Protein AF-A0A3C0VDQ3-F1 (afdb_monomer_lite)

Secondary structure (DSSP, 8-state):
--SSSTTTTTTTTSSS---------------HHHHHHHHHHHTTSSSS-----B-TT--S-SS--SHHHHHHHHHHHHS----SBSTTT-SS-SSS-STHHHHHHHHHHHHS--PPPSS-SS-B--SS--S--BS----TT-PPPEEEEEESSEEETT---EEEEEEE-TTSSS-EEEETTEEPEEEEEEETTEEEEE-----TT-EEEEEEEETTEEEEEEEEEEEE----EEEEEESSEEETT---EEEEEEE---SS--EEEETTEE-EEEEEEETTEEEEEPPP--TT-EEEEEEEETTEEEEEEEEEEEEPPPPPP-B-HHHHHHHHHHHH-SPEEEESSSEEEEETTEEEEES-TTT-EE-TTS-EEEEEPP-EEEEEEETTTTEEEEEEEEEE---EE-S-TTEEEEEEEEEEEEEEEEEEE-SSTT-EEEEEEEEEEEEEEEEEEEEEESGGGGGHHHHHHHHHHHHHHHHHHHHHHHHHHHHHHHTT-EE--

Foldseek 3Di:
DPPPPVVVVVVVPPPPDDDDDDDPDDDDDDDPVVVVVVVVVVVVVPPPDDQQWDFAQCQVLALDQDLVSLVSLVCVVPVVDDGLFVRNQQQVLPQDSDNVRSVLSVCCVPVVPRDGDPPPPATDGDPRDHPGGRRDRNHPRRKDWFWPAKPPQEDALQWFDKIKTFTAQQVQAPKWKDKQNHTWAPWDDPDRGIIITITHHHAAQDQIKMWIDHPRGIDIDGSRHTHHQWDWFWPAKPPQEEALQKFAKIKTFTAQPDADDKWKDKQNHTFAPWDDPDRGIIITITHHHDAQDQTKMWMAHSSGIDIDGSRHTHHHDPDDDADEPVRVQVLVFVLVQQFDFQAPQVDWDADPNWIKTFLHQVNFDQHPVRGGGFTWGFPDWDWDADPPQQKIKIKTWTWGQGAMDRVDPFKGKTKTWIKMWMKGFDWDDDPDPQKIAGAAIDDIAIGTPDIDIDMDGDPSRVCVRVCRVVVRVSNRVSRRVCRVVSRVSVCVSGHGGMHGD

pLDDT: mean 78.22, std 18.09, range [29.83, 98.38]

Radius of gyration: 56.58 Å; chains: 1; bounding box: 98×40×163 Å

Sequence (501 aa):
MMGLKALFDDGAAAVRGGHTGAACREHGRWSMRRMLLVAALVSLCAAFSSADSFRRGDANQDGKHDIADAIKILSFLFGSEPSTCVDALDANDDGKTDIADPIKLLGHLFAGDLYIAPPFPDCGNDPTDDDLTCIAYGGPDCVTLAIGGIAPSSGPAAGGTALVITGEGFLGGGLTATLCGKPLTSLVIVNDARLEAVTPSGTAGAVCDLTITTSQGTATLAGAFTYATPVLRIAGVTPTNGPAAGGTTLIITGEGFQGGNLTATLCNVSLTGIRILSDTRLEGATPAGTPGATCSLKITTLAGSATLSNAFTYDELPPPDCYTDAELKALMAEQLDVPFCLPSPAWEGDIIGMHIVACPTDRAGTCEDGSLGCEAVIDSVTPVIDYDNGKAQADLTGHSALPVDVGSTDCVANITLAARVSMDVILEDTQWPGIRRVVDIRNLAIQVTDFNVSATGGFLCSLLGSAAGTMQDTLQDELDARAPEFEAEIEAALVGQYVCP

Structure (mmCIF, N/CA/C/O backbone):
data_AF-A0A3C0VDQ3-F1
#
_entry.id   AF-A0A3C0VDQ3-F1
#
loop_
_atom_site.group_PDB
_atom_site.id
_atom_site.type_symbol
_atom_site.label_atom_id
_atom_site.label_alt_id
_atom_site.label_comp_id
_atom_site.label_asym_id
_atom_site.label_entity_id
_atom_site.label_seq_id
_atom_site.pdbx_PDB_ins_code
_atom_site.Cartn_x
_atom_site.Cartn_y
_atom_site.Cartn_z
_atom_site.occupancy
_atom_site.B_iso_or_equiv
_atom_site.auth_seq_id
_atom_site.auth_comp_id
_atom_site.auth_asym_id
_atom_site.auth_atom_id
_atom_site.pdbx_PDB_model_num
ATOM 1 N N . MET A 1 1 ? -2.112 -12.204 80.335 1.00 47.06 1 MET A N 1
ATOM 2 C CA . MET A 1 1 ? -2.664 -10.895 80.759 1.00 47.06 1 MET A CA 1
ATOM 3 C C . MET A 1 1 ? -1.646 -9.949 81.429 1.00 47.06 1 MET A C 1
ATOM 5 O O . MET A 1 1 ? -2.062 -9.045 82.132 1.00 47.06 1 MET A O 1
ATOM 9 N N . MET A 1 2 ? -0.333 -10.032 81.153 1.00 39.00 2 MET A N 1
ATOM 10 C CA . MET A 1 2 ? 0.628 -8.998 81.613 1.00 39.00 2 MET A CA 1
ATOM 11 C C . MET A 1 2 ? 1.598 -8.478 80.534 1.00 39.00 2 MET A C 1
ATOM 13 O O . MET A 1 2 ? 2.378 -7.583 80.816 1.00 39.00 2 MET A O 1
ATOM 17 N N . GLY A 1 3 ? 1.517 -8.963 79.287 1.00 38.72 3 GLY A N 1
ATOM 18 C CA . GLY A 1 3 ? 2.367 -8.492 78.177 1.00 38.72 3 GLY A CA 1
ATOM 19 C C . GLY A 1 3 ? 1.680 -7.581 77.151 1.00 38.72 3 GLY A C 1
ATOM 20 O O . GLY A 1 3 ? 2.356 -7.053 76.281 1.00 38.72 3 GLY A O 1
ATOM 21 N N . LEU A 1 4 ? 0.355 -7.392 77.230 1.00 35.12 4 LEU A N 1
ATOM 22 C CA . LEU A 1 4 ? -0.423 -6.634 76.231 1.00 35.12 4 LEU A CA 1
ATOM 23 C C . LEU A 1 4 ? -0.733 -5.184 76.652 1.00 35.12 4 LEU A C 1
ATOM 25 O O . LEU A 1 4 ? -1.260 -4.420 75.856 1.00 35.12 4 LEU A O 1
ATOM 29 N N . LYS A 1 5 ? -0.402 -4.800 77.894 1.00 38.50 5 LYS A N 1
ATOM 30 C CA . LYS A 1 5 ? -0.662 -3.452 78.428 1.00 38.50 5 LYS A CA 1
ATOM 31 C C . LYS A 1 5 ? 0.426 -2.437 78.042 1.00 38.50 5 LYS A C 1
ATOM 33 O O . LYS A 1 5 ? 0.122 -1.273 77.857 1.00 38.50 5 LYS A O 1
ATOM 38 N N . ALA A 1 6 ? 1.663 -2.885 77.812 1.00 36.88 6 ALA A N 1
ATOM 39 C CA . ALA A 1 6 ? 2.778 -2.001 77.445 1.00 36.88 6 ALA A CA 1
ATOM 40 C C . ALA A 1 6 ? 2.793 -1.575 75.960 1.00 36.88 6 ALA A C 1
ATOM 42 O O . ALA A 1 6 ? 3.536 -0.677 75.598 1.00 36.88 6 ALA A O 1
ATOM 43 N N . LEU A 1 7 ? 1.979 -2.202 75.100 1.00 37.16 7 LEU A N 1
ATOM 44 C CA . LEU A 1 7 ? 1.872 -1.855 73.672 1.00 37.16 7 LEU A CA 1
ATOM 45 C C . LEU A 1 7 ? 0.749 -0.848 73.371 1.00 37.16 7 LEU A C 1
ATOM 47 O O . LEU A 1 7 ? 0.754 -0.257 72.297 1.00 37.16 7 LEU A O 1
ATOM 51 N N . PHE A 1 8 ? -0.187 -0.639 74.304 1.00 39.16 8 PHE A N 1
ATOM 52 C CA . PHE A 1 8 ? -1.269 0.342 74.161 1.00 39.16 8 PHE A CA 1
ATOM 53 C C . PHE A 1 8 ? -0.903 1.728 74.719 1.00 39.16 8 PHE A C 1
ATOM 55 O O . PHE A 1 8 ? -1.379 2.729 74.188 1.00 39.16 8 PHE A O 1
ATOM 62 N N . ASP A 1 9 ? -0.016 1.812 75.716 1.00 40.53 9 ASP A N 1
ATOM 63 C CA . ASP A 1 9 ? 0.313 3.092 76.367 1.00 40.53 9 ASP A CA 1
ATOM 64 C C . ASP A 1 9 ? 1.346 3.945 75.590 1.00 40.53 9 ASP A C 1
ATOM 66 O O . ASP A 1 9 ? 1.338 5.167 75.726 1.00 40.53 9 ASP A O 1
ATOM 70 N N . ASP A 1 10 ? 2.158 3.360 74.695 1.00 37.69 10 ASP A N 1
ATOM 71 C CA . ASP A 1 10 ? 3.110 4.117 73.849 1.00 37.69 10 ASP A CA 1
ATOM 72 C C . ASP A 1 10 ? 2.502 4.615 72.517 1.00 37.69 10 ASP A C 1
ATOM 74 O O . ASP A 1 10 ? 3.053 5.504 71.867 1.00 37.69 10 ASP A O 1
ATOM 78 N N . GLY A 1 11 ? 1.337 4.096 72.106 1.00 38.03 11 GLY A N 1
ATOM 79 C CA . GLY A 1 11 ? 0.634 4.533 70.889 1.00 38.03 11 GLY A CA 1
ATOM 80 C C . GLY A 1 11 ? -0.197 5.812 71.069 1.00 38.03 11 GLY A C 1
ATOM 81 O O . GLY A 1 11 ? -0.431 6.546 70.110 1.00 38.03 11 GLY A O 1
ATOM 82 N N . ALA A 1 12 ? -0.602 6.125 72.303 1.00 36.53 12 ALA A N 1
ATOM 83 C CA . ALA A 1 12 ? -1.462 7.270 72.614 1.00 36.53 12 ALA A CA 1
ATOM 84 C C . ALA A 1 12 ? -0.724 8.629 72.638 1.00 36.53 12 ALA A C 1
ATOM 86 O O . ALA A 1 12 ? -1.366 9.680 72.699 1.00 36.53 12 ALA A O 1
ATOM 87 N N . ALA A 1 13 ? 0.611 8.638 72.558 1.00 35.94 13 ALA A N 1
ATOM 88 C CA . ALA A 1 13 ? 1.417 9.862 72.559 1.00 35.94 13 ALA A CA 1
ATOM 89 C C . ALA A 1 13 ? 1.784 10.381 71.151 1.00 35.94 13 ALA A C 1
ATOM 91 O O . ALA A 1 13 ? 2.243 11.514 71.027 1.00 35.94 13 ALA A O 1
ATOM 92 N N . ALA A 1 14 ? 1.549 9.609 70.081 1.00 35.34 14 ALA A N 1
ATOM 93 C CA . ALA A 1 14 ? 2.003 9.959 68.727 1.00 35.34 14 ALA A CA 1
ATOM 94 C C . ALA A 1 14 ? 0.981 10.737 67.865 1.00 35.34 14 ALA A C 1
ATOM 96 O O . ALA A 1 14 ? 1.321 11.169 66.768 1.00 35.34 14 ALA A O 1
ATOM 97 N N . VAL A 1 15 ? -0.251 10.960 68.346 1.00 39.06 15 VAL A N 1
ATOM 98 C CA . VAL A 1 15 ? -1.309 11.689 67.599 1.00 39.06 15 VAL A CA 1
ATOM 99 C C . VAL A 1 15 ? -1.457 13.157 68.048 1.00 39.06 15 VAL A C 1
ATOM 101 O O . VAL A 1 15 ? -2.181 13.936 67.437 1.00 39.06 15 VAL A O 1
ATOM 104 N N . ARG A 1 16 ? -0.713 13.604 69.070 1.00 36.31 16 ARG A N 1
ATOM 105 C CA . ARG A 1 16 ? -0.668 15.018 69.491 1.00 36.31 16 ARG A CA 1
ATOM 106 C C . ARG A 1 16 ? 0.713 15.621 69.255 1.00 36.31 16 ARG A C 1
ATOM 108 O O . ARG A 1 16 ? 1.511 15.749 70.172 1.00 36.31 16 ARG A O 1
ATOM 115 N N . GLY A 1 17 ? 0.981 16.015 68.016 1.00 30.72 17 GLY A N 1
ATOM 116 C CA . GLY A 1 17 ? 2.184 16.771 67.679 1.00 30.72 17 GLY A CA 1
ATOM 117 C C . GLY A 1 17 ? 2.366 16.906 66.178 1.00 30.72 17 GLY A C 1
ATOM 118 O O . GLY A 1 17 ? 3.097 16.134 65.569 1.00 30.72 17 GLY A O 1
ATOM 119 N N . GLY A 1 18 ? 1.697 17.882 65.565 1.00 39.34 18 GLY A N 1
ATOM 120 C CA . GLY A 1 18 ? 2.039 18.277 64.204 1.00 39.34 18 GLY A CA 1
ATOM 121 C C . GLY A 1 18 ? 3.445 18.871 64.175 1.00 39.34 18 GLY A C 1
ATOM 122 O O . GLY A 1 18 ? 3.708 19.774 64.953 1.00 39.34 18 GLY A O 1
ATOM 123 N N . HIS A 1 19 ? 4.318 18.378 63.291 1.00 31.88 19 HIS A N 1
ATOM 124 C CA . HIS A 1 19 ? 5.386 19.147 62.640 1.00 31.88 19 HIS A CA 1
ATOM 125 C C . HIS A 1 19 ? 6.012 18.357 61.471 1.00 31.88 19 HIS A C 1
ATOM 127 O O . HIS A 1 19 ? 6.513 17.252 61.635 1.00 31.88 19 HIS A O 1
ATOM 133 N N . THR A 1 20 ? 5.926 18.976 60.287 1.00 35.72 20 THR A N 1
ATOM 134 C CA . THR A 1 20 ? 6.940 19.170 59.226 1.00 35.72 20 THR A CA 1
ATOM 135 C C . THR A 1 20 ? 7.964 18.073 58.902 1.00 35.72 20 THR A C 1
ATOM 137 O O . THR A 1 20 ? 8.717 17.604 59.748 1.00 35.72 20 THR A O 1
ATOM 140 N N . GLY A 1 21 ? 8.060 17.762 57.604 1.00 42.25 21 GLY A N 1
ATOM 141 C CA . GLY A 1 21 ? 8.893 16.706 57.041 1.00 42.25 21 GLY A CA 1
ATOM 142 C C . GLY A 1 21 ? 10.398 16.823 57.285 1.00 42.25 21 GLY A C 1
ATOM 143 O O . GLY A 1 21 ? 10.994 17.872 57.075 1.00 42.25 21 GLY A O 1
ATOM 144 N N . ALA A 1 22 ? 10.992 15.685 57.649 1.00 36.84 22 ALA A N 1
ATOM 145 C CA . ALA A 1 22 ? 12.357 15.254 57.336 1.00 36.84 22 ALA A CA 1
ATOM 146 C C . ALA A 1 22 ? 12.591 13.856 57.948 1.00 36.84 22 ALA A C 1
ATOM 148 O O . ALA A 1 22 ? 13.277 13.724 58.952 1.00 36.84 22 ALA A O 1
ATOM 149 N N . ALA A 1 23 ? 12.007 12.799 57.374 1.00 30.97 23 ALA A N 1
ATOM 150 C CA . ALA A 1 23 ? 12.347 11.416 57.745 1.00 30.97 23 ALA A CA 1
ATOM 151 C C . ALA A 1 23 ? 12.084 10.433 56.589 1.00 30.97 23 ALA A C 1
ATOM 153 O O . ALA A 1 23 ? 11.432 9.409 56.743 1.00 30.97 23 ALA A O 1
ATOM 154 N N . CYS A 1 24 ? 12.588 10.766 55.400 1.00 29.83 24 CYS A N 1
ATOM 155 C CA . CYS A 1 24 ? 12.720 9.826 54.288 1.00 29.83 24 CYS A CA 1
ATOM 156 C C . CYS A 1 24 ? 14.193 9.774 53.887 1.00 29.83 24 CYS A C 1
ATOM 158 O O . CYS A 1 24 ? 14.607 10.439 52.939 1.00 29.83 24 CYS A O 1
ATOM 160 N N . ARG A 1 25 ? 15.001 9.029 54.643 1.00 34.56 25 ARG A N 1
ATOM 161 C CA . ARG A 1 25 ? 16.257 8.426 54.180 1.00 34.56 25 ARG A CA 1
ATOM 162 C C . ARG A 1 25 ? 16.721 7.417 55.226 1.00 34.56 25 ARG A C 1
ATOM 164 O O . ARG A 1 25 ? 16.739 7.725 56.406 1.00 34.56 25 ARG A O 1
ATOM 171 N N . GLU A 1 26 ? 17.105 6.250 54.717 1.00 33.84 26 GLU A N 1
ATOM 172 C CA . GLU A 1 26 ? 17.679 5.099 55.425 1.00 33.84 26 GLU A CA 1
ATOM 173 C C . GLU A 1 26 ? 16.664 4.177 56.113 1.00 33.84 26 GLU A C 1
ATOM 175 O O . GLU A 1 26 ? 16.231 4.412 57.225 1.00 33.84 26 GLU A O 1
ATOM 180 N N . HIS A 1 27 ? 16.257 3.115 55.408 1.00 33.53 27 HIS A N 1
ATOM 181 C CA . HIS A 1 27 ? 16.427 1.715 55.830 1.00 33.53 27 HIS A CA 1
ATOM 182 C C . HIS A 1 27 ? 15.826 0.791 54.759 1.00 33.53 27 HIS A C 1
ATOM 184 O O . HIS A 1 27 ? 14.618 0.587 54.655 1.00 33.53 27 HIS A O 1
ATOM 190 N N . GLY A 1 28 ? 16.708 0.248 53.918 1.00 32.31 28 GLY A N 1
ATOM 191 C CA . GLY A 1 28 ? 16.370 -0.751 52.913 1.00 32.31 28 GLY A CA 1
ATOM 192 C C . GLY A 1 28 ? 16.188 -2.151 53.507 1.00 32.31 28 GLY A C 1
ATOM 193 O O . GLY A 1 28 ? 16.863 -2.524 54.463 1.00 32.31 28 GLY A O 1
ATOM 194 N N . ARG A 1 29 ? 15.344 -2.932 52.816 1.00 39.75 29 ARG A N 1
ATOM 195 C CA . ARG A 1 29 ? 15.057 -4.377 52.953 1.00 39.75 29 ARG A CA 1
ATOM 196 C C . ARG A 1 29 ? 14.040 -4.767 54.032 1.00 39.75 29 ARG A C 1
ATOM 198 O O . ARG A 1 29 ? 14.373 -5.402 55.027 1.00 39.75 29 ARG A O 1
ATOM 205 N N . TRP A 1 30 ? 12.764 -4.528 53.730 1.00 31.70 30 TRP A N 1
ATOM 206 C CA . TRP A 1 30 ? 11.647 -5.267 54.327 1.00 31.70 30 TRP A CA 1
ATOM 207 C C . TRP A 1 30 ? 11.185 -6.374 53.368 1.00 31.70 30 TRP A C 1
ATOM 209 O O . TRP A 1 30 ? 10.933 -6.134 52.191 1.00 31.70 30 TRP A O 1
ATOM 219 N N . SER A 1 31 ? 11.135 -7.612 53.864 1.00 42.19 31 SER A N 1
ATOM 220 C CA . SER A 1 31 ? 10.697 -8.797 53.115 1.00 42.19 31 SER A CA 1
ATOM 221 C C . SER A 1 31 ? 9.174 -8.785 52.904 1.00 42.19 31 SER A C 1
ATOM 223 O O . SER A 1 31 ? 8.415 -8.497 53.835 1.00 42.19 31 SER A O 1
ATOM 225 N N . MET A 1 32 ? 8.733 -9.157 51.692 1.00 38.91 32 MET A N 1
ATOM 226 C CA . MET A 1 32 ? 7.330 -9.190 51.227 1.00 38.91 32 MET A CA 1
ATOM 227 C C . MET A 1 32 ? 6.351 -9.928 52.159 1.00 38.91 32 MET A C 1
ATOM 229 O O . MET A 1 32 ? 5.151 -9.674 52.108 1.00 38.91 32 MET A O 1
ATOM 233 N N . ARG A 1 33 ? 6.823 -10.800 53.061 1.00 39.81 33 ARG A N 1
ATOM 234 C CA . ARG A 1 33 ? 5.954 -11.541 53.995 1.00 39.81 33 ARG A CA 1
ATOM 235 C C . ARG A 1 33 ? 5.460 -10.732 55.199 1.00 39.81 33 ARG A C 1
ATOM 237 O O . ARG A 1 33 ? 4.492 -11.151 55.821 1.00 39.81 33 ARG A O 1
ATOM 244 N N . ARG A 1 34 ? 6.073 -9.588 55.532 1.00 38.53 34 ARG A N 1
ATOM 245 C CA . ARG A 1 34 ? 5.572 -8.698 56.605 1.00 38.53 34 ARG A CA 1
ATOM 246 C C . ARG A 1 34 ? 4.597 -7.627 56.107 1.00 38.53 34 ARG A C 1
ATOM 248 O O . ARG A 1 34 ? 3.842 -7.093 56.908 1.00 38.53 34 ARG A O 1
ATOM 255 N N . MET A 1 35 ? 4.556 -7.375 54.799 1.00 38.09 35 MET A N 1
ATOM 256 C CA . MET A 1 35 ? 3.645 -6.402 54.184 1.00 38.09 35 MET A CA 1
ATOM 257 C C . MET A 1 35 ? 2.205 -6.943 54.075 1.00 38.09 35 MET A C 1
ATOM 259 O O . MET A 1 35 ? 1.250 -6.190 54.233 1.00 38.09 35 MET A O 1
ATOM 263 N N . LEU A 1 36 ? 2.045 -8.266 53.924 1.00 36.00 36 LEU A N 1
ATOM 264 C CA . LEU A 1 36 ? 0.733 -8.930 53.896 1.00 36.00 36 LEU A CA 1
ATOM 265 C C . LEU A 1 36 ? 0.009 -8.951 55.254 1.00 36.00 36 LEU A C 1
ATOM 267 O O . LEU A 1 36 ? -1.216 -8.970 55.284 1.00 36.00 36 LEU A O 1
ATOM 271 N N . LEU A 1 37 ? 0.737 -8.914 56.375 1.00 34.78 37 LEU A N 1
ATOM 272 C CA . LEU A 1 37 ? 0.135 -8.941 57.717 1.00 34.78 37 LEU A CA 1
ATOM 273 C C . LEU A 1 37 ? -0.290 -7.554 58.221 1.00 34.78 37 LEU A C 1
ATOM 275 O O . LEU A 1 37 ? -1.191 -7.472 59.045 1.00 34.78 37 LEU A O 1
ATOM 279 N N . VAL A 1 38 ? 0.295 -6.470 57.697 1.00 38.16 38 VAL A N 1
ATOM 280 C CA . VAL A 1 38 ? -0.141 -5.097 58.015 1.00 38.16 38 VAL A CA 1
ATOM 281 C C . VAL A 1 38 ? -1.342 -4.695 57.152 1.00 38.16 38 VAL A C 1
ATOM 283 O O . VAL A 1 38 ? -2.277 -4.098 57.670 1.00 38.16 38 VAL A O 1
ATOM 286 N N . ALA A 1 39 ? -1.404 -5.114 55.882 1.00 36.59 39 ALA A N 1
ATOM 287 C CA . ALA A 1 39 ? -2.588 -4.894 55.043 1.00 36.59 39 ALA A CA 1
ATOM 288 C C . ALA A 1 39 ? -3.825 -5.676 55.538 1.00 36.59 39 ALA A C 1
ATOM 290 O O . ALA A 1 39 ? -4.936 -5.156 55.498 1.00 36.59 39 ALA A O 1
ATOM 291 N N . ALA A 1 40 ? -3.637 -6.884 56.085 1.00 34.12 40 ALA A N 1
ATOM 292 C CA . ALA A 1 40 ? -4.730 -7.680 56.652 1.00 34.12 40 ALA A CA 1
ATOM 293 C C . ALA A 1 40 ? -5.236 -7.171 58.020 1.00 34.12 40 ALA A C 1
ATOM 295 O O . ALA A 1 40 ? -6.354 -7.496 58.403 1.00 34.12 40 ALA A O 1
ATOM 296 N N . LEU A 1 41 ? -4.451 -6.360 58.742 1.00 34.94 41 LEU A N 1
ATOM 297 C CA . LEU A 1 41 ? -4.869 -5.729 60.005 1.00 34.94 41 LEU A CA 1
ATOM 298 C C . LEU A 1 41 ? -5.383 -4.292 59.820 1.00 34.94 41 LEU A C 1
ATOM 300 O O . LEU A 1 41 ? -6.238 -3.864 60.586 1.00 34.94 41 LEU A O 1
ATOM 304 N N . VAL A 1 42 ? -4.963 -3.578 58.769 1.00 35.91 42 VAL A N 1
ATOM 305 C CA . VAL A 1 42 ? -5.587 -2.299 58.370 1.00 35.91 42 VAL A CA 1
ATOM 306 C C . VAL A 1 42 ? -6.945 -2.530 57.688 1.00 35.91 42 VAL A C 1
ATOM 308 O O . VAL A 1 42 ? -7.843 -1.711 57.832 1.00 35.91 42 VAL A O 1
ATOM 311 N N . SER A 1 43 ? -7.158 -3.689 57.054 1.00 37.03 43 SER A N 1
ATOM 312 C CA . SER A 1 43 ? -8.469 -4.081 56.511 1.00 37.03 43 SER A CA 1
ATOM 313 C C . SER A 1 43 ? -9.436 -4.676 57.550 1.00 37.03 43 SER A C 1
ATOM 315 O O . SER A 1 43 ? -10.576 -4.970 57.203 1.00 37.03 43 SER A O 1
ATOM 317 N N . LEU A 1 44 ? -9.015 -4.848 58.811 1.00 34.81 44 LEU A N 1
ATOM 318 C CA . LEU A 1 44 ? -9.880 -5.309 59.910 1.00 34.81 44 LEU A CA 1
ATOM 319 C C . LEU A 1 44 ? -10.148 -4.222 60.967 1.00 34.81 44 LEU A C 1
ATOM 321 O O . LEU A 1 44 ? -10.768 -4.498 61.988 1.00 34.81 44 LEU A O 1
ATOM 325 N N . CYS A 1 45 ? -9.710 -2.986 60.707 1.00 33.56 45 CYS A N 1
ATOM 326 C CA . CYS A 1 45 ? -9.996 -1.799 61.521 1.00 33.56 45 CYS A CA 1
ATOM 327 C C . CYS A 1 45 ? -10.832 -0.751 60.751 1.00 33.56 45 CYS A C 1
ATOM 329 O O . CYS A 1 45 ? -10.876 0.412 61.133 1.00 33.56 45 CYS A O 1
ATOM 331 N N . ALA A 1 46 ? -11.492 -1.172 59.667 1.00 34.31 46 ALA A N 1
ATOM 332 C CA . ALA A 1 46 ? -12.437 -0.377 58.874 1.00 34.31 46 ALA A CA 1
ATOM 333 C C . ALA A 1 46 ? -13.783 -1.110 58.697 1.00 34.31 46 ALA A C 1
ATOM 335 O O . ALA A 1 46 ? -14.465 -0.954 57.693 1.00 34.31 46 ALA A O 1
ATOM 336 N N . ALA A 1 47 ? -14.141 -1.954 59.664 1.00 35.53 47 ALA A N 1
ATOM 337 C CA . ALA A 1 47 ? -15.424 -2.642 59.715 1.00 35.53 47 ALA A CA 1
ATOM 338 C C . ALA A 1 47 ? -16.047 -2.422 61.094 1.00 35.53 47 ALA A C 1
ATOM 340 O O . ALA A 1 47 ? -16.211 -3.376 61.832 1.00 35.53 47 ALA A O 1
ATOM 341 N N . PHE A 1 48 ? -16.262 -1.161 61.469 1.00 37.25 48 PHE A N 1
ATOM 342 C CA . PHE A 1 48 ? -17.243 -0.708 62.463 1.00 37.25 48 PHE A CA 1
ATOM 343 C C . PHE A 1 48 ? -17.295 0.820 62.381 1.00 37.25 48 PHE A C 1
ATOM 345 O O . PHE A 1 48 ? -16.555 1.513 63.071 1.00 37.25 48 PHE A O 1
ATOM 352 N N . SER A 1 49 ? -18.080 1.296 61.416 1.00 38.00 49 SER A N 1
ATOM 353 C CA . SER A 1 49 ? -18.829 2.560 61.394 1.00 38.00 49 SER A CA 1
ATOM 354 C C . SER A 1 49 ? -19.134 2.875 59.924 1.00 38.00 49 SER A C 1
ATOM 356 O O . SER A 1 49 ? -18.430 3.650 59.278 1.00 38.00 49 SER A O 1
ATOM 358 N N . SER A 1 50 ? -20.125 2.187 59.347 1.00 37.22 50 SER A N 1
ATOM 359 C CA . SER A 1 50 ? -21.005 2.889 58.419 1.00 37.22 50 SER A CA 1
ATOM 360 C C . SER A 1 50 ? -22.146 3.385 59.292 1.00 37.22 50 SER A C 1
ATOM 362 O O . SER A 1 50 ? -22.889 2.587 59.854 1.00 37.22 50 SER A O 1
ATOM 364 N N . ALA A 1 51 ? -22.225 4.697 59.497 1.00 48.44 51 ALA A N 1
ATOM 365 C CA . ALA A 1 51 ? -23.535 5.284 59.697 1.00 48.44 51 ALA A CA 1
ATOM 366 C C . ALA A 1 51 ? -24.252 5.030 58.371 1.00 48.44 51 ALA A C 1
ATOM 368 O O . ALA A 1 51 ? -23.864 5.601 57.348 1.00 48.44 51 ALA A O 1
ATOM 369 N N . ASP A 1 52 ? -25.169 4.067 58.345 1.00 64.31 52 ASP A N 1
ATOM 370 C CA . ASP A 1 52 ? -26.012 3.910 57.173 1.00 64.31 52 ASP A CA 1
ATOM 371 C C . ASP A 1 52 ? -26.848 5.185 57.047 1.00 64.31 52 ASP A C 1
ATOM 373 O O . ASP A 1 52 ? -27.382 5.698 58.032 1.00 64.31 52 ASP A O 1
ATOM 377 N N . SER A 1 53 ? -26.901 5.728 55.831 1.00 79.19 53 SER A N 1
ATOM 378 C CA . SER A 1 53 ? -27.722 6.895 55.523 1.00 79.19 53 SER A CA 1
ATOM 379 C C . SER A 1 53 ? -29.164 6.597 55.936 1.00 79.19 53 SER A C 1
ATOM 381 O O . SER A 1 53 ? -29.717 5.565 55.551 1.00 79.19 53 SER A O 1
ATOM 383 N N . PHE A 1 54 ? -29.770 7.477 56.723 1.00 86.00 54 PHE A N 1
ATOM 384 C CA . PHE A 1 54 ? -31.148 7.345 57.185 1.00 86.00 54 PHE A CA 1
ATOM 385 C C . PHE A 1 54 ? -31.877 8.671 57.023 1.00 86.00 54 PHE A C 1
ATOM 387 O O . PHE A 1 54 ? -31.275 9.705 56.724 1.00 86.00 54 PHE A O 1
ATOM 394 N N . ARG A 1 55 ? -33.193 8.644 57.221 1.00 88.56 55 ARG A N 1
ATOM 395 C CA . ARG A 1 55 ? -34.009 9.850 57.301 1.00 88.56 55 ARG A CA 1
ATOM 396 C C . ARG A 1 55 ? -34.557 9.983 58.720 1.00 88.56 55 ARG A C 1
ATOM 398 O O . ARG A 1 55 ? -35.324 9.130 59.169 1.00 88.56 55 ARG A O 1
ATOM 405 N N . ARG A 1 56 ? -34.160 11.038 59.438 1.00 91.19 56 ARG A N 1
ATOM 406 C CA . ARG A 1 56 ? -34.540 11.261 60.842 1.00 91.19 56 ARG A CA 1
ATOM 407 C C . ARG A 1 56 ? -36.053 11.373 60.963 1.00 91.19 56 ARG A C 1
ATOM 409 O O . ARG A 1 56 ? -36.668 12.186 60.275 1.00 91.19 56 ARG A O 1
ATOM 416 N N . GLY A 1 57 ? -36.659 10.559 61.822 1.00 89.94 57 GLY A N 1
ATOM 417 C CA . GLY A 1 57 ? -38.104 10.529 62.043 1.00 89.94 57 GLY A CA 1
ATOM 418 C C . GLY A 1 57 ? -38.918 9.639 61.095 1.00 89.94 57 GLY A C 1
ATOM 419 O O . GLY A 1 57 ? -40.121 9.550 61.312 1.00 89.94 57 GLY A O 1
ATOM 420 N N . ASP A 1 58 ? -38.316 8.976 60.096 1.00 91.31 58 ASP A N 1
ATOM 421 C CA . ASP A 1 58 ? -38.959 7.860 59.369 1.00 91.31 58 ASP A CA 1
ATOM 422 C C . ASP A 1 58 ? -38.585 6.560 60.087 1.00 91.31 58 ASP A C 1
ATOM 424 O O . ASP A 1 58 ? -37.611 5.866 59.773 1.00 91.31 58 ASP A O 1
ATOM 428 N N . ALA A 1 59 ? -39.315 6.311 61.166 1.00 92.06 59 ALA A N 1
ATOM 429 C CA . ALA A 1 59 ? -39.035 5.241 62.104 1.00 92.06 59 ALA A CA 1
ATOM 430 C C . ALA A 1 59 ? -39.431 3.869 61.553 1.00 92.06 59 ALA A C 1
ATOM 432 O O . ALA A 1 59 ? -38.853 2.853 61.959 1.00 92.06 59 ALA A O 1
ATOM 433 N N . ASN A 1 60 ? -40.444 3.814 60.682 1.00 90.00 60 ASN A N 1
ATOM 434 C CA . ASN A 1 60 ? -40.910 2.562 60.090 1.00 90.00 60 ASN A CA 1
ATOM 435 C C . ASN A 1 60 ? -40.171 2.201 58.786 1.00 90.00 60 ASN A C 1
ATOM 437 O O . ASN A 1 60 ? -40.311 1.066 58.322 1.00 90.00 60 ASN A O 1
ATOM 441 N N . GLN A 1 61 ? -39.328 3.113 58.290 1.00 88.50 61 GLN A N 1
ATOM 442 C CA . GLN A 1 61 ? -38.463 2.968 57.124 1.00 88.50 61 GLN A CA 1
ATOM 443 C C . GLN A 1 61 ? -39.262 2.745 55.834 1.00 88.50 61 GLN A C 1
ATOM 445 O O . GLN A 1 61 ? -38.855 1.957 54.978 1.00 88.50 61 GLN A O 1
ATOM 450 N N . ASP A 1 62 ? -40.420 3.390 55.691 1.00 85.50 62 ASP A N 1
ATOM 451 C CA . ASP A 1 62 ? -41.271 3.267 54.502 1.00 85.50 62 ASP A CA 1
ATOM 452 C C . ASP A 1 62 ? -41.090 4.413 53.487 1.00 85.50 62 ASP A C 1
ATOM 454 O O . ASP A 1 62 ? -41.693 4.396 52.405 1.00 85.50 62 ASP A O 1
ATOM 458 N N . GLY A 1 63 ? -40.201 5.362 53.793 1.00 81.94 63 GLY A N 1
ATOM 459 C CA . GLY A 1 63 ? -39.884 6.531 52.979 1.00 81.94 63 GLY A CA 1
ATOM 460 C C . GLY A 1 63 ? -40.836 7.707 53.201 1.00 81.94 63 GLY A C 1
ATOM 461 O O . GLY A 1 63 ? -40.689 8.740 52.535 1.00 81.94 63 GLY A O 1
ATOM 462 N N . LYS A 1 64 ? -41.827 7.581 54.089 1.00 86.06 64 LYS A N 1
ATOM 463 C CA . LYS A 1 64 ? -42.773 8.644 54.434 1.00 86.06 64 LYS A CA 1
ATOM 464 C C . LYS A 1 64 ? -42.542 9.106 55.865 1.00 86.06 64 LYS A C 1
ATOM 466 O O . LYS A 1 64 ? -42.047 8.380 56.704 1.00 86.06 64 LYS A O 1
ATOM 471 N N . HIS A 1 65 ? -42.937 10.350 56.112 1.00 87.75 65 HIS A N 1
ATOM 472 C CA . HIS A 1 65 ? -43.005 10.934 57.446 1.00 87.75 65 HIS A CA 1
ATOM 473 C C . HIS A 1 65 ? -44.469 11.128 57.792 1.00 87.75 65 HIS A C 1
ATOM 475 O O . HIS A 1 65 ? -45.082 12.113 57.366 1.00 87.75 65 HIS A O 1
ATOM 481 N N . ASP A 1 66 ? -45.055 10.178 58.511 1.00 91.88 66 ASP A N 1
ATOM 482 C CA . ASP A 1 66 ? -46.453 10.230 58.912 1.00 91.88 66 ASP A CA 1
ATOM 483 C C . ASP A 1 66 ? -46.717 9.628 60.307 1.00 91.88 66 ASP A C 1
ATOM 485 O O . ASP A 1 66 ? -45.838 9.463 61.153 1.00 91.88 66 ASP A O 1
ATOM 489 N N . ILE A 1 67 ? -47.993 9.413 60.630 1.00 94.56 67 ILE A N 1
ATOM 490 C CA . ILE A 1 67 ? -48.410 8.936 61.955 1.00 94.56 67 ILE A CA 1
ATOM 491 C C . ILE A 1 67 ? -47.861 7.526 62.231 1.00 94.56 67 ILE A C 1
ATOM 493 O O . ILE A 1 67 ? -47.658 7.168 63.393 1.00 94.56 67 ILE A O 1
ATOM 497 N N . ALA A 1 68 ? -47.638 6.717 61.192 1.00 95.25 68 ALA A N 1
ATOM 498 C CA . ALA A 1 68 ? -47.109 5.368 61.321 1.00 95.25 68 ALA A CA 1
ATOM 499 C C . ALA A 1 68 ? -45.705 5.365 61.943 1.00 95.25 68 ALA A C 1
ATOM 501 O O . ALA A 1 68 ? -45.402 4.461 62.723 1.00 95.25 68 ALA A O 1
ATOM 502 N N . ASP A 1 69 ? -44.905 6.404 61.707 1.00 94.19 69 ASP A N 1
ATOM 503 C CA . ASP A 1 69 ? -43.592 6.572 62.327 1.00 94.19 69 ASP A CA 1
ATOM 504 C C . ASP A 1 69 ? -43.696 6.838 63.827 1.00 94.19 69 ASP A C 1
ATOM 506 O O . ASP A 1 69 ? -43.035 6.187 64.637 1.00 94.19 69 ASP A O 1
ATOM 510 N N . ALA A 1 70 ? -44.615 7.716 64.236 1.00 94.62 70 ALA A N 1
ATOM 511 C CA . ALA A 1 70 ? -44.859 7.980 65.652 1.00 94.62 70 ALA A CA 1
ATOM 512 C C . ALA A 1 70 ? -45.356 6.718 66.378 1.00 94.62 70 ALA A C 1
ATOM 514 O O . ALA A 1 70 ? -44.964 6.449 67.516 1.00 94.62 70 ALA A O 1
ATOM 515 N N . ILE A 1 71 ? -46.191 5.911 65.712 1.00 95.12 71 ILE A N 1
ATOM 516 C CA . ILE A 1 71 ? -46.628 4.608 66.227 1.00 95.12 71 ILE A CA 1
ATOM 517 C C . ILE A 1 71 ? -45.434 3.661 66.357 1.00 95.12 71 ILE A C 1
ATOM 519 O O . ILE A 1 71 ? -45.309 2.998 67.384 1.00 95.12 71 ILE A O 1
ATOM 523 N N . LYS A 1 72 ? -44.542 3.612 65.365 1.00 95.06 72 LYS A N 1
ATOM 524 C CA . LYS A 1 72 ? -43.351 2.759 65.393 1.00 95.06 72 LYS A CA 1
ATOM 525 C C . LYS A 1 72 ? -42.405 3.124 66.538 1.00 95.06 72 LYS A C 1
ATOM 527 O O . LYS A 1 72 ? -41.944 2.214 67.228 1.00 95.06 72 LYS A O 1
ATOM 532 N N . ILE A 1 73 ? -42.194 4.413 66.818 1.00 94.81 73 ILE A N 1
ATOM 533 C CA . ILE A 1 73 ? -41.401 4.851 67.980 1.00 94.81 73 ILE A CA 1
ATOM 534 C C . ILE A 1 73 ? -42.062 4.400 69.290 1.00 94.81 73 ILE A C 1
ATOM 536 O O . ILE A 1 73 ? -41.413 3.822 70.160 1.00 94.81 73 ILE A O 1
ATOM 540 N N . LEU A 1 74 ? -43.380 4.569 69.425 1.00 95.25 74 LEU A N 1
ATOM 541 C CA . LEU A 1 74 ? -44.109 4.106 70.612 1.00 95.25 74 LEU A CA 1
ATOM 542 C C . LEU A 1 74 ? -44.069 2.576 70.771 1.00 95.25 74 LEU A C 1
ATOM 544 O O . LEU A 1 74 ? -43.942 2.078 71.891 1.00 95.25 74 LEU A O 1
ATOM 548 N N . SER A 1 75 ? -44.142 1.822 69.674 1.00 94.62 75 SER A N 1
ATOM 549 C CA . SER A 1 75 ? -43.991 0.363 69.673 1.00 94.62 75 SER A CA 1
ATOM 550 C C . SER A 1 75 ? -42.570 -0.078 70.028 1.00 94.62 75 SER A C 1
ATOM 552 O O . SER A 1 75 ? -42.404 -1.104 70.690 1.00 94.62 75 SER A O 1
ATOM 554 N N . PHE A 1 76 ? -41.547 0.695 69.664 1.00 93.56 76 PHE A N 1
ATOM 555 C CA . PHE A 1 76 ? -40.175 0.461 70.109 1.00 93.56 76 PHE A CA 1
ATOM 556 C C . PHE A 1 76 ? -40.037 0.669 71.625 1.00 93.56 76 PHE A C 1
ATOM 558 O O . PHE A 1 76 ? -39.527 -0.204 72.327 1.00 93.56 76 PHE A O 1
ATOM 565 N N . LEU A 1 77 ? -40.592 1.765 72.153 1.00 94.31 77 LEU A N 1
ATOM 566 C CA . LEU A 1 77 ? -40.505 2.120 73.575 1.00 94.31 77 LEU A CA 1
ATOM 567 C C . LEU A 1 77 ? -41.331 1.207 74.494 1.00 94.31 77 LEU A C 1
ATOM 569 O O . LEU A 1 77 ? -40.884 0.851 75.585 1.00 94.31 77 LEU A O 1
ATOM 573 N N . PHE A 1 78 ? -42.548 0.842 74.079 1.00 94.62 78 PHE A N 1
ATOM 574 C CA . PHE A 1 78 ? -43.522 0.152 74.938 1.00 94.62 78 PHE A CA 1
ATOM 575 C C . PHE A 1 78 ? -43.982 -1.210 74.404 1.00 94.62 78 PHE A C 1
ATOM 577 O O . PHE A 1 78 ? -44.523 -2.013 75.164 1.00 94.62 78 PHE A O 1
ATOM 584 N N . GLY A 1 79 ? -43.792 -1.478 73.112 1.00 87.12 79 GLY A N 1
ATOM 585 C CA . GLY A 1 79 ? -44.287 -2.671 72.415 1.00 87.12 79 GLY A CA 1
ATOM 586 C C . GLY A 1 79 ? -43.248 -3.777 72.210 1.00 87.12 79 GLY A C 1
ATOM 587 O O . GLY A 1 79 ? -43.601 -4.836 71.699 1.00 87.12 79 GLY A O 1
ATOM 588 N N . SER A 1 80 ? -41.993 -3.570 72.635 1.00 83.25 80 SER A N 1
ATOM 589 C CA . SER A 1 80 ? -40.861 -4.491 72.400 1.00 83.25 80 SER A CA 1
ATOM 590 C C . SER A 1 80 ? -40.570 -4.763 70.917 1.00 83.25 80 SER A C 1
ATOM 592 O O . SER A 1 80 ? -40.001 -5.802 70.578 1.00 83.25 80 SER A O 1
ATOM 594 N N . GLU A 1 81 ? -40.972 -3.859 70.023 1.00 89.19 81 GLU A N 1
ATOM 595 C CA . GLU A 1 81 ? -40.711 -3.996 68.595 1.00 89.19 81 GLU A CA 1
ATOM 596 C C . GLU A 1 81 ? -39.309 -3.454 68.274 1.00 89.19 81 GLU A C 1
ATOM 598 O O . GLU A 1 81 ? -39.077 -2.260 68.446 1.00 89.19 81 GLU A O 1
ATOM 603 N N . PRO A 1 82 ? -38.352 -4.281 67.819 1.00 87.00 82 PRO A N 1
ATOM 604 C CA . PRO A 1 82 ? -36.997 -3.808 67.567 1.00 87.00 82 PRO A CA 1
ATOM 605 C C . PRO A 1 82 ? -36.939 -2.856 66.362 1.00 87.00 82 PRO A C 1
ATOM 607 O O . PRO A 1 82 ? -37.763 -2.925 65.442 1.00 87.00 82 PRO A O 1
ATOM 610 N N . SER A 1 83 ? -35.921 -1.996 66.359 1.00 87.81 83 SER A N 1
ATOM 611 C CA . SER A 1 83 ? -35.496 -1.211 65.198 1.00 87.81 83 SER A CA 1
ATOM 612 C C . SER A 1 83 ? -34.032 -1.508 64.896 1.00 87.81 83 SER A C 1
ATOM 614 O O . SER A 1 83 ? -33.236 -1.724 65.810 1.00 87.81 83 SER A O 1
ATOM 616 N N . THR A 1 84 ? -33.689 -1.536 63.612 1.00 85.81 84 THR A N 1
ATOM 617 C CA . THR A 1 84 ? -32.306 -1.636 63.123 1.00 85.81 84 THR A CA 1
ATOM 618 C C . THR A 1 84 ? -31.649 -0.269 62.941 1.00 85.81 84 THR A C 1
ATOM 620 O O . THR A 1 84 ? -30.439 -0.201 62.734 1.00 85.81 84 THR A O 1
ATOM 623 N N . CYS A 1 85 ? -32.440 0.803 63.041 1.00 89.12 85 CYS A N 1
ATOM 624 C CA . CYS A 1 85 ? -31.982 2.180 62.986 1.00 89.12 85 CYS A CA 1
ATOM 625 C C . CYS A 1 85 ? -32.560 2.960 64.165 1.00 89.12 85 CYS A C 1
ATOM 627 O O . CYS A 1 85 ? -33.759 3.252 64.186 1.00 89.12 85 CYS A O 1
ATOM 629 N N . VAL A 1 86 ? -31.731 3.216 65.178 1.00 91.81 86 VAL A N 1
ATOM 630 C CA . VAL A 1 86 ? -32.152 3.934 66.388 1.00 91.81 86 VAL A CA 1
ATOM 631 C C . VAL A 1 86 ? -32.087 5.445 66.176 1.00 91.81 86 VAL A C 1
ATOM 633 O O . VAL A 1 86 ? -32.963 6.152 66.660 1.00 91.81 86 VAL A O 1
ATOM 636 N N . ASP A 1 87 ? -31.185 5.910 65.314 1.00 90.12 87 ASP A N 1
ATOM 637 C CA . ASP A 1 87 ? -31.070 7.327 64.939 1.00 90.12 87 ASP A CA 1
ATOM 638 C C . ASP A 1 87 ? -32.336 7.832 64.221 1.00 90.12 87 ASP A C 1
ATOM 640 O O . ASP A 1 87 ? -32.775 8.963 64.407 1.00 90.12 87 ASP A O 1
ATOM 644 N N . ALA A 1 88 ? -33.013 6.966 63.455 1.00 91.25 88 ALA A N 1
ATOM 645 C CA . ALA A 1 88 ? -34.299 7.301 62.839 1.00 91.25 88 ALA A CA 1
ATOM 646 C C . ALA A 1 88 ? -35.445 7.444 63.861 1.00 91.25 88 ALA A C 1
ATOM 648 O O . ALA A 1 88 ? -36.436 8.116 63.567 1.00 91.25 88 ALA A O 1
ATOM 649 N N . LEU A 1 89 ? -35.326 6.811 65.037 1.00 93.94 89 LEU A N 1
ATOM 650 C CA . LEU A 1 89 ? -36.313 6.884 66.118 1.00 93.94 89 LEU A CA 1
ATOM 651 C C . LEU A 1 89 ? -36.142 8.146 66.977 1.00 93.94 89 LEU A C 1
ATOM 653 O O . LEU A 1 89 ? -37.135 8.612 67.530 1.00 93.94 89 LEU A O 1
ATOM 657 N N . ASP A 1 90 ? -34.921 8.681 67.077 1.00 93.12 90 ASP A N 1
ATOM 658 C CA . ASP A 1 90 ? -34.608 9.939 67.766 1.00 93.12 90 ASP A CA 1
ATOM 659 C C . ASP A 1 90 ? -34.957 11.141 66.867 1.00 93.12 90 ASP A C 1
ATOM 661 O O . ASP A 1 90 ? -34.141 11.711 66.132 1.00 93.12 90 ASP A O 1
ATOM 665 N N . ALA A 1 91 ? -36.245 11.484 66.862 1.00 92.19 91 ALA A N 1
ATOM 666 C CA . ALA A 1 91 ? -36.795 12.543 66.025 1.00 92.19 91 ALA A CA 1
ATOM 667 C C . ALA A 1 91 ? -36.473 13.945 66.564 1.00 92.19 91 ALA A C 1
ATOM 669 O O . ALA A 1 91 ? -36.582 14.929 65.818 1.00 92.19 91 ALA A O 1
ATOM 670 N N . ASN A 1 92 ? -36.157 14.064 67.857 1.00 91.00 92 ASN A N 1
ATOM 671 C CA . ASN A 1 92 ? -35.849 15.344 68.485 1.00 91.00 92 ASN A CA 1
ATOM 672 C C . ASN A 1 92 ? -34.345 15.672 68.515 1.00 91.00 92 ASN A C 1
ATOM 674 O O . ASN A 1 92 ? -34.033 16.845 68.748 1.00 91.00 92 ASN A O 1
ATOM 678 N N . ASP A 1 93 ? -33.497 14.697 68.168 1.00 91.25 93 ASP A N 1
ATOM 679 C CA . ASP A 1 93 ? -32.042 14.791 68.054 1.00 91.25 93 ASP A CA 1
ATOM 680 C C . ASP A 1 93 ? -31.369 15.151 69.392 1.00 91.25 93 ASP A C 1
ATOM 682 O O . ASP A 1 93 ? -30.516 16.040 69.468 1.00 91.25 93 ASP A O 1
ATOM 686 N N . ASP A 1 94 ? -31.828 14.529 70.488 1.00 91.75 94 ASP A N 1
ATOM 687 C CA . ASP A 1 94 ? -31.290 14.736 71.842 1.00 91.75 94 ASP A CA 1
ATOM 688 C C . ASP A 1 94 ? -30.358 13.614 72.343 1.00 91.75 94 ASP A C 1
ATOM 690 O O . ASP A 1 94 ? -29.825 13.694 73.464 1.00 91.75 94 ASP A O 1
ATOM 694 N N . GLY A 1 95 ? -30.106 12.619 71.489 1.00 91.31 95 GLY A N 1
ATOM 695 C CA . GLY A 1 95 ? -29.252 11.461 71.725 1.00 91.31 95 GLY A CA 1
ATOM 696 C C . GLY A 1 95 ? -29.919 10.378 72.563 1.00 91.31 95 GLY A C 1
ATOM 697 O O . GLY A 1 95 ? -29.237 9.546 73.179 1.00 91.31 95 GLY A O 1
ATOM 698 N N . LYS A 1 96 ? -31.251 10.399 72.672 1.00 92.81 96 LYS A N 1
ATOM 699 C CA . LYS A 1 96 ? -32.036 9.399 73.396 1.00 92.81 96 LYS A CA 1
ATOM 700 C C . LYS A 1 96 ? -33.325 9.108 72.659 1.00 92.81 96 LYS A C 1
ATOM 702 O O . LYS A 1 96 ? -34.094 9.993 72.341 1.00 92.81 96 LYS A O 1
ATOM 707 N N . THR A 1 97 ? -33.640 7.823 72.554 1.00 91.94 97 THR A N 1
ATOM 708 C CA . THR A 1 97 ? -34.973 7.399 72.128 1.00 91.94 97 THR A CA 1
ATOM 709 C C . THR A 1 97 ? -35.919 7.338 73.328 1.00 91.94 97 THR A C 1
ATOM 711 O O . THR A 1 97 ? -35.856 6.395 74.127 1.00 91.94 97 THR A O 1
ATOM 714 N N . ASP A 1 98 ? -36.803 8.325 73.474 1.00 94.44 98 ASP A N 1
ATOM 715 C CA . ASP A 1 98 ? -37.821 8.391 74.523 1.00 94.44 98 ASP A CA 1
ATOM 716 C C . ASP A 1 98 ? -39.168 8.996 74.059 1.00 94.44 98 ASP A C 1
ATOM 718 O O . ASP A 1 98 ? -39.474 9.113 72.875 1.00 94.44 98 ASP A O 1
ATOM 722 N N . ILE A 1 99 ? -40.079 9.288 74.998 1.00 95.31 99 ILE A N 1
ATOM 723 C CA . ILE A 1 99 ? -41.430 9.772 74.665 1.00 95.31 99 ILE A CA 1
ATOM 724 C C . ILE A 1 99 ? -41.428 11.152 73.986 1.00 95.31 99 ILE A C 1
ATOM 726 O O . ILE A 1 99 ? -42.429 11.531 73.372 1.00 95.31 99 ILE A O 1
ATOM 730 N N . ALA A 1 100 ? -40.343 11.916 74.098 1.00 94.56 100 ALA A N 1
ATOM 731 C CA . ALA A 1 100 ? -40.204 13.210 73.455 1.00 94.56 100 ALA A CA 1
ATOM 732 C C . ALA A 1 100 ? -40.131 13.089 71.924 1.00 94.56 100 ALA A C 1
ATOM 734 O O . ALA A 1 100 ? -40.595 14.001 71.238 1.00 94.56 100 ALA A O 1
ATOM 735 N N . ASP A 1 101 ? -39.665 11.961 71.387 1.00 94.38 101 ASP A N 1
ATOM 736 C CA . ASP A 1 101 ? -39.543 11.715 69.947 1.00 94.38 101 ASP A CA 1
ATOM 737 C C . ASP A 1 101 ? -40.877 11.615 69.201 1.00 94.38 101 ASP A C 1
ATOM 739 O O . ASP A 1 101 ? -41.110 12.402 68.277 1.00 94.38 101 ASP A O 1
ATOM 743 N N . PRO A 1 102 ? -41.831 10.742 69.594 1.00 94.19 102 PRO A N 1
ATOM 744 C CA . PRO A 1 102 ? -43.129 10.709 68.936 1.00 94.19 102 PRO A CA 1
ATOM 745 C C . PRO A 1 102 ? -43.893 12.023 69.152 1.00 94.19 102 PRO A C 1
ATOM 747 O O . PRO A 1 102 ? -44.665 12.423 68.284 1.00 94.19 102 PRO A O 1
ATOM 750 N N . ILE A 1 103 ? -43.669 12.740 70.263 1.00 93.31 103 ILE A N 1
ATOM 751 C CA . ILE A 1 103 ? -44.254 14.074 70.482 1.00 93.31 103 ILE A CA 1
ATOM 752 C C . ILE A 1 103 ? -43.683 15.083 69.480 1.00 93.31 103 ILE A C 1
ATOM 754 O O . ILE A 1 103 ? -44.444 15.858 68.897 1.00 93.31 103 ILE A O 1
ATOM 758 N N . LYS A 1 104 ? -42.364 15.072 69.264 1.00 92.69 104 LYS A N 1
ATOM 759 C CA . LYS A 1 104 ? -41.679 15.934 68.298 1.00 92.69 104 LYS A CA 1
ATOM 760 C C . LYS A 1 104 ? -42.191 15.684 66.883 1.00 92.69 104 LYS A C 1
ATOM 762 O O . LYS A 1 104 ? -42.561 16.639 66.199 1.00 92.69 104 LYS A O 1
ATOM 767 N N . LEU A 1 105 ? -42.275 14.419 66.482 1.00 91.25 105 LEU A N 1
ATOM 768 C CA . LEU A 1 105 ? -42.750 14.019 65.164 1.00 91.25 105 LEU A CA 1
ATOM 769 C C . LEU A 1 105 ? -44.228 14.384 64.953 1.00 91.25 105 LEU A C 1
ATOM 771 O O . LEU A 1 105 ? -44.573 15.025 63.965 1.00 91.25 105 LEU A O 1
ATOM 775 N N . LEU A 1 106 ? -45.112 14.076 65.909 1.00 92.56 106 LEU A N 1
ATOM 776 C CA . LEU A 1 106 ? -46.528 14.463 65.827 1.00 92.56 106 LEU A CA 1
ATOM 777 C C . LEU A 1 106 ? -46.707 15.988 65.824 1.00 92.56 106 LEU A C 1
ATOM 779 O O . LEU A 1 106 ? -47.575 16.511 65.125 1.00 92.56 106 LEU A O 1
ATOM 783 N N . GLY A 1 107 ? -45.880 16.717 66.575 1.00 91.69 107 GLY A N 1
ATOM 784 C CA . GLY A 1 107 ? -45.863 18.176 66.546 1.00 91.69 107 GLY A CA 1
ATOM 785 C C . GLY A 1 107 ? -45.413 18.726 65.191 1.00 91.69 107 GLY A C 1
ATOM 786 O O . GLY A 1 107 ? -46.027 19.668 64.695 1.00 91.69 107 GLY A O 1
ATOM 787 N N . HIS A 1 108 ? -44.417 18.112 64.548 1.00 89.75 108 HIS A N 1
ATOM 788 C CA . HIS A 1 108 ? -44.031 18.439 63.174 1.00 89.75 108 HIS A CA 1
ATOM 789 C C . HIS A 1 108 ? -45.197 18.214 62.193 1.00 89.75 108 HIS A C 1
ATOM 791 O O . HIS A 1 108 ? -45.545 19.118 61.437 1.00 89.75 108 HIS A O 1
ATOM 797 N N . LEU A 1 109 ? -45.866 17.058 62.273 1.00 90.62 109 LEU A N 1
ATOM 798 C CA . LEU A 1 109 ? -46.953 16.674 61.362 1.00 90.62 109 LEU A CA 1
ATOM 799 C C . LEU A 1 109 ? -48.219 17.533 61.495 1.00 90.62 109 LEU A C 1
ATOM 801 O O . LEU A 1 109 ? -48.858 17.846 60.492 1.00 90.62 109 LEU A O 1
ATOM 805 N N . PHE A 1 110 ? -48.613 17.892 62.722 1.00 91.06 110 PHE A N 1
ATOM 806 C CA . PHE A 1 110 ? -49.918 18.518 62.981 1.00 91.06 110 PHE A CA 1
ATOM 807 C C . PHE A 1 110 ? -49.857 19.982 63.402 1.00 91.06 110 PHE A C 1
ATOM 809 O O . PHE A 1 110 ? -50.830 20.707 63.187 1.00 91.06 110 PHE A O 1
ATOM 816 N N . ALA A 1 111 ? -48.757 20.421 64.015 1.00 85.31 111 ALA A N 1
ATOM 817 C CA . ALA A 1 111 ? -48.595 21.804 64.458 1.00 85.31 111 ALA A CA 1
ATOM 818 C C . ALA A 1 111 ? -47.722 22.637 63.507 1.00 85.31 111 ALA A C 1
ATOM 820 O O . ALA A 1 111 ? -47.683 23.851 63.662 1.00 85.31 111 ALA A O 1
ATOM 821 N N . GLY A 1 112 ? -47.045 22.017 62.530 1.00 69.00 112 GLY A N 1
ATOM 822 C CA . GLY A 1 112 ? -46.323 22.698 61.445 1.00 69.00 112 GLY A CA 1
ATOM 823 C C . GLY A 1 112 ? -45.045 23.454 61.840 1.00 69.00 112 GLY A C 1
ATOM 824 O O . GLY A 1 112 ? -44.335 23.917 60.955 1.00 69.00 112 GLY A O 1
ATOM 825 N N . ASP A 1 113 ? -44.727 23.545 63.137 1.00 62.72 113 ASP A N 1
ATOM 826 C CA . ASP A 1 113 ? -43.725 24.482 63.676 1.00 62.72 113 ASP A CA 1
ATOM 827 C C . ASP A 1 113 ? -42.534 23.813 64.392 1.00 62.72 113 ASP A C 1
ATOM 829 O O . ASP A 1 113 ? -41.677 24.496 64.957 1.00 62.72 113 ASP A O 1
ATOM 833 N N . LEU A 1 114 ? -42.435 22.478 64.387 1.00 72.88 114 LEU A N 1
ATOM 834 C CA . LEU A 1 114 ? -41.275 21.789 64.961 1.00 72.88 114 LEU A CA 1
ATOM 835 C C . LEU A 1 114 ? -40.294 21.384 63.859 1.00 72.88 114 LEU A C 1
ATOM 837 O O . LEU A 1 114 ? -40.541 20.459 63.092 1.00 72.88 114 LEU A O 1
ATOM 841 N N . TYR A 1 115 ? -39.165 22.094 63.804 1.00 81.19 115 TYR A N 1
ATOM 842 C CA . TYR A 1 115 ? -37.991 21.733 63.007 1.00 81.19 115 TYR A CA 1
ATOM 843 C C . TYR A 1 115 ? -37.480 20.345 63.417 1.00 81.19 115 TYR A C 1
ATOM 845 O O . TYR A 1 115 ? -37.173 20.146 64.598 1.00 81.19 115 TYR A O 1
ATOM 853 N N . ILE A 1 116 ? -37.410 19.418 62.458 1.00 85.88 116 ILE A N 1
ATOM 854 C CA . ILE A 1 116 ? -36.694 18.142 62.579 1.00 85.88 116 ILE A CA 1
ATOM 855 C C . ILE A 1 116 ? -35.259 18.389 62.112 1.00 85.88 116 ILE A C 1
ATOM 857 O O . ILE A 1 116 ? -35.051 19.001 61.061 1.00 85.88 116 ILE A O 1
ATOM 861 N N . ALA A 1 117 ? -34.284 17.982 62.923 1.00 86.12 117 ALA A N 1
ATOM 862 C CA . ALA A 1 117 ? -32.875 18.146 62.593 1.00 86.12 117 ALA A CA 1
ATOM 863 C C . ALA A 1 117 ? -32.473 17.242 61.410 1.00 86.12 117 ALA A C 1
ATOM 865 O O . ALA A 1 117 ? -33.134 16.231 61.163 1.00 86.12 117 ALA A O 1
ATOM 866 N N . PRO A 1 118 ? -31.409 17.578 60.658 1.00 83.06 118 PRO A N 1
ATOM 867 C CA . PRO A 1 118 ? -30.920 16.708 59.601 1.00 83.06 118 PRO A CA 1
ATOM 868 C C . PRO A 1 118 ? -30.479 15.342 60.171 1.00 83.06 118 PRO A C 1
ATOM 870 O O . PRO A 1 118 ? -30.090 15.291 61.339 1.00 83.06 118 PRO A O 1
ATOM 873 N N . PRO A 1 119 ? -30.524 14.249 59.387 1.00 79.19 119 PRO A N 1
ATOM 874 C CA . PRO A 1 119 ? -30.872 14.173 57.963 1.00 79.19 119 PRO A CA 1
ATOM 875 C C . PRO A 1 119 ? -32.397 14.140 57.705 1.00 79.19 119 PRO A C 1
ATOM 877 O O . PRO A 1 119 ? -33.060 13.117 57.867 1.00 79.19 119 PRO A O 1
ATOM 880 N N . PHE A 1 120 ? -32.961 15.290 57.318 1.00 83.06 120 PHE A N 1
ATOM 881 C CA . PHE A 1 120 ? -34.369 15.517 56.979 1.00 83.06 120 PHE A CA 1
ATOM 882 C C . PHE A 1 120 ? -34.474 16.800 56.125 1.00 83.06 120 PHE A C 1
ATOM 884 O O . PHE A 1 120 ? -33.805 17.789 56.448 1.00 83.06 120 PHE A O 1
ATOM 891 N N . PRO A 1 121 ? -35.294 16.846 55.055 1.00 75.25 121 PRO A N 1
ATOM 892 C CA . PRO A 1 121 ? -36.164 15.783 54.538 1.00 75.25 121 PRO A CA 1
ATOM 893 C C . PRO A 1 121 ? -35.427 14.725 53.707 1.00 75.25 121 PRO A C 1
ATOM 895 O O . PRO A 1 121 ? -36.022 13.713 53.362 1.00 75.25 121 PRO A O 1
ATOM 898 N N . ASP A 1 122 ? -34.157 14.946 53.378 1.00 78.56 122 ASP A N 1
ATOM 899 C CA . ASP A 1 122 ? -33.347 14.017 52.593 1.00 78.56 122 ASP A CA 1
ATOM 900 C C . ASP A 1 122 ? -32.602 13.028 53.495 1.00 78.56 122 ASP A C 1
ATOM 902 O O . ASP A 1 122 ? -32.367 13.301 54.673 1.00 78.56 122 ASP A O 1
ATOM 906 N N . CYS A 1 123 ? -32.219 11.883 52.933 1.00 82.00 123 CYS A N 1
ATOM 907 C CA . CYS A 1 123 ? -31.393 10.916 53.642 1.00 82.00 123 CYS A CA 1
ATOM 908 C C . CYS A 1 123 ? -29.961 11.425 53.812 1.00 82.00 123 CYS A C 1
ATOM 910 O O . CYS A 1 123 ? -29.413 12.106 52.942 1.00 82.00 123 CYS A O 1
ATOM 912 N N . GLY A 1 124 ? -29.328 11.044 54.911 1.00 77.56 124 GLY A N 1
ATOM 913 C CA . GLY A 1 124 ? -27.936 11.365 55.171 1.00 77.56 124 GLY A CA 1
ATOM 914 C C . GLY A 1 124 ? -27.415 10.658 56.408 1.00 77.56 124 GLY A C 1
ATOM 915 O O . GLY A 1 124 ? -28.116 9.876 57.044 1.00 77.56 124 GLY A O 1
ATOM 916 N N . ASN A 1 125 ? -26.163 10.945 56.741 1.00 82.38 125 ASN A N 1
ATOM 917 C CA . ASN A 1 125 ? -25.570 10.486 57.991 1.00 82.38 125 ASN A CA 1
ATOM 918 C C . ASN A 1 125 ? -26.041 11.375 59.141 1.00 82.38 125 ASN A C 1
ATOM 920 O O . ASN A 1 125 ? -26.398 12.534 58.908 1.00 82.38 125 ASN A O 1
ATOM 924 N N . ASP A 1 126 ? -25.945 10.862 60.365 1.00 84.38 126 ASP A N 1
ATOM 925 C CA . ASP A 1 126 ? -26.175 11.665 61.558 1.00 84.38 126 ASP A CA 1
ATOM 926 C C . ASP A 1 126 ? -25.125 12.801 61.667 1.00 84.38 126 ASP A C 1
ATOM 928 O O . ASP A 1 126 ? -23.923 12.515 61.741 1.00 84.38 126 ASP A O 1
ATOM 932 N N . PRO A 1 127 ? -25.508 14.094 61.615 1.00 81.81 127 PRO A N 1
ATOM 933 C CA . PRO A 1 127 ? -24.585 15.209 61.827 1.00 81.81 127 PRO A CA 1
ATOM 934 C C . PRO A 1 127 ? -24.208 15.406 63.301 1.00 81.81 127 PRO A C 1
ATOM 936 O O . PRO A 1 127 ? -23.236 16.114 63.592 1.00 81.81 127 PRO A O 1
ATOM 939 N N . THR A 1 128 ? -24.998 14.849 64.211 1.00 81.25 128 THR A N 1
ATOM 940 C CA . THR A 1 128 ? -24.928 14.987 65.661 1.00 81.25 128 THR A CA 1
ATOM 941 C C . THR A 1 128 ? -24.460 13.658 66.236 1.00 81.25 128 THR A C 1
ATOM 943 O O . THR A 1 128 ? -25.232 12.817 66.655 1.00 81.25 128 THR A O 1
ATOM 946 N N . ASP A 1 129 ? -23.138 13.473 66.226 1.00 69.81 129 ASP A N 1
ATOM 947 C CA . ASP A 1 129 ? -22.479 12.264 66.735 1.00 69.81 129 ASP A CA 1
ATOM 948 C C . ASP A 1 129 ? -22.852 12.002 68.209 1.00 69.81 129 ASP A C 1
ATOM 950 O O . ASP A 1 129 ? -22.519 12.803 69.094 1.00 69.81 129 ASP A O 1
ATOM 954 N N . ASP A 1 130 ? -23.534 10.885 68.459 1.00 82.44 130 ASP A N 1
ATOM 955 C CA . ASP A 1 130 ? -23.963 10.413 69.775 1.00 82.44 130 ASP A CA 1
ATOM 956 C C . ASP A 1 130 ? -23.802 8.877 69.919 1.00 82.44 130 ASP A C 1
ATOM 958 O O . ASP A 1 130 ? -23.112 8.230 69.132 1.00 82.44 130 ASP A O 1
ATOM 962 N N . ASP A 1 131 ? -24.331 8.292 71.003 1.00 84.88 131 ASP A N 1
ATOM 963 C CA . ASP A 1 131 ? -24.202 6.850 71.287 1.00 84.88 131 ASP A CA 1
ATOM 964 C C . ASP A 1 131 ? -25.253 5.985 70.549 1.00 84.88 131 ASP A C 1
ATOM 966 O O . ASP A 1 131 ? -25.231 4.750 70.673 1.00 84.88 131 ASP A O 1
ATOM 970 N N . LEU A 1 132 ? -26.205 6.596 69.835 1.00 86.88 132 LEU A N 1
ATOM 971 C CA . LEU A 1 132 ? -27.187 5.892 69.019 1.00 86.88 132 LEU A CA 1
ATOM 972 C C . LEU A 1 132 ? -26.534 5.403 67.716 1.00 86.88 132 LEU A C 1
ATOM 974 O O . LEU A 1 132 ? -25.432 5.796 67.335 1.00 86.88 132 LEU A O 1
ATOM 978 N N . THR A 1 133 ? -27.149 4.389 67.102 1.00 83.81 133 THR A N 1
ATOM 979 C CA . THR A 1 133 ? -26.613 3.808 65.866 1.00 83.81 133 THR A CA 1
ATOM 980 C C . THR A 1 133 ? -27.713 3.454 64.880 1.00 83.81 133 THR A C 1
ATOM 982 O O . THR A 1 133 ? -28.783 2.941 65.242 1.00 83.81 133 THR A O 1
ATOM 985 N N . CYS A 1 134 ? -27.381 3.607 63.603 1.00 84.81 134 CYS A N 1
ATOM 986 C CA . CYS A 1 134 ? -28.146 3.095 62.482 1.00 84.81 134 CYS A CA 1
ATOM 987 C C . CYS A 1 134 ? -27.375 1.985 61.754 1.00 84.81 134 CYS A C 1
ATOM 989 O O . CYS A 1 134 ? -26.529 2.247 60.903 1.00 84.81 134 CYS A O 1
ATOM 991 N N . ILE A 1 135 ? -27.650 0.727 62.127 1.00 75.31 135 ILE A N 1
ATOM 992 C CA . ILE A 1 135 ? -26.947 -0.465 61.609 1.00 75.31 135 ILE A CA 1
ATOM 993 C C . ILE A 1 135 ? -27.538 -0.930 60.269 1.00 75.31 135 ILE A C 1
ATOM 995 O O . ILE A 1 135 ? -26.858 -1.609 59.506 1.00 75.31 135 ILE A O 1
ATOM 999 N N . ALA A 1 136 ? -28.818 -0.636 60.026 1.00 72.56 136 ALA A N 1
ATOM 1000 C CA . ALA A 1 136 ? -29.465 -0.821 58.732 1.00 72.56 136 ALA A CA 1
ATOM 1001 C C . ALA A 1 136 ? -30.727 0.043 58.634 1.00 72.56 136 ALA A C 1
ATOM 1003 O O . ALA A 1 136 ? -31.603 -0.038 59.506 1.00 72.56 136 ALA A O 1
ATOM 1004 N N . TYR A 1 137 ? -30.855 0.791 57.539 1.00 77.50 137 TYR A N 1
ATOM 1005 C CA . TYR A 1 137 ? -32.059 1.533 57.178 1.00 77.50 137 TYR A CA 1
ATOM 1006 C C . TYR A 1 137 ? -32.631 1.002 55.853 1.00 77.50 137 TYR A C 1
ATOM 1008 O O . TYR A 1 137 ? -31.979 1.039 54.815 1.00 77.50 137 TYR A O 1
ATOM 1016 N N . GLY A 1 138 ? -33.846 0.456 55.899 1.00 68.12 138 GLY A N 1
ATOM 1017 C CA . GLY A 1 138 ? -34.519 -0.219 54.786 1.00 68.12 138 GLY A CA 1
ATOM 1018 C C . GLY A 1 138 ? -35.413 0.675 53.928 1.00 68.12 138 GLY A C 1
ATOM 1019 O O . GLY A 1 138 ? -36.134 0.151 53.076 1.00 68.12 138 GLY A O 1
ATOM 1020 N N . GLY A 1 139 ? -35.396 1.992 54.149 1.00 71.56 139 GLY A N 1
ATOM 1021 C CA . GLY A 1 139 ? -36.240 2.915 53.403 1.00 71.56 139 GLY A CA 1
ATOM 1022 C C . GLY A 1 139 ? -35.777 3.090 51.954 1.00 71.56 139 GLY A C 1
ATOM 1023 O O . GLY A 1 139 ? -34.573 3.127 51.685 1.00 71.56 139 GLY A O 1
ATOM 1024 N N . PRO A 1 140 ? -36.721 3.221 51.004 1.00 62.56 140 PRO A N 1
ATOM 1025 C CA . PRO A 1 140 ? -36.434 3.242 49.567 1.00 62.56 140 PRO A CA 1
ATOM 1026 C C . PRO A 1 140 ? -35.578 4.436 49.111 1.00 62.56 140 PRO A C 1
ATOM 1028 O O . PRO A 1 140 ? -35.012 4.391 48.021 1.00 62.56 140 PRO A O 1
ATOM 1031 N N . ASP A 1 141 ? -35.457 5.476 49.939 1.00 64.94 141 ASP A N 1
ATOM 1032 C CA . ASP A 1 141 ? -34.813 6.742 49.580 1.00 64.94 141 ASP A CA 1
ATOM 1033 C C . ASP A 1 141 ? -33.369 6.881 50.096 1.00 64.94 141 ASP A C 1
ATOM 1035 O O . ASP A 1 141 ? -32.685 7.827 49.708 1.00 64.94 141 ASP A O 1
ATOM 1039 N N . CYS A 1 142 ? -32.881 5.964 50.944 1.00 66.56 142 CYS A N 1
ATOM 1040 C CA . CYS A 1 142 ? -31.566 6.103 51.592 1.00 66.56 142 CYS A CA 1
ATOM 1041 C C . CYS A 1 142 ? -30.474 5.172 51.043 1.00 66.56 142 CYS A C 1
ATOM 1043 O O . CYS A 1 142 ? -29.420 4.999 51.658 1.00 66.56 142 CYS A O 1
ATOM 1045 N N . VAL A 1 143 ? -30.679 4.606 49.852 1.00 64.69 143 VAL A N 1
ATOM 1046 C CA . VAL A 1 143 ? -29.636 3.852 49.148 1.00 64.69 143 VAL A CA 1
ATOM 1047 C C . VAL A 1 143 ? -28.593 4.831 48.605 1.00 64.69 143 VAL A C 1
ATOM 1049 O O . VAL A 1 143 ? -28.891 5.682 47.765 1.00 64.69 143 VAL A O 1
ATOM 1052 N N . THR A 1 144 ? -27.350 4.721 49.075 1.00 73.44 144 THR A N 1
ATOM 1053 C CA . THR A 1 144 ? -26.246 5.516 48.518 1.00 73.44 144 THR A CA 1
ATOM 1054 C C . THR A 1 144 ? -25.876 4.998 47.130 1.00 73.44 144 THR A C 1
ATOM 1056 O O . THR A 1 144 ? -25.766 3.794 46.910 1.00 73.44 144 THR A O 1
ATOM 1059 N N . LEU A 1 145 ? -25.697 5.909 46.168 1.00 85.56 145 LEU A N 1
ATOM 1060 C CA . LEU A 1 145 ? -25.315 5.534 44.808 1.00 85.56 145 LEU A CA 1
ATOM 1061 C C . LEU A 1 145 ? -23.944 4.844 44.828 1.00 85.56 145 LEU A C 1
ATOM 1063 O O . LEU A 1 145 ? -22.935 5.470 45.158 1.00 85.56 145 LEU A O 1
ATOM 1067 N N . ALA A 1 146 ? -23.899 3.581 44.410 1.00 88.69 146 ALA A N 1
ATOM 1068 C CA . ALA A 1 146 ? -22.675 2.792 44.357 1.00 88.69 146 ALA A CA 1
ATOM 1069 C C . ALA A 1 146 ? -22.545 2.060 43.018 1.00 88.69 146 ALA A C 1
ATOM 1071 O O . ALA A 1 146 ? -23.522 1.592 42.437 1.00 88.69 146 ALA A O 1
ATOM 1072 N N . ILE A 1 147 ? -21.311 1.939 42.520 1.00 95.50 147 ILE A N 1
ATOM 1073 C CA . ILE A 1 147 ? -21.001 1.190 41.296 1.00 95.50 147 ILE A CA 1
ATOM 1074 C C . ILE A 1 147 ? -20.274 -0.092 41.699 1.00 95.50 147 ILE A C 1
ATOM 1076 O O . ILE A 1 147 ? -19.140 -0.045 42.167 1.00 95.50 147 ILE A O 1
ATOM 1080 N N . GLY A 1 148 ? -20.912 -1.240 41.483 1.00 91.94 148 GLY A N 1
ATOM 1081 C CA . GLY A 1 148 ? -20.342 -2.561 41.750 1.00 91.94 148 GLY A CA 1
ATOM 1082 C C . GLY A 1 148 ? -19.451 -3.086 40.620 1.00 91.94 148 GLY A C 1
ATOM 1083 O O . GLY A 1 148 ? -18.535 -3.865 40.872 1.00 91.94 148 GLY A O 1
ATOM 1084 N N . GLY A 1 149 ? -19.687 -2.667 39.371 1.00 94.00 149 GLY A N 1
ATOM 1085 C CA . GLY A 1 149 ? -18.845 -3.074 38.245 1.00 94.00 149 GLY A CA 1
ATOM 1086 C C . GLY A 1 149 ? -19.427 -2.795 36.862 1.00 94.00 149 GLY A C 1
ATOM 1087 O O . GLY A 1 149 ? -20.560 -2.340 36.718 1.00 94.00 149 GLY A O 1
ATOM 1088 N N . ILE A 1 150 ? -18.628 -3.091 35.838 1.00 98.00 150 ILE A N 1
ATOM 1089 C CA . ILE A 1 150 ? -18.961 -2.939 34.418 1.00 98.00 150 ILE A CA 1
ATOM 1090 C C . ILE A 1 150 ? -18.482 -4.171 33.643 1.00 98.00 150 ILE A C 1
ATOM 1092 O O . ILE A 1 150 ? -17.376 -4.668 33.866 1.00 98.00 150 ILE A O 1
ATOM 1096 N N . ALA A 1 151 ? -19.306 -4.667 32.722 1.00 96.06 151 ALA A N 1
ATOM 1097 C CA . ALA A 1 151 ? -18.965 -5.785 31.855 1.00 96.06 151 ALA A CA 1
ATOM 1098 C C . ALA A 1 151 ? -19.459 -5.550 30.413 1.00 96.06 151 ALA A C 1
ATOM 1100 O O . ALA A 1 151 ? -20.626 -5.200 30.230 1.00 96.06 151 ALA A O 1
ATOM 1101 N N . PRO A 1 152 ? -18.614 -5.791 29.391 1.00 97.56 152 PRO A N 1
ATOM 1102 C CA . PRO A 1 152 ? -17.177 -6.068 29.490 1.00 97.56 152 PRO A CA 1
ATOM 1103 C C . PRO A 1 152 ? -16.386 -4.832 29.964 1.00 97.56 152 PRO A C 1
ATOM 1105 O O . PRO A 1 152 ? -16.797 -3.698 29.737 1.00 97.56 152 PRO A O 1
ATOM 1108 N N . SER A 1 153 ? -15.222 -5.044 30.586 1.00 95.62 153 SER A N 1
ATOM 1109 C CA . SER A 1 153 ? -14.313 -3.970 31.036 1.00 95.62 153 SER A CA 1
ATOM 1110 C C . SER A 1 153 ? -13.348 -3.477 29.944 1.00 95.62 153 SER A C 1
ATOM 1112 O O . SER A 1 153 ? -12.422 -2.710 30.211 1.00 95.62 153 SER A O 1
ATOM 1114 N N . SER A 1 154 ? -13.532 -3.914 28.695 1.00 93.44 154 SER A N 1
ATOM 1115 C CA . SER A 1 154 ? -12.773 -3.418 27.544 1.00 93.44 154 SER A CA 1
ATOM 1116 C C . SER A 1 154 ? -13.547 -3.554 26.234 1.00 93.44 154 SER A C 1
ATOM 1118 O O . SER A 1 154 ? -14.488 -4.343 26.134 1.00 93.44 154 SER A O 1
ATOM 1120 N N . GLY A 1 155 ? -13.140 -2.779 25.228 1.00 90.56 155 GLY A N 1
ATOM 1121 C CA . GLY A 1 155 ? -13.741 -2.796 23.895 1.00 90.56 155 GLY A CA 1
ATOM 1122 C C . GLY A 1 155 ? -13.055 -1.840 22.913 1.00 90.56 155 GLY A C 1
ATOM 1123 O O . GLY A 1 155 ? -12.093 -1.164 23.277 1.00 90.56 155 GLY A O 1
ATOM 1124 N N . PRO A 1 156 ? -13.495 -1.795 21.646 1.00 85.69 156 PRO A N 1
ATOM 1125 C CA . PRO A 1 156 ? -12.845 -1.022 20.589 1.00 85.69 156 PRO A CA 1
ATOM 1126 C C . PRO A 1 156 ? -12.894 0.493 20.824 1.00 85.69 156 PRO A C 1
ATOM 1128 O O . PRO A 1 156 ? -13.913 1.035 21.247 1.00 85.69 156 PRO A O 1
ATOM 1131 N N . ALA A 1 157 ? -11.822 1.196 20.435 1.00 84.69 157 ALA A N 1
ATOM 1132 C CA . ALA A 1 157 ? -11.738 2.664 20.464 1.00 84.69 157 ALA A CA 1
ATOM 1133 C C . ALA A 1 157 ? -12.842 3.368 19.646 1.00 84.69 157 ALA A C 1
ATOM 1135 O O . ALA A 1 157 ? -13.191 4.510 19.927 1.00 84.69 157 ALA A O 1
ATOM 1136 N N . ALA A 1 158 ? -13.440 2.687 18.665 1.00 81.56 158 ALA A N 1
ATOM 1137 C CA . ALA A 1 158 ? -14.579 3.208 17.910 1.00 81.56 158 ALA A CA 1
ATOM 1138 C C . ALA A 1 158 ? -15.857 3.387 18.761 1.00 81.56 158 ALA A C 1
ATOM 1140 O O . ALA A 1 158 ? -16.757 4.115 18.345 1.00 81.56 158 ALA A O 1
ATOM 1141 N N . GLY A 1 159 ? -15.930 2.771 19.946 1.00 88.25 159 GLY A N 1
ATOM 1142 C CA . GLY A 1 159 ? -17.145 2.711 20.757 1.00 88.25 159 GLY A CA 1
ATOM 1143 C C . GLY A 1 159 ? -18.092 1.600 20.304 1.00 88.25 159 GLY A C 1
ATOM 1144 O O . GLY A 1 159 ? -17.693 0.674 19.599 1.00 88.25 159 GLY A O 1
ATOM 1145 N N . GLY A 1 160 ? -19.353 1.671 20.725 1.00 89.69 160 GLY A N 1
ATOM 1146 C CA . GLY A 1 160 ? -20.384 0.706 20.333 1.00 89.69 160 GLY A CA 1
ATOM 1147 C C . GLY A 1 160 ? -20.406 -0.583 21.161 1.00 89.69 160 GLY A C 1
ATOM 1148 O O . GLY A 1 160 ? -21.147 -1.506 20.838 1.00 89.69 160 GLY A O 1
ATOM 1149 N N . THR A 1 161 ? -19.615 -0.672 22.231 1.00 94.06 161 THR A N 1
ATOM 1150 C CA . THR A 1 161 ? -19.619 -1.842 23.124 1.00 94.06 161 THR A CA 1
ATOM 1151 C C . THR A 1 161 ? -20.854 -1.793 24.011 1.00 94.06 161 THR A C 1
ATOM 1153 O O . THR A 1 161 ? -21.021 -0.822 24.745 1.00 94.06 161 THR A O 1
ATOM 1156 N N . ALA A 1 162 ? -21.704 -2.821 23.953 1.00 97.56 162 ALA A N 1
ATOM 1157 C CA . ALA A 1 162 ? -22.825 -2.967 24.875 1.00 97.56 162 ALA A CA 1
ATOM 1158 C C . ALA A 1 162 ? -22.303 -3.301 26.278 1.00 97.56 162 ALA A C 1
ATOM 1160 O O . ALA A 1 162 ? -21.526 -4.240 26.449 1.00 97.56 162 ALA A O 1
ATOM 1161 N N . LEU A 1 163 ? -22.723 -2.513 27.258 1.00 97.81 163 LEU A N 1
ATOM 1162 C CA . LEU A 1 163 ? -22.301 -2.574 28.646 1.00 97.81 163 LEU A CA 1
ATOM 1163 C C . LEU A 1 163 ? -23.453 -3.032 29.529 1.00 97.81 163 LEU A C 1
ATOM 1165 O O . LEU A 1 163 ? -24.576 -2.551 29.386 1.00 97.81 163 LEU A O 1
ATOM 1169 N N . VAL A 1 164 ? -23.129 -3.879 30.499 1.00 97.81 164 VAL A N 1
ATOM 1170 C CA . VAL A 1 164 ? -23.928 -4.120 31.699 1.00 97.81 164 VAL A CA 1
ATOM 1171 C C . VAL A 1 164 ? -23.180 -3.502 32.871 1.00 97.81 164 VAL A C 1
ATOM 1173 O O . VAL A 1 164 ? -22.024 -3.849 33.120 1.00 97.81 164 VAL A O 1
ATOM 1176 N N . ILE A 1 165 ? -23.828 -2.584 33.577 1.00 97.94 165 ILE A N 1
ATOM 1177 C CA . ILE A 1 165 ? -23.274 -1.916 34.757 1.00 97.94 165 ILE A CA 1
ATOM 1178 C C . ILE A 1 165 ? -24.087 -2.369 35.964 1.00 97.94 165 ILE A C 1
ATOM 1180 O O . ILE A 1 165 ? -25.314 -2.296 35.946 1.00 97.94 165 ILE A O 1
ATOM 1184 N N . THR A 1 166 ? -23.408 -2.851 36.998 1.00 96.19 166 THR A N 1
ATOM 1185 C CA . THR A 1 166 ? -24.018 -3.314 38.251 1.00 96.19 166 THR A CA 1
ATOM 1186 C C . THR A 1 166 ? -23.709 -2.344 39.381 1.00 96.19 166 THR A C 1
ATOM 1188 O O . THR A 1 166 ? -22.624 -1.762 39.393 1.00 96.19 166 THR A O 1
ATOM 1191 N N . GLY A 1 167 ? -24.617 -2.189 40.338 1.00 92.12 167 GLY A N 1
ATOM 1192 C CA . GLY A 1 167 ? -24.459 -1.258 41.456 1.00 92.12 167 GLY A CA 1
ATOM 1193 C C . GLY A 1 167 ? -25.691 -1.212 42.347 1.00 92.12 167 GLY A C 1
ATOM 1194 O O . GLY A 1 167 ? -26.387 -2.217 42.443 1.00 92.12 167 GLY A O 1
ATOM 1195 N N . GLU A 1 168 ? -25.930 -0.065 42.974 1.00 87.50 168 GLU A N 1
ATOM 1196 C CA . GLU A 1 168 ? -27.073 0.220 43.853 1.00 87.50 168 GLU A CA 1
ATOM 1197 C C . GLU A 1 168 ? -27.487 1.696 43.697 1.00 87.50 168 GLU A C 1
ATOM 1199 O O . GLU A 1 168 ? -26.649 2.541 43.355 1.00 87.50 168 GLU A O 1
ATOM 1204 N N . GLY A 1 169 ? -28.765 2.020 43.930 1.00 81.50 169 GLY A N 1
ATOM 1205 C CA . GLY A 1 169 ? -29.271 3.398 43.912 1.00 81.50 169 GLY A CA 1
ATOM 1206 C C . GLY A 1 169 ? -29.475 3.995 42.512 1.00 81.50 169 GLY A C 1
ATOM 1207 O O . GLY A 1 169 ? -29.491 5.220 42.344 1.00 81.50 169 GLY A O 1
ATOM 1208 N N . PHE A 1 170 ? -29.616 3.163 41.473 1.00 87.00 170 PHE A N 1
ATOM 1209 C CA . PHE A 1 170 ? -29.802 3.626 40.092 1.00 87.00 170 PHE A CA 1
ATOM 1210 C C . PHE A 1 170 ? -31.189 4.218 39.803 1.00 87.00 170 PHE A C 1
ATOM 1212 O O . PHE A 1 170 ? -31.341 4.947 38.820 1.00 87.00 170 PHE A O 1
ATOM 1219 N N . LEU A 1 171 ? -32.199 3.960 40.638 1.00 84.69 171 LEU A N 1
ATOM 1220 C CA . LEU A 1 171 ? -33.530 4.566 40.509 1.00 84.69 171 LEU A CA 1
ATOM 1221 C C . LEU A 1 171 ? -33.633 5.965 41.137 1.00 84.69 171 LEU A C 1
ATOM 1223 O O . LEU A 1 171 ? -34.688 6.589 41.032 1.00 84.69 171 LEU A O 1
ATOM 1227 N N . GLY A 1 172 ? -32.548 6.499 41.710 1.00 72.56 172 GLY A N 1
ATOM 1228 C CA . GLY A 1 172 ? -32.501 7.771 42.443 1.00 72.56 172 GLY A CA 1
ATOM 1229 C C . GLY A 1 172 ? -32.742 9.056 41.634 1.00 72.56 172 GLY A C 1
ATOM 1230 O O . GLY A 1 172 ? -32.304 10.116 42.074 1.00 72.56 172 GLY A O 1
ATOM 1231 N N . GLY A 1 173 ? -33.403 8.990 40.471 1.00 74.75 173 GLY A N 1
ATOM 1232 C CA . GLY A 1 173 ? -33.788 10.132 39.631 1.00 74.7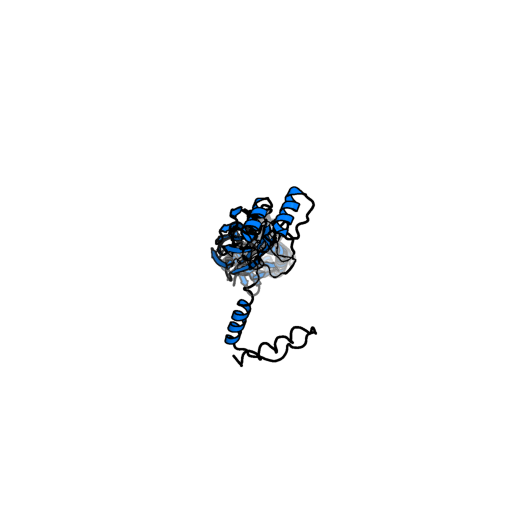5 173 GLY A CA 1
ATOM 1233 C C . GLY A 1 173 ? -32.625 10.810 38.892 1.00 74.75 173 GLY A C 1
ATOM 1234 O O . GLY A 1 173 ? -31.469 10.724 39.294 1.00 74.75 173 GLY A O 1
ATOM 1235 N N . GLY A 1 174 ? -32.920 11.481 37.770 1.00 83.25 174 GLY A N 1
ATOM 1236 C CA . GLY A 1 174 ? -31.948 12.327 37.055 1.00 83.25 174 GLY A CA 1
ATOM 1237 C C . GLY A 1 174 ? -30.686 11.614 36.544 1.00 83.25 174 GLY A C 1
ATOM 1238 O O . GLY A 1 174 ? -29.650 12.259 36.398 1.00 83.25 174 GLY A O 1
ATOM 1239 N N . LEU A 1 175 ? -30.758 10.300 36.301 1.00 92.31 175 LEU A N 1
ATOM 1240 C CA . LEU A 1 175 ? -29.583 9.474 36.041 1.00 92.31 175 LEU A CA 1
ATOM 1241 C C . LEU A 1 175 ? -28.839 9.896 34.764 1.00 92.31 175 LEU A C 1
ATOM 1243 O O . LEU A 1 175 ? -29.393 9.910 33.664 1.00 92.31 175 LEU A O 1
ATOM 1247 N N . THR A 1 176 ? -27.546 10.171 34.914 1.00 95.88 176 THR A N 1
ATOM 1248 C CA . THR A 1 176 ? -26.596 10.376 33.818 1.00 95.88 176 THR A CA 1
ATOM 1249 C C . THR A 1 176 ? -25.366 9.507 34.042 1.00 95.88 176 THR A C 1
ATOM 1251 O O . THR A 1 176 ? -24.965 9.262 35.177 1.00 95.88 176 THR A O 1
ATOM 1254 N N . ALA A 1 177 ? -24.768 9.014 32.958 1.00 97.06 177 ALA A N 1
ATOM 1255 C CA . ALA A 1 177 ? -23.569 8.190 33.020 1.00 97.06 177 ALA A CA 1
ATOM 1256 C C . ALA A 1 177 ? -22.570 8.621 31.946 1.00 97.06 177 ALA A C 1
ATOM 1258 O O . ALA A 1 177 ? -22.926 8.789 30.774 1.00 97.06 177 ALA A O 1
ATOM 1259 N N . THR A 1 178 ? -21.312 8.787 32.343 1.00 97.81 178 THR A N 1
ATOM 1260 C CA . THR A 1 178 ? -20.216 9.170 31.453 1.00 97.81 178 THR A CA 1
ATOM 1261 C C . THR A 1 178 ? -19.046 8.206 31.580 1.00 97.81 178 THR A C 1
ATOM 1263 O O . THR A 1 178 ? -18.755 7.697 32.659 1.00 97.81 178 THR A O 1
ATOM 1266 N N . LEU A 1 179 ? -18.364 7.963 30.464 1.00 97.75 179 LEU A N 1
ATOM 1267 C CA . LEU A 1 179 ? -17.147 7.169 30.384 1.00 97.75 179 LEU A CA 1
ATOM 1268 C C . LEU A 1 179 ? -16.046 8.014 29.744 1.00 97.75 179 LEU A C 1
ATOM 1270 O O . LEU A 1 179 ? -16.226 8.526 28.636 1.00 97.75 179 LEU A O 1
ATOM 1274 N N . CYS A 1 180 ? -14.912 8.185 30.430 1.00 94.19 180 CYS A N 1
ATOM 1275 C CA . CYS A 1 180 ? -13.878 9.143 30.005 1.00 94.19 180 CYS A CA 1
ATOM 1276 C C . CYS A 1 180 ? -14.440 10.577 29.818 1.00 94.19 180 CYS A C 1
ATOM 1278 O O . CYS A 1 180 ? -14.058 11.297 28.893 1.00 94.19 180 CYS A O 1
ATOM 1280 N N . GLY A 1 181 ? -15.416 10.972 30.645 1.00 93.62 181 GLY A N 1
ATOM 1281 C CA . GLY A 1 181 ? -16.101 12.268 30.548 1.00 93.62 181 GLY A CA 1
ATOM 1282 C C . GLY A 1 181 ? -17.040 12.426 29.343 1.00 93.62 181 GLY A C 1
ATOM 1283 O O . GLY A 1 181 ? -17.626 13.492 29.167 1.00 93.62 181 GLY A O 1
ATOM 1284 N N . LYS A 1 182 ? -17.216 11.390 28.511 1.00 96.31 182 LYS A N 1
ATOM 1285 C CA . LYS A 1 182 ? -18.180 11.381 27.401 1.00 96.31 182 LYS A CA 1
ATOM 1286 C C . LYS A 1 182 ? -19.453 10.638 27.806 1.00 96.31 182 LYS A C 1
ATOM 1288 O O . LYS A 1 182 ? -19.341 9.587 28.433 1.00 96.31 182 LYS A O 1
ATOM 1293 N N . PRO A 1 183 ? -20.651 11.118 27.440 1.00 97.25 183 PRO A N 1
ATOM 1294 C CA . PRO A 1 183 ? -21.893 10.436 27.789 1.00 97.25 183 PRO A CA 1
ATOM 1295 C C . PRO A 1 183 ? -21.960 9.040 27.164 1.00 97.25 183 PRO A C 1
ATOM 1297 O O . PRO A 1 183 ? -21.588 8.849 26.002 1.00 97.25 183 PRO A O 1
ATOM 1300 N N . LEU A 1 184 ? -22.449 8.069 27.937 1.00 97.38 184 LEU A N 1
ATOM 1301 C CA . LEU A 1 184 ? -22.845 6.771 27.399 1.00 97.38 184 LEU A CA 1
ATOM 1302 C C . LEU A 1 184 ? -24.073 6.934 26.491 1.00 97.38 184 LEU A C 1
ATOM 1304 O O . LEU A 1 184 ? -24.908 7.816 26.690 1.00 97.38 184 LEU A O 1
ATOM 1308 N N . THR A 1 185 ? -24.183 6.070 25.487 1.00 96.12 185 THR A N 1
ATOM 1309 C CA . THR A 1 185 ? -25.314 6.045 24.545 1.00 96.12 185 THR A CA 1
ATOM 1310 C C . THR A 1 185 ? -26.262 4.897 24.881 1.00 96.12 185 THR A C 1
ATOM 1312 O O . THR A 1 185 ? -25.863 3.961 25.567 1.00 96.12 185 THR A O 1
ATOM 1315 N N . SER A 1 186 ? -27.523 4.965 24.440 1.00 95.44 186 SER A N 1
ATOM 1316 C CA . SER A 1 186 ? -28.533 3.914 24.683 1.00 95.44 186 SER A CA 1
ATOM 1317 C C . SER A 1 186 ? -28.651 3.484 26.154 1.00 95.44 186 SER A C 1
ATOM 1319 O O . SER A 1 186 ? -28.772 2.299 26.446 1.00 95.44 186 SER A O 1
ATOM 1321 N N . LEU A 1 187 ? -28.564 4.449 27.075 1.00 96.69 187 LEU A N 1
ATOM 1322 C CA . LEU A 1 187 ? -28.611 4.210 28.514 1.00 96.69 187 LEU A CA 1
ATOM 1323 C C . LEU A 1 187 ? -30.029 3.818 28.953 1.00 96.69 187 LEU A C 1
ATOM 1325 O O . LEU A 1 187 ? -30.980 4.569 28.736 1.00 96.69 187 LEU A O 1
ATOM 1329 N N . VAL A 1 188 ? -30.155 2.652 29.580 1.00 95.56 188 VAL A N 1
ATOM 1330 C CA . VAL A 1 188 ? -31.405 2.056 30.060 1.00 95.56 188 VAL A CA 1
ATOM 1331 C C . VAL A 1 188 ? -31.221 1.604 31.505 1.00 95.56 188 VAL A C 1
ATOM 1333 O O . VAL A 1 188 ? -30.281 0.879 31.826 1.00 95.56 188 VAL A O 1
ATOM 1336 N N . ILE A 1 189 ? -32.145 2.007 32.377 1.00 94.44 189 ILE A N 1
ATOM 1337 C CA . ILE A 1 189 ? -32.220 1.520 33.757 1.00 94.44 189 ILE A CA 1
ATOM 1338 C C . ILE A 1 189 ? -33.056 0.238 33.753 1.00 94.44 189 ILE A C 1
ATOM 1340 O O . ILE A 1 189 ? -34.235 0.277 33.405 1.00 94.44 189 ILE A O 1
ATOM 1344 N N . VAL A 1 190 ? -32.449 -0.901 34.099 1.00 90.62 190 VAL A N 1
ATOM 1345 C CA . VAL A 1 190 ? -33.141 -2.203 34.134 1.00 90.62 190 VAL A CA 1
ATOM 1346 C C . VAL A 1 190 ? -33.819 -2.407 35.485 1.00 90.62 190 VAL A C 1
ATOM 1348 O O . VAL A 1 190 ? -34.973 -2.822 35.555 1.00 90.62 190 VAL A O 1
ATOM 1351 N N . ASN A 1 191 ? -33.091 -2.127 36.562 1.00 82.62 191 ASN A N 1
ATOM 1352 C CA . ASN A 1 191 ? -33.574 -2.085 37.938 1.00 82.62 191 ASN A CA 1
ATOM 1353 C C . ASN A 1 191 ? -32.584 -1.267 38.783 1.00 82.62 191 ASN A C 1
ATOM 1355 O O . ASN A 1 191 ? -31.588 -0.771 38.254 1.00 82.62 191 ASN A O 1
ATOM 1359 N N . ASP A 1 192 ? -32.838 -1.149 40.086 1.00 84.31 192 ASP A N 1
ATOM 1360 C CA . ASP A 1 192 ? -32.012 -0.333 40.986 1.00 84.31 192 ASP A CA 1
ATOM 1361 C C . ASP A 1 192 ? -30.537 -0.763 41.069 1.00 84.31 192 ASP A C 1
ATOM 1363 O O . ASP A 1 192 ? -29.677 0.039 41.419 1.00 84.31 192 ASP A O 1
ATOM 1367 N N . ALA A 1 193 ? -30.236 -2.002 40.667 1.00 87.00 193 ALA A N 1
ATOM 1368 C CA . ALA A 1 193 ? -28.900 -2.577 40.706 1.00 87.00 193 ALA A CA 1
ATOM 1369 C C . ALA A 1 193 ? -28.278 -2.844 39.325 1.00 87.00 193 ALA A C 1
ATOM 1371 O O . ALA A 1 193 ? -27.180 -3.406 39.236 1.00 87.00 193 ALA A O 1
ATOM 1372 N N . ARG A 1 194 ? -28.957 -2.487 38.224 1.00 91.88 194 ARG A N 1
ATOM 1373 C CA . ARG A 1 194 ? -28.494 -2.785 36.860 1.00 91.88 194 ARG A CA 1
ATOM 1374 C C . ARG A 1 194 ? -28.852 -1.709 35.836 1.00 91.88 194 ARG A C 1
ATOM 1376 O O . ARG A 1 194 ? -30.025 -1.400 35.628 1.00 91.88 194 ARG A O 1
ATOM 1383 N N . LEU A 1 195 ? -27.840 -1.261 35.093 1.00 96.94 195 LEU A N 1
ATOM 1384 C CA . LEU A 1 195 ? -27.977 -0.448 33.883 1.00 96.94 195 LEU A CA 1
ATOM 1385 C C . LEU A 1 195 ? -27.469 -1.204 32.657 1.00 96.94 195 LEU A C 1
ATOM 1387 O O . LEU A 1 195 ? -26.545 -2.018 32.743 1.00 96.94 195 LEU A O 1
ATOM 1391 N N . GLU A 1 196 ? -28.027 -0.863 31.504 1.00 97.81 196 GLU A N 1
ATOM 1392 C CA . GLU A 1 196 ? -27.503 -1.235 30.194 1.00 97.81 196 GLU A CA 1
ATOM 1393 C C . GLU A 1 196 ? -27.191 0.029 29.398 1.00 97.81 196 GLU A C 1
ATOM 1395 O O . GLU A 1 196 ? -27.922 1.014 29.468 1.00 97.81 196 GLU A O 1
ATOM 1400 N N . ALA A 1 197 ? -26.067 0.042 28.690 1.00 97.75 197 ALA A N 1
ATOM 1401 C CA . ALA A 1 197 ? -25.612 1.214 27.949 1.00 97.75 197 ALA A CA 1
ATOM 1402 C C . ALA A 1 197 ? -24.670 0.818 26.811 1.00 97.75 197 ALA A C 1
ATOM 1404 O O . ALA A 1 197 ? -24.299 -0.343 26.670 1.00 97.75 197 ALA A O 1
ATOM 1405 N N . VAL A 1 198 ? -24.242 1.784 26.005 1.00 97.88 198 VAL A N 1
ATOM 1406 C CA . VAL A 1 198 ? -23.299 1.582 24.905 1.00 97.88 198 VAL A CA 1
ATOM 1407 C C . VAL A 1 198 ? -22.168 2.606 24.983 1.00 97.88 198 VAL A C 1
ATOM 1409 O O . VAL A 1 198 ? -22.413 3.808 25.142 1.00 97.88 198 VAL A O 1
ATOM 1412 N N . THR A 1 199 ? -20.922 2.137 24.862 1.00 96.19 199 THR A N 1
ATOM 1413 C CA . THR A 1 199 ? -19.738 3.006 24.932 1.00 96.19 199 THR A CA 1
ATOM 1414 C C . THR A 1 199 ? -19.711 4.039 23.800 1.00 96.19 199 THR A C 1
ATOM 1416 O O . THR A 1 199 ? -19.984 3.694 22.646 1.00 96.19 199 THR A O 1
ATOM 1419 N N . PRO A 1 200 ? -19.347 5.303 24.084 1.00 94.44 200 PRO A N 1
ATOM 1420 C CA . PRO A 1 200 ? -19.027 6.275 23.045 1.00 94.44 200 PRO A CA 1
ATOM 1421 C C . PRO A 1 200 ? -17.689 5.926 22.373 1.00 94.44 200 PRO A C 1
ATOM 1423 O O . PRO A 1 200 ? -16.984 5.011 22.789 1.00 94.44 200 PRO A O 1
ATOM 1426 N N . SER A 1 201 ? -17.303 6.673 21.338 1.00 88.81 201 SER A N 1
ATOM 1427 C CA . SER A 1 201 ? -15.950 6.567 20.787 1.00 88.81 201 SER A CA 1
ATOM 1428 C C . SER A 1 201 ? -14.907 7.141 21.755 1.00 88.81 201 SER A C 1
ATOM 1430 O O . SER A 1 201 ? -15.122 8.166 22.417 1.00 88.81 201 SER A O 1
ATOM 1432 N N . GLY A 1 202 ? -13.743 6.504 21.819 1.00 87.00 202 GLY A N 1
ATOM 1433 C CA . GLY A 1 202 ? -12.654 6.816 22.737 1.00 87.00 202 GLY A CA 1
ATOM 1434 C C . GLY A 1 202 ? -11.285 6.854 22.066 1.00 87.00 202 GLY A C 1
ATOM 1435 O O . GLY A 1 202 ? -11.150 6.712 20.853 1.00 87.00 202 GLY A O 1
ATOM 1436 N N . THR A 1 203 ? -10.257 7.064 22.882 1.00 85.50 203 THR A N 1
ATOM 1437 C CA . THR A 1 203 ? -8.857 7.020 22.446 1.00 85.50 203 THR A CA 1
ATOM 1438 C C . THR A 1 203 ? -8.315 5.610 22.652 1.00 85.50 203 THR A C 1
ATOM 1440 O O . THR A 1 203 ? -8.473 5.042 23.728 1.00 85.50 203 THR A O 1
ATOM 1443 N N . ALA A 1 204 ? -7.659 5.043 21.640 1.00 82.62 204 ALA A N 1
ATOM 1444 C CA . ALA A 1 204 ? -7.013 3.735 21.735 1.00 82.62 204 ALA A CA 1
ATOM 1445 C C . ALA A 1 204 ? -5.995 3.686 22.892 1.00 82.62 204 ALA A C 1
ATOM 1447 O O . ALA A 1 204 ? -5.176 4.590 23.042 1.00 82.62 204 ALA A O 1
ATOM 1448 N N . GLY A 1 205 ? -6.060 2.636 23.711 1.00 84.50 205 GLY A N 1
ATOM 1449 C CA . GLY A 1 205 ? -5.213 2.446 24.890 1.00 84.50 205 GLY A CA 1
ATOM 1450 C C . GLY A 1 205 ? -5.631 3.252 26.124 1.00 84.50 205 GLY A C 1
ATOM 1451 O O . GLY A 1 205 ? -4.994 3.119 27.168 1.00 84.50 205 GLY A O 1
ATOM 1452 N N . ALA A 1 206 ? -6.675 4.084 26.040 1.00 90.56 206 ALA A N 1
ATOM 1453 C CA . ALA A 1 206 ? -7.135 4.854 27.189 1.00 90.56 206 ALA A CA 1
ATOM 1454 C C . ALA A 1 206 ? -7.817 3.954 28.226 1.00 90.56 206 ALA A C 1
ATOM 1456 O O . ALA A 1 206 ? -8.696 3.153 27.896 1.00 90.56 206 ALA A O 1
ATOM 1457 N N . VAL A 1 207 ? -7.431 4.146 29.486 1.00 95.75 207 VAL A N 1
ATOM 1458 C CA . VAL A 1 207 ? -8.105 3.594 30.662 1.00 95.75 207 VAL A CA 1
ATOM 1459 C C . VAL A 1 207 ? -9.039 4.679 31.195 1.00 95.75 207 VAL A C 1
ATOM 1461 O O . VAL A 1 207 ? -8.595 5.789 31.479 1.00 95.75 207 VAL A O 1
ATOM 1464 N N . CYS A 1 208 ? -10.330 4.375 31.257 1.00 96.56 208 CYS A N 1
ATOM 1465 C CA . CYS A 1 208 ? -11.405 5.328 31.499 1.00 96.56 208 CYS A CA 1
ATOM 1466 C C . CYS A 1 208 ? -12.127 5.059 32.810 1.00 96.56 208 CYS A C 1
ATOM 1468 O O . CYS A 1 208 ? -12.531 3.928 33.084 1.00 96.56 208 CYS A O 1
ATOM 1470 N N . ASP A 1 209 ? -12.397 6.137 33.535 1.00 97.88 209 ASP A N 1
ATOM 1471 C CA . ASP A 1 209 ? -13.293 6.131 34.684 1.00 97.88 209 ASP A CA 1
ATOM 1472 C C . ASP A 1 209 ? -14.753 6.171 34.210 1.00 97.88 209 ASP A C 1
ATOM 1474 O O . ASP A 1 209 ? -15.078 6.833 33.212 1.00 97.88 209 ASP A O 1
ATOM 1478 N N . LEU A 1 210 ? -15.620 5.449 34.924 1.00 98.12 210 LEU A N 1
ATOM 1479 C CA . LEU A 1 210 ? -17.074 5.502 34.777 1.00 98.12 210 LEU A CA 1
ATOM 1480 C C . LEU A 1 210 ? -17.638 6.374 35.896 1.00 98.12 210 LEU A C 1
ATOM 1482 O O . LEU A 1 210 ? -17.469 6.039 37.066 1.00 98.12 210 LEU A O 1
ATOM 1486 N N . THR A 1 211 ? -18.348 7.439 35.541 1.00 97.62 211 THR A N 1
ATOM 1487 C CA . THR A 1 211 ? -19.034 8.312 36.500 1.00 97.62 211 THR A CA 1
ATOM 1488 C C . THR A 1 211 ? -20.533 8.240 36.269 1.00 97.62 211 THR A C 1
ATOM 1490 O O . THR A 1 211 ? -20.993 8.452 35.145 1.00 97.62 211 THR A O 1
ATOM 1493 N N . ILE A 1 212 ? -21.286 7.952 37.329 1.00 96.44 212 ILE A N 1
ATOM 1494 C CA . ILE A 1 212 ? -22.750 7.947 37.341 1.00 96.44 212 ILE A CA 1
ATOM 1495 C C . ILE A 1 212 ? -23.217 9.014 38.322 1.00 96.44 212 ILE A C 1
ATOM 1497 O O . ILE A 1 212 ? -22.720 9.083 39.444 1.00 96.44 212 ILE A O 1
ATOM 1501 N N . THR A 1 213 ? -24.177 9.826 37.900 1.00 92.69 213 THR A N 1
ATOM 1502 C CA . THR A 1 213 ? -24.794 10.872 38.717 1.00 92.69 213 THR A CA 1
ATOM 1503 C C . THR A 1 213 ? -26.300 10.671 38.725 1.00 92.69 213 THR A C 1
ATOM 1505 O O . THR A 1 213 ? -26.899 10.506 37.664 1.00 92.69 213 THR A O 1
ATOM 1508 N N . THR A 1 214 ? -26.904 10.712 39.908 1.00 89.00 214 THR A N 1
ATOM 1509 C CA . THR A 1 214 ? -28.354 10.766 40.138 1.00 89.00 214 THR A CA 1
ATOM 1510 C C . THR A 1 214 ? -28.688 12.035 40.925 1.00 89.00 214 THR A C 1
ATOM 1512 O O . THR A 1 214 ? -27.785 12.772 41.328 1.00 89.00 214 THR A O 1
ATOM 1515 N N . SER A 1 215 ? -29.968 12.312 41.186 1.00 81.31 215 SER A N 1
ATOM 1516 C CA . SER A 1 215 ? -30.334 13.402 42.108 1.00 81.31 215 SER A CA 1
ATOM 1517 C C . SER A 1 215 ? -29.829 13.184 43.539 1.00 81.31 215 SER A C 1
ATOM 1519 O O . SER A 1 215 ? -29.710 14.157 44.274 1.00 81.31 215 SER A O 1
ATOM 1521 N N . GLN A 1 216 ? -29.503 11.942 43.909 1.00 72.62 216 GLN A N 1
ATOM 1522 C CA . GLN A 1 216 ? -29.052 11.569 45.254 1.00 72.62 216 GLN A CA 1
ATOM 1523 C C . GLN A 1 216 ? -27.526 11.618 45.429 1.00 72.62 216 GLN A C 1
ATOM 1525 O O . GLN A 1 216 ? -27.025 11.543 46.547 1.00 72.62 216 GLN A O 1
ATOM 1530 N N . GLY A 1 217 ? -26.751 11.735 44.345 1.00 80.88 217 GLY A N 1
ATOM 1531 C CA . GLY A 1 217 ? -25.295 11.801 44.451 1.00 80.88 217 GLY A CA 1
ATOM 1532 C C . GLY A 1 217 ? -24.548 11.444 43.173 1.00 80.88 217 GLY A C 1
ATOM 1533 O O . GLY A 1 217 ? -25.122 11.274 42.101 1.00 80.88 217 GLY A O 1
ATOM 1534 N N . THR A 1 218 ? -23.223 11.352 43.283 1.00 89.50 218 THR A N 1
ATOM 1535 C CA . THR A 1 218 ? -22.333 10.938 42.189 1.00 89.50 218 THR A CA 1
ATOM 1536 C C . THR A 1 218 ? -21.380 9.856 42.671 1.00 89.50 218 THR A C 1
ATOM 1538 O O . THR A 1 218 ? -20.724 10.021 43.696 1.00 89.50 218 THR A O 1
ATOM 1541 N N . ALA A 1 219 ? -21.264 8.784 41.893 1.00 92.12 219 ALA A N 1
ATOM 1542 C CA . ALA A 1 219 ? -20.322 7.699 42.112 1.00 92.12 219 ALA A CA 1
ATOM 1543 C C . ALA A 1 219 ? -19.362 7.586 40.925 1.00 92.12 219 ALA A C 1
ATOM 1545 O O . ALA A 1 219 ? -19.760 7.754 39.770 1.00 92.12 219 ALA A O 1
ATOM 1546 N N . THR A 1 220 ? -18.096 7.272 41.207 1.00 96.31 220 THR A N 1
ATOM 1547 C CA . THR A 1 220 ? -17.068 7.064 40.180 1.00 96.31 220 THR A CA 1
ATOM 1548 C C . THR A 1 220 ? -16.351 5.743 40.412 1.00 96.31 220 THR A C 1
ATOM 1550 O O . THR A 1 220 ? -15.808 5.505 41.488 1.00 96.31 220 THR A O 1
ATOM 1553 N N . LEU A 1 221 ? -16.307 4.906 39.377 1.00 96.75 221 LEU A N 1
ATOM 1554 C CA . LEU A 1 221 ? -15.481 3.708 39.318 1.00 96.75 221 LEU A CA 1
ATOM 1555 C C . LEU A 1 221 ? -14.224 4.023 38.498 1.00 96.75 221 LEU A C 1
ATOM 1557 O O . LEU A 1 221 ? -14.288 4.177 37.276 1.00 96.75 221 LEU A O 1
ATOM 1561 N N . ALA A 1 222 ? -13.086 4.141 39.182 1.00 96.81 222 ALA A N 1
ATOM 1562 C CA . ALA A 1 222 ? -11.807 4.437 38.547 1.00 96.81 222 ALA A CA 1
ATOM 1563 C C . ALA A 1 222 ? -11.308 3.253 37.703 1.00 96.81 222 ALA A C 1
ATOM 1565 O O . ALA A 1 222 ? -11.390 2.100 38.126 1.00 96.81 222 ALA A O 1
ATOM 1566 N N . GLY A 1 223 ? -10.783 3.535 36.510 1.00 95.94 223 GLY A N 1
ATOM 1567 C CA . GLY A 1 223 ? -10.270 2.528 35.580 1.00 95.94 223 GLY A CA 1
ATOM 1568 C C . GLY A 1 223 ? -11.298 1.479 35.151 1.00 95.94 223 GLY A C 1
ATOM 1569 O O . GLY A 1 223 ? -10.930 0.346 34.845 1.00 95.94 223 GLY A O 1
ATOM 1570 N N . ALA A 1 224 ? -12.579 1.851 35.136 1.00 96.75 224 ALA A N 1
ATOM 1571 C CA . ALA A 1 224 ? -13.703 0.972 34.842 1.00 96.75 224 ALA A CA 1
ATOM 1572 C C . ALA A 1 224 ? -13.604 0.284 33.469 1.00 96.75 224 ALA A C 1
ATOM 1574 O O . ALA A 1 224 ? -13.973 -0.882 33.334 1.00 96.75 224 ALA A O 1
ATOM 1575 N N . PHE A 1 225 ? -13.121 0.986 32.439 1.00 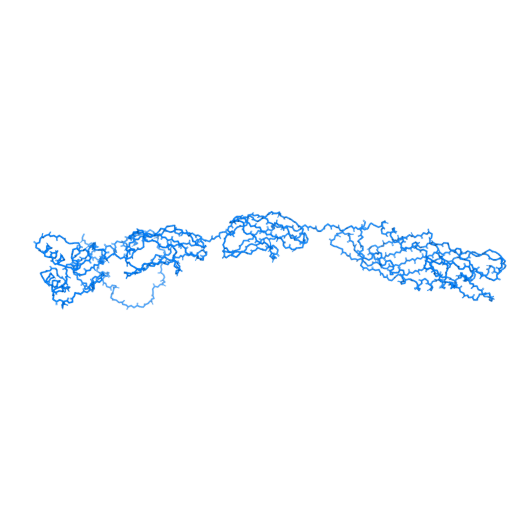97.81 225 PHE A N 1
ATOM 1576 C CA . PHE A 1 225 ? -13.106 0.467 31.070 1.00 97.81 225 PHE A CA 1
ATOM 1577 C C . PHE A 1 225 ? -11.819 0.815 30.329 1.00 97.81 225 PHE A C 1
ATOM 1579 O O . PHE A 1 225 ? -11.342 1.942 30.409 1.00 97.81 225 PHE A O 1
ATOM 1586 N N . THR A 1 226 ? -11.292 -0.119 29.539 1.00 95.50 226 THR A N 1
ATOM 1587 C CA . THR A 1 226 ? -10.135 0.127 28.665 1.00 95.50 226 THR A CA 1
ATOM 1588 C C . THR A 1 226 ? -10.536 0.090 27.194 1.00 95.50 226 THR A C 1
ATOM 1590 O O . THR A 1 226 ? -11.017 -0.930 26.695 1.00 95.50 226 THR A O 1
ATOM 1593 N N . TYR A 1 227 ? -10.279 1.177 26.467 1.00 90.75 227 TYR A N 1
ATOM 1594 C CA . TYR A 1 227 ? -10.338 1.149 25.009 1.00 90.75 227 TYR A CA 1
ATOM 1595 C C . TYR A 1 227 ? -9.132 0.378 24.481 1.00 90.75 227 TYR A C 1
ATOM 1597 O O . TYR A 1 227 ? -7.991 0.816 24.617 1.00 90.75 227 TYR A O 1
ATOM 1605 N N . ALA A 1 228 ? -9.377 -0.780 23.880 1.00 84.62 228 ALA A N 1
ATOM 1606 C CA . ALA A 1 228 ? -8.331 -1.611 23.312 1.00 84.62 228 ALA A CA 1
ATOM 1607 C C . ALA A 1 228 ? -7.565 -0.837 22.232 1.00 84.62 228 ALA A C 1
ATOM 1609 O O . ALA A 1 228 ? -8.165 -0.136 21.411 1.00 84.62 228 ALA A O 1
ATOM 1610 N N . THR A 1 229 ? -6.241 -0.979 22.224 1.00 75.88 229 THR A N 1
ATOM 1611 C CA . THR A 1 229 ? -5.400 -0.490 21.132 1.00 75.88 229 THR A CA 1
ATOM 1612 C C . THR A 1 229 ? -5.542 -1.450 19.953 1.00 75.88 229 THR A C 1
ATOM 1614 O O . THR A 1 229 ? -5.154 -2.612 20.094 1.00 75.88 229 THR A O 1
ATOM 1617 N N . PRO A 1 230 ? -6.091 -1.024 18.799 1.00 69.19 230 PRO A N 1
ATOM 1618 C CA . PRO A 1 230 ? -6.098 -1.866 17.611 1.00 69.19 230 PRO A CA 1
ATOM 1619 C C . PRO A 1 230 ? -4.654 -2.188 17.223 1.00 69.19 230 PRO A C 1
ATOM 1621 O O . PRO A 1 230 ? -3.839 -1.280 17.048 1.00 69.19 230 PRO A O 1
ATOM 1624 N N . VAL A 1 231 ? -4.319 -3.471 17.102 1.00 76.38 231 VAL A N 1
ATOM 1625 C CA . VAL A 1 231 ? -3.014 -3.882 16.581 1.00 76.38 231 VAL A CA 1
ATOM 1626 C C . VAL A 1 231 ? -3.093 -3.786 15.064 1.00 76.38 231 VAL A C 1
ATOM 1628 O O . VAL A 1 231 ? -3.605 -4.684 14.404 1.00 76.38 231 VAL A O 1
ATOM 1631 N N . LEU A 1 232 ? -2.614 -2.675 14.505 1.00 87.19 232 LEU A N 1
ATOM 1632 C CA . LEU A 1 232 ? -2.478 -2.557 13.059 1.00 87.19 232 LEU A CA 1
ATOM 1633 C C . LEU A 1 232 ? -1.367 -3.505 12.597 1.00 87.19 232 LEU A C 1
ATOM 1635 O O . LEU A 1 232 ? -0.202 -3.340 12.968 1.00 87.19 232 LEU A O 1
ATOM 1639 N N . ARG A 1 233 ? -1.721 -4.485 11.767 1.00 90.31 233 ARG A N 1
ATOM 1640 C CA . ARG A 1 233 ? -0.772 -5.454 11.212 1.00 90.31 233 ARG A CA 1
ATOM 1641 C C . ARG A 1 233 ? -0.992 -5.597 9.718 1.00 90.31 233 ARG A C 1
ATOM 1643 O O . ARG A 1 233 ? -2.115 -5.766 9.265 1.00 90.31 233 ARG A O 1
ATOM 1650 N N . ILE A 1 234 ? 0.098 -5.593 8.957 1.00 96.00 234 ILE A N 1
ATOM 1651 C CA . ILE A 1 234 ? 0.083 -5.929 7.532 1.00 96.00 234 ILE A CA 1
ATOM 1652 C C . ILE A 1 234 ? 0.593 -7.365 7.407 1.00 96.00 234 ILE A C 1
ATOM 1654 O O . ILE A 1 234 ? 1.714 -7.661 7.817 1.00 96.00 234 ILE A O 1
ATOM 1658 N N . ALA A 1 235 ? -0.240 -8.264 6.890 1.00 96.50 235 ALA A N 1
ATOM 1659 C CA . ALA A 1 235 ? 0.107 -9.667 6.680 1.00 96.50 235 ALA A CA 1
ATOM 1660 C C . ALA A 1 235 ? 0.766 -9.898 5.314 1.00 96.50 235 ALA A C 1
ATOM 1662 O O . ALA A 1 235 ? 1.676 -10.717 5.209 1.00 96.50 235 ALA A O 1
ATOM 1663 N N . GLY A 1 236 ? 0.330 -9.174 4.282 1.00 96.62 236 GLY A N 1
ATOM 1664 C CA . GLY A 1 236 ? 0.872 -9.316 2.936 1.00 96.62 236 GLY A CA 1
ATOM 1665 C C . GLY A 1 236 ? 0.141 -8.469 1.903 1.00 96.62 236 GLY A C 1
ATOM 1666 O O . GLY A 1 236 ? -0.907 -7.880 2.185 1.00 96.62 236 GLY A O 1
ATOM 1667 N N . VAL A 1 237 ? 0.695 -8.445 0.695 1.00 98.12 237 VAL A N 1
ATOM 1668 C CA . VAL A 1 237 ? 0.136 -7.757 -0.470 1.00 98.12 237 VAL A CA 1
ATOM 1669 C C . VAL A 1 237 ? 0.116 -8.692 -1.677 1.00 98.12 237 VAL A C 1
ATOM 1671 O O . VAL A 1 237 ? 0.941 -9.599 -1.790 1.00 98.12 237 VAL A O 1
ATOM 1674 N N . THR A 1 238 ? -0.859 -8.525 -2.564 1.00 97.06 238 THR A N 1
ATOM 1675 C CA . THR A 1 238 ? -0.952 -9.275 -3.819 1.00 97.06 238 THR A CA 1
ATOM 1676 C C . THR A 1 238 ? -1.521 -8.382 -4.925 1.00 97.06 238 THR A C 1
ATOM 1678 O O . THR A 1 238 ? -2.569 -7.774 -4.696 1.00 97.06 238 THR A O 1
ATOM 1681 N N . PRO A 1 239 ? -0.899 -8.329 -6.117 1.00 97.88 239 PRO A N 1
ATOM 1682 C CA . PRO A 1 239 ? 0.395 -8.933 -6.467 1.00 97.88 239 PRO A CA 1
ATOM 1683 C C . PRO A 1 239 ? 1.578 -8.270 -5.730 1.00 97.88 239 PRO A C 1
ATOM 1685 O O . PRO A 1 239 ? 1.424 -7.207 -5.132 1.00 97.88 239 PRO A O 1
ATOM 1688 N N . THR A 1 240 ? 2.749 -8.917 -5.741 1.00 97.62 240 THR A N 1
ATOM 1689 C CA . THR A 1 240 ? 3.999 -8.391 -5.148 1.00 97.62 240 THR A CA 1
ATOM 1690 C C . THR A 1 240 ? 4.884 -7.664 -6.164 1.00 97.62 240 THR A C 1
ATOM 1692 O O . THR A 1 240 ? 5.965 -7.206 -5.809 1.00 97.62 240 THR A O 1
ATOM 1695 N N . ASN A 1 241 ? 4.455 -7.562 -7.421 1.00 96.88 241 ASN A N 1
ATOM 1696 C CA . ASN A 1 241 ? 5.132 -6.803 -8.464 1.00 96.88 241 ASN A CA 1
ATOM 1697 C C . ASN A 1 241 ? 4.156 -6.252 -9.513 1.00 96.88 241 ASN A C 1
ATOM 1699 O O . ASN A 1 241 ? 2.969 -6.597 -9.514 1.00 96.88 241 ASN A O 1
ATOM 1703 N N . GLY A 1 242 ? 4.659 -5.360 -10.364 1.00 96.19 242 GLY A N 1
ATOM 1704 C CA . GLY A 1 242 ? 3.913 -4.753 -11.462 1.00 96.19 242 GLY A CA 1
ATOM 1705 C C . GLY A 1 242 ? 4.650 -3.572 -12.107 1.00 96.19 242 GLY A C 1
ATOM 1706 O O . GLY A 1 242 ? 5.722 -3.175 -11.648 1.00 96.19 242 GLY A O 1
ATOM 1707 N N . PRO A 1 243 ? 4.077 -2.965 -13.159 1.00 95.44 243 PRO A N 1
ATOM 1708 C CA . PRO A 1 243 ? 4.759 -1.976 -13.990 1.00 95.44 243 PRO A CA 1
ATOM 1709 C C . PRO A 1 243 ? 5.140 -0.694 -13.240 1.00 95.44 243 PRO A C 1
ATOM 1711 O O . PRO A 1 243 ? 4.354 -0.156 -12.456 1.00 95.44 243 PRO A O 1
ATOM 1714 N N . ALA A 1 244 ? 6.308 -0.136 -13.582 1.00 94.00 244 ALA A N 1
ATOM 1715 C CA . ALA A 1 244 ? 6.808 1.149 -13.073 1.00 94.00 244 ALA A CA 1
ATOM 1716 C C . ALA A 1 244 ? 5.855 2.338 -13.322 1.00 94.00 244 ALA A C 1
ATOM 1718 O O . ALA A 1 244 ? 5.856 3.307 -12.567 1.00 94.00 244 ALA A O 1
ATOM 1719 N N . ALA A 1 245 ? 4.981 2.249 -14.332 1.00 92.94 245 ALA A N 1
ATOM 1720 C CA . ALA A 1 245 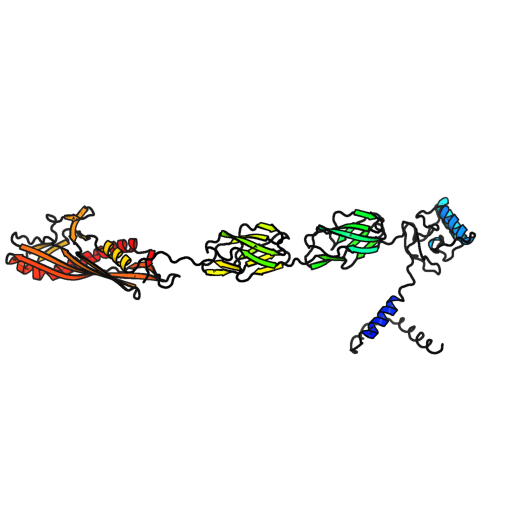? 3.947 3.252 -14.598 1.00 92.94 245 ALA A CA 1
ATOM 1721 C C . ALA A 1 245 ? 2.886 3.367 -13.479 1.00 92.94 245 ALA A C 1
ATOM 1723 O O . ALA A 1 245 ? 2.162 4.361 -13.420 1.00 92.94 245 ALA A O 1
ATOM 1724 N N . GLY A 1 246 ? 2.795 2.380 -12.582 1.00 94.75 246 GLY A N 1
ATOM 1725 C CA . GLY A 1 246 ? 1.785 2.331 -11.529 1.00 94.75 246 GLY A CA 1
ATOM 1726 C C . GLY A 1 246 ? 0.438 1.789 -12.005 1.00 94.75 246 GLY A C 1
ATOM 1727 O O . GLY A 1 246 ? 0.324 1.162 -13.057 1.00 94.75 246 GLY A O 1
ATOM 1728 N N . GLY A 1 247 ? -0.602 1.986 -11.195 1.00 96.06 247 GLY A N 1
ATOM 1729 C CA . GLY A 1 247 ? -1.968 1.538 -11.485 1.00 96.06 247 GLY A CA 1
ATOM 1730 C C . GLY A 1 247 ? -2.245 0.065 -11.169 1.00 96.06 247 GLY A C 1
ATOM 1731 O O . GLY A 1 247 ? -3.364 -0.407 -11.372 1.00 96.06 247 GLY A O 1
ATOM 1732 N N . THR A 1 248 ? -1.272 -0.671 -10.627 1.00 97.50 248 THR A N 1
ATOM 1733 C CA . THR A 1 248 ? -1.477 -2.067 -10.219 1.00 97.50 248 THR A CA 1
ATOM 1734 C C . THR A 1 248 ? -2.418 -2.103 -9.021 1.00 97.50 248 THR A C 1
ATOM 1736 O O . THR A 1 248 ? -2.129 -1.499 -7.990 1.00 97.50 248 THR A O 1
ATOM 1739 N N . THR A 1 249 ? -3.551 -2.797 -9.141 1.00 98.12 249 THR A N 1
ATOM 1740 C CA . THR A 1 249 ? -4.504 -2.937 -8.031 1.00 98.12 249 THR A CA 1
ATOM 1741 C C . THR A 1 249 ? -3.954 -3.921 -7.007 1.00 98.12 249 THR A C 1
ATOM 1743 O O . THR A 1 249 ? -3.824 -5.112 -7.284 1.00 98.12 249 THR A O 1
ATOM 1746 N N . LEU A 1 250 ? -3.634 -3.414 -5.821 1.00 97.94 250 LEU A N 1
ATOM 1747 C CA . LEU A 1 250 ? -3.142 -4.193 -4.700 1.00 97.94 250 LEU A CA 1
ATOM 1748 C C . LEU A 1 250 ? -4.292 -4.623 -3.804 1.00 97.94 250 LEU A C 1
ATOM 1750 O O . LEU A 1 250 ? -5.083 -3.805 -3.336 1.00 97.94 250 LEU A O 1
ATOM 1754 N N . ILE A 1 251 ? -4.301 -5.908 -3.483 1.00 97.69 251 ILE A N 1
ATOM 1755 C CA . ILE A 1 251 ? -5.024 -6.464 -2.354 1.00 97.69 251 ILE A CA 1
ATOM 1756 C C . ILE A 1 251 ? -4.064 -6.548 -1.177 1.00 97.69 251 ILE A C 1
ATOM 1758 O O . ILE A 1 251 ? -3.094 -7.304 -1.199 1.00 97.69 251 ILE A O 1
ATOM 1762 N N . ILE A 1 252 ? -4.376 -5.814 -0.121 1.00 97.69 252 ILE A N 1
ATOM 1763 C CA . ILE A 1 252 ? -3.601 -5.769 1.110 1.00 97.69 252 ILE A CA 1
ATOM 1764 C C . ILE A 1 252 ? -4.369 -6.530 2.187 1.00 97.69 252 ILE A C 1
ATOM 1766 O O . ILE A 1 252 ? -5.554 -6.286 2.420 1.00 97.69 252 ILE A O 1
ATOM 1770 N N . THR A 1 253 ? -3.692 -7.475 2.834 1.00 96.56 253 THR A N 1
ATOM 1771 C CA . THR A 1 253 ? -4.252 -8.309 3.906 1.00 96.56 253 THR A CA 1
ATOM 1772 C C . THR A 1 253 ? -3.586 -7.992 5.234 1.00 96.56 253 THR A C 1
ATOM 1774 O O . THR A 1 253 ? -2.409 -7.625 5.272 1.00 96.56 253 THR A O 1
ATOM 1777 N N . GLY A 1 254 ? -4.328 -8.113 6.331 1.00 93.88 254 GLY A N 1
ATOM 1778 C CA . GLY A 1 254 ? -3.840 -7.723 7.648 1.00 93.88 254 GLY A CA 1
ATOM 1779 C C . GLY A 1 254 ? -4.921 -7.738 8.717 1.00 93.88 254 GLY A C 1
ATOM 1780 O O . GLY A 1 254 ? -5.855 -8.527 8.625 1.00 93.88 254 GLY A O 1
ATOM 1781 N N . GLU A 1 255 ? -4.762 -6.880 9.718 1.00 89.62 255 GLU A N 1
ATOM 1782 C CA . GLU A 1 255 ? -5.675 -6.680 10.848 1.00 89.62 255 GLU A CA 1
ATOM 1783 C C . GLU A 1 255 ? -5.697 -5.191 11.221 1.00 89.62 255 GLU A C 1
ATOM 1785 O O . GLU A 1 255 ? -4.687 -4.493 11.054 1.00 89.62 255 GLU A O 1
ATOM 1790 N N . GLY A 1 256 ? -6.828 -4.707 11.745 1.00 84.75 256 GLY A N 1
ATOM 1791 C CA . GLY A 1 256 ? -6.961 -3.331 12.224 1.00 84.75 256 GLY A CA 1
ATOM 1792 C C . GLY A 1 256 ? -7.112 -2.290 11.113 1.00 84.75 256 GLY A C 1
ATOM 1793 O O . GLY A 1 256 ? -6.667 -1.153 11.275 1.00 84.75 256 GLY A O 1
ATOM 1794 N N . PHE A 1 257 ? -7.700 -2.661 9.970 1.00 86.88 257 PHE A N 1
ATOM 1795 C CA . PHE A 1 257 ? -7.986 -1.717 8.881 1.00 86.88 257 PHE A CA 1
ATOM 1796 C C . PHE A 1 257 ? -9.274 -0.905 9.105 1.00 86.88 257 PHE A C 1
ATOM 1798 O O . PHE A 1 257 ? -9.473 0.102 8.423 1.00 86.88 257 PHE A O 1
ATOM 1805 N N . GLN A 1 258 ? -10.148 -1.300 10.042 1.00 75.75 258 GLN A N 1
ATOM 1806 C CA . GLN A 1 258 ? -11.309 -0.498 10.451 1.00 75.75 258 GLN A CA 1
ATOM 1807 C C . GLN A 1 258 ? -10.901 0.569 11.480 1.00 75.75 258 GLN A C 1
ATOM 1809 O O . GLN A 1 258 ? -10.114 0.307 12.384 1.00 75.75 258 GLN A O 1
ATOM 1814 N N . GLY A 1 259 ? -11.461 1.780 11.386 1.00 62.84 259 GLY A N 1
ATOM 1815 C CA . GLY A 1 259 ? -11.143 2.863 12.335 1.00 62.84 259 GLY A CA 1
ATOM 1816 C C . GLY A 1 259 ? -11.205 4.291 11.789 1.00 62.84 259 GLY A C 1
ATOM 1817 O O . GLY A 1 259 ? -10.799 5.223 12.480 1.00 62.84 259 GLY A O 1
ATOM 1818 N N . GLY A 1 260 ? -11.721 4.490 10.573 1.00 63.34 260 GLY A N 1
ATOM 1819 C CA . GLY A 1 260 ? -11.736 5.801 9.918 1.00 63.34 260 GLY A CA 1
ATOM 1820 C C . GLY A 1 260 ? -10.408 6.121 9.226 1.00 63.34 260 GLY A C 1
ATOM 1821 O O . GLY A 1 260 ? -9.646 5.211 8.920 1.00 63.34 260 GLY A O 1
ATOM 1822 N N . ASN A 1 261 ? -10.180 7.408 8.934 1.00 72.69 261 ASN A N 1
ATOM 1823 C CA . ASN A 1 261 ? -9.154 7.952 8.029 1.00 72.69 261 ASN A CA 1
ATOM 1824 C C . ASN A 1 261 ? -7.831 7.148 8.022 1.00 72.69 261 ASN A C 1
ATOM 1826 O O . ASN A 1 261 ? -6.997 7.287 8.918 1.00 72.69 261 ASN A O 1
ATOM 1830 N N . LEU A 1 262 ? -7.664 6.296 7.008 1.00 89.81 262 LEU A N 1
ATOM 1831 C CA . LEU A 1 262 ? -6.488 5.454 6.804 1.00 89.81 262 LEU A CA 1
ATOM 1832 C C . LEU A 1 262 ? -5.716 5.986 5.603 1.00 89.81 262 LEU A C 1
ATOM 1834 O O . LEU A 1 262 ? -6.297 6.274 4.557 1.00 89.81 262 LEU A O 1
ATOM 1838 N N . THR A 1 263 ? -4.397 6.077 5.739 1.00 93.06 263 THR A N 1
ATOM 1839 C CA . THR A 1 263 ? -3.494 6.368 4.623 1.00 93.06 263 THR A CA 1
ATOM 1840 C C . THR A 1 263 ? -2.585 5.174 4.372 1.00 93.06 263 THR A C 1
ATOM 1842 O O . THR A 1 263 ? -2.121 4.519 5.306 1.00 93.06 263 THR A O 1
ATOM 1845 N N . ALA A 1 264 ? -2.346 4.869 3.100 1.00 95.88 264 ALA A N 1
ATOM 1846 C CA . ALA A 1 264 ? -1.413 3.835 2.681 1.00 95.88 264 ALA A CA 1
ATOM 1847 C C . ALA A 1 264 ? -0.411 4.449 1.703 1.00 95.88 264 ALA A C 1
ATOM 1849 O O . ALA A 1 264 ? -0.810 5.138 0.762 1.00 95.88 264 ALA A O 1
ATOM 1850 N N . THR A 1 265 ? 0.878 4.202 1.921 1.00 97.44 265 THR A N 1
ATOM 1851 C CA . THR A 1 265 ? 1.961 4.664 1.052 1.00 97.44 265 THR A CA 1
ATOM 1852 C C . THR A 1 265 ? 2.864 3.509 0.639 1.00 97.44 265 THR A C 1
ATOM 1854 O O . THR A 1 265 ? 3.166 2.620 1.435 1.00 97.44 265 THR A O 1
ATOM 1857 N N . LEU A 1 266 ? 3.322 3.537 -0.609 1.00 97.81 266 LEU A N 1
ATOM 1858 C CA . LEU A 1 266 ? 4.305 2.628 -1.180 1.00 97.81 266 LEU A CA 1
ATOM 1859 C C . LEU A 1 266 ? 5.512 3.454 -1.627 1.00 97.81 266 LEU A C 1
ATOM 1861 O O . LEU A 1 266 ? 5.347 4.427 -2.358 1.00 97.81 266 LEU A O 1
ATOM 1865 N N . CYS A 1 267 ? 6.718 3.126 -1.151 1.00 94.56 267 CYS A N 1
ATOM 1866 C CA . CYS A 1 267 ? 7.904 3.972 -1.380 1.00 94.56 267 CYS A CA 1
ATOM 1867 C C . CYS A 1 267 ? 7.704 5.441 -0.936 1.00 94.56 267 CYS A C 1
ATOM 1869 O O . CYS A 1 267 ? 8.222 6.371 -1.545 1.00 94.56 267 CYS A O 1
ATOM 1871 N N . ASN A 1 268 ? 6.941 5.657 0.143 1.00 95.12 268 ASN A N 1
ATOM 1872 C CA . ASN A 1 268 ? 6.532 6.979 0.644 1.00 95.12 268 ASN A CA 1
ATOM 1873 C C . ASN A 1 268 ? 5.606 7.784 -0.288 1.00 95.12 268 ASN A C 1
ATOM 1875 O O . ASN A 1 268 ? 5.319 8.942 0.006 1.00 95.12 268 ASN A O 1
ATOM 1879 N N . VAL A 1 269 ? 5.078 7.173 -1.350 1.00 96.88 269 VAL A N 1
ATOM 1880 C CA . VAL A 1 269 ? 4.080 7.775 -2.242 1.00 96.88 269 VAL A CA 1
ATOM 1881 C C . VAL A 1 269 ? 2.714 7.148 -1.968 1.00 96.88 269 VAL A C 1
ATOM 1883 O O . VAL A 1 269 ? 2.603 5.934 -1.813 1.00 96.88 269 VAL A O 1
ATOM 1886 N N . SER A 1 270 ? 1.666 7.961 -1.854 1.00 97.00 270 SER A N 1
ATOM 1887 C CA . SER A 1 270 ? 0.319 7.477 -1.526 1.00 97.00 270 SER A CA 1
ATOM 1888 C C . SER A 1 270 ? -0.244 6.540 -2.593 1.00 97.00 270 SER A C 1
ATOM 1890 O O . SER A 1 270 ? -0.142 6.818 -3.787 1.00 97.00 270 SER A O 1
ATOM 1892 N N . LEU A 1 271 ? -0.896 5.463 -2.151 1.00 97.19 271 LEU A N 1
ATOM 1893 C CA . LEU A 1 271 ? -1.755 4.663 -3.022 1.00 97.19 271 LEU A CA 1
ATOM 1894 C C . LEU A 1 271 ? -2.969 5.498 -3.446 1.00 97.19 271 LEU A C 1
ATOM 1896 O O . LEU A 1 271 ? -3.431 6.377 -2.713 1.00 97.19 271 LEU A O 1
ATOM 1900 N N . THR A 1 272 ? -3.516 5.190 -4.617 1.00 95.94 272 THR A N 1
ATOM 1901 C CA . THR A 1 272 ? -4.732 5.830 -5.136 1.00 95.94 272 THR A CA 1
ATOM 1902 C C . THR A 1 272 ? -5.937 4.900 -5.001 1.00 95.94 272 THR A C 1
ATOM 1904 O O . THR A 1 272 ? -5.789 3.682 -4.917 1.00 95.94 272 THR A O 1
ATOM 1907 N N . GLY A 1 273 ? -7.149 5.462 -4.925 1.00 93.56 273 GLY A N 1
ATOM 1908 C CA . GLY A 1 273 ? -8.385 4.668 -4.904 1.00 93.56 273 GLY A CA 1
ATOM 1909 C C . GLY A 1 273 ? -8.526 3.718 -3.708 1.00 93.56 273 GLY A C 1
ATOM 1910 O O . GLY A 1 273 ? -9.103 2.647 -3.863 1.00 93.56 273 GLY A O 1
ATOM 1911 N N . ILE A 1 274 ? -7.993 4.086 -2.534 1.00 94.44 274 ILE A N 1
ATOM 1912 C CA . ILE A 1 274 ? -8.028 3.232 -1.338 1.00 94.44 274 ILE A CA 1
ATOM 1913 C C . ILE A 1 274 ? -9.477 2.897 -0.957 1.00 94.44 274 ILE A C 1
ATOM 1915 O O . ILE A 1 274 ? -10.299 3.787 -0.728 1.00 94.44 274 ILE A O 1
ATOM 1919 N N . ARG A 1 275 ? -9.775 1.601 -0.844 1.00 92.69 275 ARG A N 1
ATOM 1920 C CA . ARG A 1 275 ? -11.071 1.052 -0.433 1.00 92.69 275 ARG A CA 1
ATOM 1921 C C . ARG A 1 275 ? -10.867 0.051 0.696 1.00 92.69 275 ARG A C 1
ATOM 1923 O O . ARG A 1 275 ? -10.183 -0.956 0.543 1.00 92.69 275 ARG A O 1
ATOM 1930 N N . ILE A 1 276 ? -11.492 0.311 1.839 1.00 92.31 276 ILE A N 1
ATOM 1931 C CA . ILE A 1 276 ? -11.497 -0.621 2.969 1.00 92.31 276 ILE A CA 1
ATOM 1932 C C . ILE A 1 276 ? -12.624 -1.629 2.726 1.00 92.31 276 ILE A C 1
ATOM 1934 O O . ILE A 1 276 ? -13.793 -1.249 2.697 1.00 92.31 276 ILE A O 1
ATOM 1938 N N . LEU A 1 277 ? -12.281 -2.904 2.525 1.00 91.12 277 LEU A N 1
ATOM 1939 C CA . LEU A 1 277 ? -13.259 -3.963 2.243 1.00 91.12 277 LEU A CA 1
ATOM 1940 C C . LEU A 1 277 ? -13.731 -4.662 3.524 1.00 91.12 277 LEU A C 1
ATOM 1942 O O . LEU A 1 277 ? -14.879 -5.081 3.620 1.00 91.12 277 LEU A O 1
ATOM 1946 N N . SER A 1 278 ? -12.839 -4.811 4.503 1.00 89.56 278 SER A N 1
ATOM 1947 C CA . SER A 1 278 ? -13.119 -5.378 5.829 1.00 89.56 278 SER A CA 1
ATOM 1948 C C . SER A 1 278 ? -12.006 -4.980 6.804 1.00 89.56 278 SER A C 1
ATOM 1950 O O . SER A 1 278 ? -11.103 -4.235 6.429 1.00 89.56 278 SER A O 1
ATOM 1952 N N . ASP A 1 279 ? -12.041 -5.452 8.050 1.00 86.50 279 ASP A N 1
ATOM 1953 C CA . ASP A 1 279 ? -10.938 -5.230 9.002 1.00 86.50 279 ASP A CA 1
ATOM 1954 C C . ASP A 1 279 ? -9.628 -5.912 8.606 1.00 86.50 279 ASP A C 1
ATOM 1956 O O . ASP A 1 279 ? -8.555 -5.499 9.038 1.00 86.50 279 ASP A O 1
ATOM 1960 N N . THR A 1 280 ? -9.708 -6.911 7.728 1.00 91.81 280 THR A N 1
ATOM 1961 C CA . THR A 1 280 ? -8.558 -7.715 7.317 1.00 91.81 280 THR A CA 1
ATOM 1962 C C . THR A 1 280 ? -8.185 -7.552 5.851 1.00 91.81 280 THR A C 1
ATOM 1964 O O . THR A 1 280 ? -7.245 -8.195 5.375 1.00 91.81 280 THR A O 1
ATOM 1967 N N . ARG A 1 281 ? -8.908 -6.701 5.107 1.00 94.06 281 ARG A N 1
ATOM 1968 C CA . ARG A 1 281 ? -8.697 -6.519 3.669 1.00 94.06 281 ARG A CA 1
ATOM 1969 C C . ARG A 1 281 ? -8.897 -5.079 3.208 1.00 94.06 281 ARG A C 1
ATOM 1971 O O . ARG A 1 281 ? -9.954 -4.487 3.430 1.00 94.06 281 ARG A O 1
ATOM 1978 N N . LEU A 1 282 ? -7.897 -4.572 2.500 1.00 95.00 282 LEU A N 1
ATOM 1979 C CA . LEU A 1 282 ? -7.861 -3.254 1.881 1.00 95.00 282 LEU A CA 1
ATOM 1980 C C . LEU A 1 282 ? -7.479 -3.395 0.406 1.00 95.00 282 LEU A C 1
ATOM 1982 O O . LEU A 1 282 ? -6.746 -4.306 0.028 1.00 95.00 282 LEU A O 1
ATOM 1986 N N . GLU A 1 283 ? -7.994 -2.502 -0.421 1.00 96.00 283 GLU A N 1
ATOM 1987 C CA . GLU A 1 283 ? -7.693 -2.409 -1.844 1.00 96.00 283 GLU A CA 1
ATOM 1988 C C . GLU A 1 283 ? -7.158 -1.009 -2.157 1.00 96.00 283 GLU A C 1
ATOM 1990 O O . GLU A 1 283 ? -7.610 -0.028 -1.566 1.00 96.00 283 GLU A O 1
ATOM 1995 N N . GLY A 1 284 ? -6.187 -0.902 -3.060 1.00 96.88 284 GLY A N 1
ATOM 1996 C CA . GLY A 1 284 ? -5.670 0.381 -3.539 1.00 96.88 284 GLY A CA 1
ATOM 1997 C C . GLY A 1 284 ? -4.715 0.195 -4.713 1.00 96.88 284 GLY A C 1
ATOM 1998 O O . GLY A 1 284 ? -4.093 -0.854 -4.841 1.00 96.88 284 GLY A O 1
ATOM 1999 N N . ALA A 1 285 ? -4.593 1.198 -5.575 1.00 98.06 285 ALA A N 1
ATOM 2000 C CA . ALA A 1 285 ? -3.732 1.135 -6.750 1.00 98.06 285 ALA A CA 1
ATOM 2001 C C . ALA A 1 285 ? -2.345 1.735 -6.475 1.00 98.06 285 ALA A C 1
ATOM 2003 O O . ALA A 1 285 ? -2.227 2.769 -5.803 1.00 98.06 285 ALA A O 1
ATOM 2004 N N . THR A 1 286 ? -1.298 1.090 -7.002 1.00 97.94 286 THR A N 1
ATOM 2005 C CA . THR A 1 286 ? 0.081 1.580 -6.894 1.00 97.94 286 THR A CA 1
ATOM 2006 C C . THR A 1 286 ? 0.243 2.940 -7.576 1.00 97.94 286 THR A C 1
ATOM 2008 O O . THR A 1 286 ? -0.352 3.176 -8.632 1.00 97.94 286 THR A O 1
ATOM 2011 N N . PRO A 1 287 ? 1.040 3.856 -7.003 1.00 96.88 287 PRO A N 1
ATOM 2012 C CA . PRO A 1 287 ? 1.495 5.036 -7.728 1.00 96.88 287 PRO A CA 1
ATOM 2013 C C . PRO A 1 287 ? 2.513 4.649 -8.815 1.00 96.88 287 PRO A C 1
ATOM 2015 O O . PRO A 1 287 ? 2.933 3.497 -8.896 1.00 96.88 287 PRO A O 1
ATOM 2018 N N . ALA A 1 288 ? 2.923 5.609 -9.644 1.00 95.12 288 ALA A N 1
ATOM 2019 C CA . ALA A 1 288 ? 4.107 5.435 -10.481 1.00 95.12 288 ALA A CA 1
ATOM 2020 C C . ALA A 1 288 ? 5.366 5.328 -9.601 1.00 95.12 288 ALA A C 1
ATOM 2022 O O . ALA A 1 288 ? 5.444 5.951 -8.536 1.00 95.12 288 ALA A O 1
ATOM 2023 N N . GLY A 1 289 ? 6.348 4.549 -10.045 1.00 93.38 289 GLY A N 1
ATOM 2024 C CA . GLY A 1 289 ? 7.587 4.301 -9.319 1.00 93.38 289 GLY A CA 1
ATOM 2025 C C . GLY A 1 289 ? 8.794 4.132 -10.231 1.00 93.38 289 GLY A C 1
ATOM 2026 O O . GLY A 1 289 ? 8.700 4.207 -11.453 1.00 93.38 289 GLY A O 1
ATOM 2027 N N . THR A 1 290 ? 9.952 3.921 -9.613 1.00 92.94 290 THR A N 1
ATOM 2028 C CA . THR A 1 290 ? 11.211 3.689 -10.326 1.00 92.94 290 THR A CA 1
ATOM 2029 C C . THR A 1 290 ? 11.290 2.225 -10.782 1.00 92.94 290 THR A C 1
ATOM 2031 O O . THR A 1 290 ? 11.097 1.346 -9.939 1.00 92.94 290 THR A O 1
ATOM 2034 N N . PRO A 1 291 ? 11.597 1.934 -12.061 1.00 91.50 291 PRO A N 1
ATOM 2035 C CA . PRO A 1 291 ? 11.827 0.566 -12.535 1.00 91.50 291 PRO A CA 1
ATOM 2036 C C . PRO A 1 291 ? 12.855 -0.18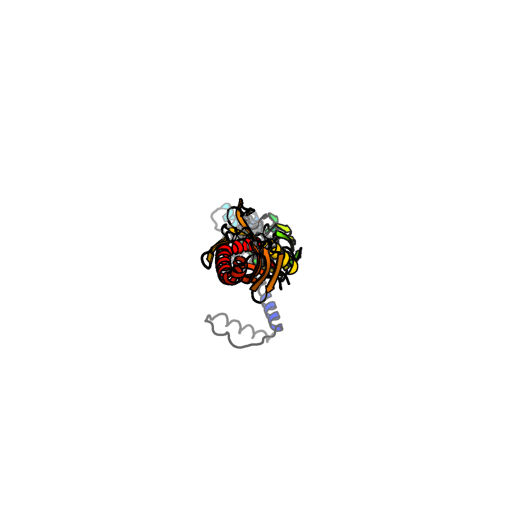9 -11.676 1.00 91.50 291 PRO A C 1
ATOM 2038 O O . PRO A 1 291 ? 13.848 0.396 -11.245 1.00 91.50 291 PRO A O 1
ATOM 2041 N N . GLY A 1 292 ? 12.597 -1.465 -11.380 1.00 90.56 292 GLY A N 1
ATOM 2042 C CA . GLY A 1 292 ? 13.458 -2.316 -10.543 1.00 90.56 292 GLY A CA 1
ATOM 2043 C C . GLY A 1 292 ? 13.429 -2.009 -9.037 1.00 90.56 292 GLY A C 1
ATOM 2044 O O . GLY A 1 292 ? 13.976 -2.768 -8.230 1.00 90.56 292 GLY A O 1
ATOM 2045 N N . ALA A 1 293 ? 12.787 -0.919 -8.602 1.00 94.12 293 ALA A N 1
ATOM 2046 C CA . ALA A 1 293 ? 12.766 -0.550 -7.192 1.00 94.12 293 ALA A CA 1
ATOM 2047 C C . ALA A 1 293 ? 11.876 -1.490 -6.368 1.00 94.12 293 ALA A C 1
ATOM 2049 O O . ALA A 1 293 ? 10.719 -1.745 -6.701 1.00 94.12 293 ALA A O 1
ATOM 2050 N N . THR A 1 294 ? 12.405 -1.945 -5.231 1.00 96.88 294 THR A N 1
ATOM 2051 C CA . THR A 1 294 ? 11.647 -2.701 -4.227 1.00 96.88 294 THR A CA 1
ATOM 2052 C C . THR A 1 294 ? 11.220 -1.775 -3.089 1.00 96.88 294 THR A C 1
ATOM 2054 O O . THR A 1 294 ? 12.043 -1.138 -2.434 1.00 96.88 294 THR A O 1
ATOM 2057 N N . CYS A 1 295 ? 9.912 -1.698 -2.860 1.00 97.06 295 CYS A N 1
ATOM 2058 C CA . CYS A 1 295 ? 9.256 -0.717 -2.009 1.00 97.06 295 CYS A CA 1
ATOM 2059 C C . CYS A 1 295 ? 8.611 -1.348 -0.776 1.00 97.06 295 CYS A C 1
ATOM 2061 O O . CYS A 1 295 ? 7.914 -2.360 -0.852 1.00 97.06 295 CYS A O 1
ATOM 2063 N N . SER A 1 296 ? 8.759 -0.682 0.367 1.00 98.00 296 SER A N 1
ATOM 2064 C CA . SER A 1 296 ? 7.997 -0.989 1.580 1.00 98.00 296 SER A CA 1
ATOM 2065 C C . SER A 1 296 ? 6.615 -0.331 1.536 1.00 98.00 296 SER A C 1
ATOM 2067 O O . SER A 1 296 ? 6.483 0.818 1.103 1.00 98.00 296 SER A O 1
ATOM 2069 N N . LEU A 1 297 ? 5.600 -1.048 2.018 1.00 98.00 297 LEU A N 1
ATOM 2070 C CA . LEU A 1 297 ? 4.232 -0.559 2.193 1.00 98.00 297 LEU A CA 1
ATOM 2071 C C . LEU A 1 297 ? 4.052 -0.089 3.637 1.00 98.00 297 LEU A C 1
ATOM 2073 O O . LEU A 1 297 ? 4.281 -0.863 4.564 1.00 98.00 297 LEU A O 1
ATOM 2077 N N . LYS A 1 298 ? 3.603 1.149 3.840 1.00 96.81 298 LYS A N 1
ATOM 2078 C CA . LYS A 1 298 ? 3.247 1.687 5.157 1.00 96.81 298 LYS A CA 1
ATOM 2079 C C . LYS A 1 298 ? 1.766 2.026 5.194 1.00 96.81 298 LYS A C 1
ATOM 2081 O O . LYS A 1 298 ? 1.271 2.741 4.330 1.00 96.81 298 LYS A O 1
ATOM 2086 N N . ILE A 1 299 ? 1.075 1.559 6.226 1.00 95.00 299 ILE A N 1
ATOM 2087 C CA . ILE A 1 299 ? -0.313 1.922 6.519 1.00 95.00 299 ILE A CA 1
ATOM 2088 C C . ILE A 1 299 ? -0.328 2.712 7.819 1.00 95.00 299 ILE A C 1
ATOM 2090 O O . ILE A 1 299 ? 0.345 2.339 8.778 1.00 95.00 299 ILE A O 1
ATOM 2094 N N . THR A 1 300 ? -1.076 3.809 7.847 1.00 89.94 300 THR A N 1
ATOM 2095 C CA . THR A 1 300 ? -1.271 4.646 9.033 1.00 89.94 300 THR A CA 1
ATOM 2096 C C . THR A 1 300 ? -2.760 4.825 9.287 1.00 89.94 300 THR A C 1
ATOM 2098 O O . THR A 1 300 ? -3.522 5.144 8.379 1.00 89.94 300 THR A O 1
ATOM 2101 N N . THR A 1 301 ? -3.158 4.622 10.535 1.00 84.56 301 THR A N 1
ATOM 2102 C CA . THR A 1 301 ? -4.513 4.830 11.055 1.00 84.56 301 THR A CA 1
ATOM 2103 C C . THR A 1 301 ? -4.440 5.744 12.280 1.00 84.56 301 THR A C 1
ATOM 2105 O O . THR A 1 301 ? -3.351 6.071 12.757 1.00 84.56 301 THR A O 1
ATOM 2108 N N . LEU A 1 302 ? -5.590 6.108 12.852 1.00 74.31 302 LEU A N 1
ATOM 2109 C CA . LEU A 1 302 ? -5.638 6.800 14.147 1.00 74.31 302 LEU A CA 1
ATOM 2110 C C . LEU A 1 302 ? -5.033 5.977 15.302 1.00 74.31 302 LEU A C 1
ATOM 2112 O O . LEU A 1 302 ? -4.641 6.554 16.312 1.00 74.31 302 LEU A O 1
ATOM 2116 N N . ALA A 1 303 ? -4.945 4.650 15.161 1.00 69.38 303 ALA A N 1
ATOM 2117 C CA . ALA A 1 303 ? -4.379 3.754 16.169 1.00 69.38 303 ALA A CA 1
ATOM 2118 C C . ALA A 1 303 ? -2.847 3.627 16.096 1.00 69.38 303 ALA A C 1
ATOM 2120 O O . ALA A 1 303 ? -2.231 3.116 17.029 1.00 69.38 303 ALA A O 1
ATOM 2121 N N . GLY A 1 304 ? -2.224 4.073 15.001 1.00 79.75 304 GLY A N 1
ATOM 2122 C CA . GLY A 1 304 ? -0.786 3.946 14.772 1.00 79.75 304 GLY A CA 1
ATOM 2123 C C . GLY A 1 304 ? -0.447 3.581 13.328 1.00 79.75 304 GLY A C 1
ATOM 2124 O O . GLY A 1 304 ? -1.292 3.650 12.434 1.00 79.75 304 GLY A O 1
ATOM 2125 N N . SER A 1 305 ? 0.807 3.188 13.091 1.00 88.06 305 SER A N 1
ATOM 2126 C CA . SER A 1 305 ? 1.295 2.798 11.763 1.00 88.06 305 SER A CA 1
ATOM 2127 C C . SER A 1 305 ? 1.963 1.429 11.758 1.00 88.06 305 SER A C 1
ATOM 2129 O O . SER A 1 305 ? 2.694 1.104 12.691 1.00 88.06 305 SER A O 1
ATOM 2131 N N . ALA A 1 306 ? 1.794 0.689 10.666 1.00 92.69 306 ALA A N 1
ATOM 2132 C CA . ALA A 1 306 ? 2.480 -0.567 10.396 1.00 92.69 306 ALA A CA 1
ATOM 2133 C C . ALA A 1 306 ? 3.202 -0.490 9.051 1.00 92.69 306 ALA A C 1
ATOM 2135 O O . ALA A 1 306 ? 2.723 0.161 8.120 1.00 92.69 306 ALA A O 1
ATOM 2136 N N . THR A 1 307 ? 4.337 -1.180 8.948 1.00 96.44 307 THR A N 1
ATOM 2137 C CA . THR A 1 307 ? 5.146 -1.238 7.727 1.00 96.44 307 THR A CA 1
ATOM 2138 C C . THR A 1 307 ? 5.412 -2.689 7.356 1.00 96.44 307 THR A C 1
ATOM 2140 O O . THR A 1 307 ? 5.880 -3.464 8.188 1.00 96.44 307 THR A O 1
ATOM 2143 N N . LEU A 1 308 ? 5.151 -3.037 6.099 1.00 97.69 308 LEU A N 1
ATOM 2144 C CA . LEU A 1 308 ? 5.606 -4.264 5.464 1.00 97.69 308 LEU A CA 1
ATOM 2145 C C . LEU A 1 308 ? 6.806 -3.923 4.579 1.00 97.69 308 LEU A C 1
ATOM 2147 O O . LEU A 1 308 ? 6.666 -3.228 3.571 1.00 97.69 308 LEU A O 1
ATOM 2151 N N . SER A 1 309 ? 7.991 -4.374 4.981 1.00 97.31 309 SER A N 1
ATOM 2152 C CA . SER A 1 309 ? 9.217 -4.177 4.204 1.00 97.31 309 SER A CA 1
ATOM 2153 C C . SER A 1 309 ? 9.200 -5.008 2.924 1.00 97.31 309 SER A C 1
ATOM 2155 O O . SER A 1 309 ? 8.703 -6.131 2.948 1.00 97.31 309 SER A O 1
ATOM 2157 N N . ASN A 1 310 ? 9.777 -4.480 1.839 1.00 96.69 310 ASN A N 1
ATOM 2158 C CA . ASN A 1 310 ? 9.873 -5.169 0.542 1.00 96.69 310 ASN A CA 1
ATOM 2159 C C . ASN A 1 310 ? 8.524 -5.739 0.066 1.00 96.69 310 ASN A C 1
ATOM 2161 O O . ASN A 1 310 ? 8.432 -6.884 -0.365 1.00 96.69 310 ASN A O 1
ATOM 2165 N N . ALA A 1 311 ? 7.462 -4.949 0.219 1.00 97.31 311 ALA A N 1
ATOM 2166 C CA . ALA A 1 311 ? 6.103 -5.373 -0.077 1.00 97.31 311 ALA A CA 1
ATOM 2167 C C . ALA A 1 311 ? 5.861 -5.527 -1.585 1.00 97.31 311 ALA A C 1
ATOM 2169 O O . ALA A 1 311 ? 5.153 -6.441 -1.997 1.00 97.31 311 ALA A O 1
ATOM 2170 N N . PHE A 1 312 ? 6.422 -4.631 -2.399 1.00 98.38 312 PHE A N 1
ATOM 2171 C CA . PHE A 1 312 ? 6.156 -4.587 -3.834 1.00 98.38 312 PHE A CA 1
ATOM 2172 C C . PHE A 1 312 ? 7.404 -4.203 -4.626 1.00 98.38 312 PHE A C 1
ATOM 2174 O O . PHE A 1 312 ? 8.108 -3.276 -4.225 1.00 98.38 312 PHE A O 1
ATOM 2181 N N . THR A 1 313 ? 7.642 -4.856 -5.759 1.00 97.81 313 THR A N 1
ATOM 2182 C CA . THR A 1 313 ? 8.744 -4.546 -6.677 1.00 97.81 313 THR A CA 1
ATOM 2183 C C . THR A 1 313 ? 8.196 -4.019 -7.997 1.00 97.81 313 THR A C 1
ATOM 2185 O O . THR A 1 313 ? 7.362 -4.664 -8.624 1.00 97.81 313 THR A O 1
ATOM 2188 N N . TYR A 1 314 ? 8.655 -2.845 -8.426 1.00 97.25 314 TYR A N 1
ATOM 2189 C CA . TYR A 1 314 ? 8.355 -2.367 -9.770 1.00 97.25 314 TYR A CA 1
ATOM 2190 C C . TYR A 1 314 ? 9.173 -3.154 -10.786 1.00 97.25 314 TYR A C 1
ATOM 2192 O O . TYR A 1 314 ? 10.391 -3.265 -10.644 1.00 97.25 314 TYR A O 1
ATOM 2200 N N . ASP A 1 315 ? 8.506 -3.678 -11.807 1.00 93.75 315 ASP A N 1
ATOM 2201 C CA . ASP A 1 315 ? 9.161 -4.405 -12.886 1.00 93.75 315 ASP A CA 1
ATOM 2202 C C . ASP A 1 315 ? 10.156 -3.481 -13.607 1.00 93.75 315 ASP A C 1
ATOM 2204 O O . ASP A 1 315 ? 9.927 -2.273 -13.761 1.00 93.75 315 ASP A O 1
ATOM 2208 N N . GLU A 1 316 ? 11.287 -4.046 -14.024 1.00 88.94 316 GLU A N 1
ATOM 2209 C CA . GLU A 1 316 ? 12.238 -3.336 -14.875 1.00 88.94 316 GLU A CA 1
ATOM 2210 C C . GLU A 1 316 ? 11.606 -3.054 -16.241 1.00 88.94 316 GLU A C 1
ATOM 2212 O O . GLU A 1 316 ? 10.792 -3.831 -16.748 1.00 88.94 316 GLU A O 1
ATOM 2217 N N . LEU A 1 317 ? 11.972 -1.922 -16.844 1.00 83.44 317 LEU A N 1
ATOM 2218 C CA . LEU A 1 317 ? 11.571 -1.653 -18.218 1.00 83.44 317 LEU A CA 1
ATOM 2219 C C . LEU A 1 317 ? 12.332 -2.616 -19.137 1.00 83.44 317 LEU A C 1
ATOM 2221 O O . LEU A 1 317 ? 13.562 -2.702 -19.021 1.00 83.44 317 LEU A O 1
ATOM 2225 N N . PRO A 1 318 ? 11.639 -3.325 -20.050 1.00 80.69 318 PRO A N 1
ATOM 2226 C CA . PRO A 1 318 ? 12.330 -4.138 -21.035 1.00 80.69 318 PRO A CA 1
ATOM 2227 C C . PRO A 1 318 ? 13.272 -3.250 -21.864 1.00 80.69 318 PRO A C 1
ATOM 2229 O O . PRO A 1 318 ? 12.967 -2.067 -22.059 1.00 80.69 318 PRO A O 1
ATOM 2232 N N . PRO A 1 319 ? 14.413 -3.790 -22.329 1.00 79.81 319 PRO A N 1
ATOM 2233 C CA . PRO A 1 319 ? 15.281 -3.066 -23.244 1.00 79.81 319 PRO A CA 1
ATOM 2234 C C . PRO A 1 319 ? 14.498 -2.649 -24.497 1.00 79.81 319 PRO A C 1
ATOM 2236 O O . PRO A 1 319 ? 13.637 -3.410 -24.950 1.00 79.81 319 PRO A O 1
ATOM 2239 N N . PRO A 1 320 ? 14.751 -1.444 -25.032 1.00 82.50 320 PRO A N 1
ATOM 2240 C CA . PRO A 1 320 ? 14.172 -1.017 -26.292 1.00 82.50 320 PRO A CA 1
ATOM 2241 C C . PRO A 1 320 ? 14.736 -1.874 -27.426 1.00 82.50 320 PRO A C 1
ATOM 2243 O O . PRO A 1 320 ? 15.845 -2.406 -27.320 1.00 82.50 320 PRO A O 1
ATOM 2246 N N . ASP A 1 321 ? 13.990 -1.962 -28.524 1.00 87.19 321 ASP A N 1
ATOM 2247 C CA . ASP A 1 321 ? 14.530 -2.502 -29.767 1.00 87.19 321 ASP A CA 1
ATOM 2248 C C . ASP A 1 321 ? 15.717 -1.630 -30.208 1.00 87.19 321 ASP A C 1
ATOM 2250 O O . ASP A 1 321 ? 15.652 -0.397 -30.169 1.00 87.19 321 ASP A O 1
ATOM 2254 N N . CYS A 1 322 ? 16.819 -2.275 -30.576 1.00 86.38 322 CYS A N 1
ATOM 2255 C CA . CYS A 1 322 ? 18.070 -1.630 -30.952 1.00 86.38 322 CYS A CA 1
ATOM 2256 C C . CYS A 1 322 ? 18.576 -2.197 -32.279 1.00 86.38 322 CYS A C 1
ATOM 2258 O O . CYS A 1 322 ? 18.373 -3.375 -32.571 1.00 86.38 322 CYS A O 1
ATOM 2260 N N . TYR A 1 323 ? 19.240 -1.356 -33.068 1.00 86.12 323 TYR A N 1
ATOM 2261 C CA . TYR A 1 323 ? 19.904 -1.761 -34.300 1.00 86.12 323 TYR A CA 1
ATOM 2262 C C . TYR A 1 323 ? 21.221 -2.457 -33.976 1.00 86.12 323 TYR A C 1
ATOM 2264 O O . TYR A 1 323 ? 22.033 -1.941 -33.199 1.00 86.12 323 TYR A O 1
ATOM 2272 N N . THR A 1 324 ? 21.445 -3.604 -34.611 1.00 85.44 324 THR A N 1
ATOM 2273 C CA . THR A 1 324 ? 22.768 -4.231 -34.656 1.00 85.44 324 THR A CA 1
ATOM 2274 C C . THR A 1 324 ? 23.720 -3.411 -35.525 1.00 85.44 324 THR A C 1
ATOM 2276 O O . THR A 1 324 ? 23.293 -2.661 -36.406 1.00 85.44 324 THR A O 1
ATOM 2279 N N . ASP A 1 325 ? 25.028 -3.611 -35.350 1.00 77.12 325 ASP A N 1
ATOM 2280 C CA . ASP A 1 325 ? 26.046 -2.970 -36.193 1.00 77.12 325 ASP A CA 1
ATOM 2281 C C . ASP A 1 325 ? 25.811 -3.206 -37.698 1.00 77.12 325 ASP A C 1
ATOM 2283 O O . ASP A 1 325 ? 25.999 -2.306 -38.511 1.00 77.12 325 ASP A O 1
ATOM 2287 N N . ALA A 1 326 ? 25.337 -4.394 -38.082 1.00 80.81 326 ALA A N 1
ATOM 2288 C CA . ALA A 1 326 ? 25.036 -4.711 -39.476 1.00 80.81 326 ALA A CA 1
ATOM 2289 C C . ALA A 1 326 ? 23.817 -3.941 -40.010 1.00 80.81 326 ALA A C 1
ATOM 2291 O O . ALA A 1 326 ? 23.851 -3.451 -41.137 1.00 80.81 326 ALA A O 1
ATOM 2292 N N . GLU A 1 327 ? 22.754 -3.820 -39.212 1.00 85.00 327 GLU A N 1
ATOM 2293 C CA . GLU A 1 327 ? 21.541 -3.094 -39.605 1.00 85.00 327 GLU A CA 1
ATOM 2294 C C . GLU A 1 327 ? 21.787 -1.586 -39.654 1.00 85.00 327 GLU A C 1
ATOM 2296 O O . GLU A 1 327 ? 21.322 -0.918 -40.573 1.00 85.00 327 GLU A O 1
ATOM 2301 N N . LEU A 1 328 ? 22.580 -1.055 -38.721 1.00 79.62 328 LEU A N 1
ATOM 2302 C CA . LEU A 1 328 ? 22.964 0.352 -38.718 1.00 79.62 328 LEU A CA 1
ATOM 2303 C C . LEU A 1 328 ? 23.856 0.694 -39.916 1.00 79.62 328 LEU A C 1
ATOM 2305 O O . LEU A 1 328 ? 23.647 1.713 -40.567 1.00 79.62 328 LEU A O 1
ATOM 2309 N N . LYS A 1 329 ? 24.811 -0.182 -40.256 1.00 77.44 329 LYS A N 1
ATOM 2310 C CA . LYS A 1 329 ? 25.624 -0.050 -41.472 1.00 77.44 329 LYS A CA 1
ATOM 2311 C C . LYS A 1 329 ? 24.779 -0.093 -42.737 1.00 77.44 329 LYS A C 1
ATOM 2313 O O . LYS A 1 329 ? 25.059 0.670 -43.654 1.00 77.44 329 LYS A O 1
ATOM 2318 N N . ALA A 1 330 ? 23.765 -0.955 -42.790 1.00 81.56 330 ALA A N 1
ATOM 2319 C CA . ALA A 1 330 ? 22.846 -1.016 -43.922 1.00 81.56 330 ALA A CA 1
ATOM 2320 C C . ALA A 1 330 ? 22.023 0.274 -44.049 1.00 81.56 330 ALA A C 1
ATOM 2322 O O . ALA A 1 330 ? 21.930 0.816 -45.144 1.00 81.56 330 ALA A O 1
ATOM 2323 N N . LEU A 1 331 ? 21.508 0.803 -42.935 1.00 81.69 331 LEU A N 1
ATOM 2324 C CA . LEU A 1 331 ? 20.768 2.065 -42.914 1.00 81.69 331 LEU A CA 1
ATOM 2325 C C . LEU A 1 331 ? 21.664 3.244 -43.319 1.00 81.69 331 LEU A C 1
ATOM 2327 O O . LEU A 1 331 ? 21.270 4.051 -44.152 1.00 81.69 331 LEU A O 1
ATOM 2331 N N . MET A 1 332 ? 22.896 3.319 -42.802 1.00 76.31 332 MET A N 1
ATOM 2332 C CA . MET A 1 332 ? 23.867 4.334 -43.226 1.00 76.31 332 MET A CA 1
ATOM 2333 C C . MET A 1 332 ? 24.219 4.208 -44.706 1.00 76.31 332 MET A C 1
ATOM 2335 O O . MET A 1 332 ? 24.274 5.221 -45.392 1.00 76.31 332 MET A O 1
ATOM 2339 N N . ALA A 1 333 ? 24.453 2.989 -45.197 1.00 75.50 333 ALA A N 1
ATOM 2340 C CA . ALA A 1 333 ? 24.709 2.755 -46.611 1.00 75.50 333 ALA A CA 1
ATOM 2341 C C . ALA A 1 333 ? 23.519 3.209 -47.462 1.00 75.50 333 ALA A C 1
ATOM 2343 O O . ALA A 1 333 ? 23.745 3.897 -48.437 1.00 75.50 333 ALA A O 1
ATOM 2344 N N . GLU A 1 334 ? 22.277 2.932 -47.061 1.00 79.75 334 GLU A N 1
ATOM 2345 C CA . GLU A 1 334 ? 21.075 3.408 -47.761 1.00 79.75 334 GLU A CA 1
ATOM 2346 C C . GLU A 1 334 ? 20.992 4.941 -47.822 1.00 79.75 334 GLU A C 1
ATOM 2348 O O . GLU A 1 334 ? 20.648 5.485 -48.865 1.00 79.75 334 GLU A O 1
ATOM 2353 N N . GLN A 1 335 ? 21.351 5.650 -46.744 1.00 76.56 335 GLN A N 1
ATOM 2354 C CA . GLN A 1 335 ? 21.398 7.121 -46.767 1.00 76.56 335 GLN A CA 1
ATOM 2355 C C . GLN A 1 335 ? 22.579 7.666 -47.594 1.00 76.56 335 GLN A C 1
ATOM 2357 O O . GLN A 1 335 ? 22.493 8.757 -48.144 1.00 76.56 335 GLN A O 1
ATOM 2362 N N . LEU A 1 336 ? 23.689 6.924 -47.680 1.00 71.25 336 LEU A N 1
ATOM 2363 C CA . LEU A 1 336 ? 24.904 7.293 -48.424 1.00 71.25 336 LEU A CA 1
ATOM 2364 C C . LEU A 1 336 ? 24.881 6.878 -49.900 1.00 71.25 336 LEU A C 1
ATOM 2366 O O . LEU A 1 336 ? 25.664 7.415 -50.671 1.00 71.25 336 LEU A O 1
ATOM 2370 N N . ASP A 1 337 ? 24.027 5.934 -50.288 1.00 68.12 337 ASP A N 1
ATOM 2371 C CA . ASP A 1 337 ? 23.891 5.414 -51.659 1.00 68.12 337 ASP A CA 1
ATOM 2372 C C . ASP A 1 337 ? 22.997 6.309 -52.535 1.00 68.12 337 ASP A C 1
ATOM 2374 O O . ASP A 1 337 ? 22.734 6.004 -53.697 1.00 68.12 337 ASP A O 1
ATOM 2378 N N . VAL A 1 338 ? 22.518 7.429 -51.984 1.00 64.19 338 VAL A N 1
ATOM 2379 C CA . VAL A 1 338 ? 21.726 8.414 -52.719 1.00 64.19 338 VAL A CA 1
ATOM 2380 C C . VAL A 1 338 ? 22.618 9.060 -53.788 1.00 64.19 338 VAL A C 1
ATOM 2382 O O . VAL A 1 338 ? 23.659 9.636 -53.445 1.00 64.19 338 VAL A O 1
ATOM 2385 N N . PRO A 1 339 ? 22.239 9.004 -55.081 1.00 65.06 339 PRO A N 1
ATOM 2386 C CA . PRO A 1 339 ? 22.976 9.684 -56.132 1.00 65.06 339 PRO A CA 1
ATOM 2387 C C . PRO A 1 339 ? 23.046 11.171 -55.812 1.00 65.06 339 PRO A C 1
ATOM 2389 O O . PRO A 1 339 ? 22.028 11.853 -55.677 1.00 65.06 339 PRO A O 1
ATOM 2392 N N . PHE A 1 340 ? 24.257 11.697 -55.674 1.00 67.38 340 PHE A N 1
ATOM 2393 C CA . PHE A 1 340 ? 24.417 13.089 -55.300 1.00 67.38 340 PHE A CA 1
ATOM 2394 C C . PHE A 1 340 ? 24.599 13.924 -56.569 1.00 67.38 340 PHE A C 1
ATOM 2396 O O . PHE A 1 340 ? 25.484 13.693 -57.396 1.00 67.38 340 PHE A O 1
ATOM 2403 N N . CYS A 1 341 ? 23.704 14.894 -56.741 1.00 69.19 341 CYS A N 1
ATOM 2404 C CA . CYS A 1 341 ? 23.753 15.826 -57.855 1.00 69.19 341 CYS A CA 1
ATOM 2405 C C . CYS A 1 341 ? 24.889 16.833 -57.659 1.00 69.19 341 CYS A C 1
ATOM 2407 O O . CYS A 1 341 ? 24.946 17.515 -56.633 1.00 69.19 341 CYS A O 1
ATOM 2409 N N . LEU A 1 342 ? 25.776 16.945 -58.643 1.00 69.38 342 LEU A N 1
ATOM 2410 C CA . LEU A 1 342 ? 26.715 18.057 -58.744 1.00 69.38 342 LEU A CA 1
ATOM 2411 C C . LEU A 1 342 ? 26.078 19.148 -59.619 1.00 69.38 342 LEU A C 1
ATOM 2413 O O . LEU A 1 342 ? 25.681 18.835 -60.749 1.00 69.38 342 LEU A O 1
ATOM 2417 N N . PRO A 1 343 ? 25.956 20.402 -59.146 1.00 63.16 343 PRO A N 1
ATOM 2418 C CA . PRO A 1 343 ? 25.336 21.471 -59.926 1.00 63.16 343 PRO A CA 1
ATOM 241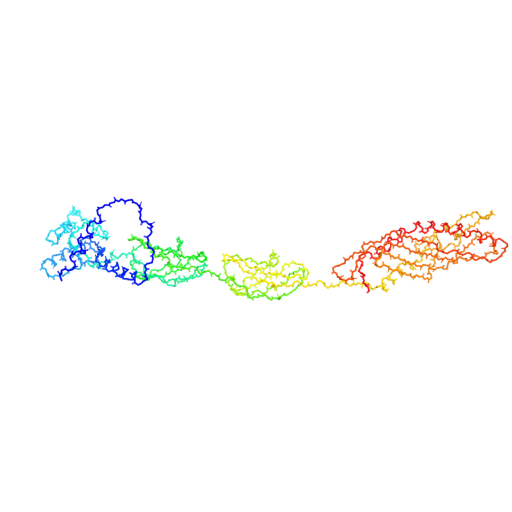9 C C . PRO A 1 343 ? 26.108 21.696 -61.227 1.00 63.16 343 PRO A C 1
ATOM 2421 O O . PRO A 1 343 ? 27.329 21.625 -61.239 1.00 63.16 343 PRO A O 1
ATOM 2424 N N . SER A 1 344 ? 25.414 21.950 -62.341 1.00 64.94 344 SER A N 1
ATOM 2425 C CA . SER A 1 344 ? 26.083 22.257 -63.614 1.00 64.94 344 SER A CA 1
ATOM 2426 C C . SER A 1 344 ? 26.405 23.758 -63.768 1.00 64.94 344 SER A C 1
ATOM 2428 O O . SER A 1 344 ? 25.569 24.597 -63.422 1.00 64.94 344 SER A O 1
ATOM 2430 N N . PRO A 1 345 ? 27.557 24.119 -64.368 1.00 63.09 345 PRO A N 1
ATOM 2431 C CA . PRO A 1 345 ? 28.722 23.259 -64.552 1.00 63.09 345 PRO A CA 1
ATOM 2432 C C . PRO A 1 345 ? 29.377 22.962 -63.199 1.00 63.09 345 PRO A C 1
ATOM 2434 O O . PRO A 1 345 ? 29.663 23.882 -62.439 1.00 63.09 345 PRO A O 1
ATOM 2437 N N . ALA A 1 346 ? 29.645 21.681 -62.922 1.00 61.38 346 ALA A N 1
ATOM 2438 C CA . ALA A 1 346 ? 30.285 21.273 -61.664 1.00 61.38 346 ALA A CA 1
ATOM 2439 C C . ALA A 1 346 ? 31.700 21.851 -61.574 1.00 61.38 346 ALA A C 1
ATOM 2441 O O . ALA A 1 346 ? 32.243 22.065 -60.496 1.00 61.38 346 ALA A O 1
ATOM 2442 N N . TRP A 1 347 ? 32.289 22.114 -62.743 1.00 63.03 347 TRP A N 1
ATOM 2443 C CA . TRP A 1 347 ? 33.539 22.827 -62.882 1.00 63.03 347 TRP A CA 1
ATOM 2444 C C . TRP A 1 347 ? 33.650 23.471 -64.274 1.00 63.03 347 TRP A C 1
ATOM 2446 O O . TRP A 1 347 ? 33.368 22.828 -65.288 1.00 63.03 347 TRP A O 1
ATOM 2456 N N . GLU A 1 348 ? 34.090 24.729 -64.324 1.00 62.62 348 GLU A N 1
ATOM 2457 C CA . GLU A 1 348 ? 34.327 25.520 -65.539 1.00 62.62 348 GLU A CA 1
ATOM 2458 C C . GLU A 1 348 ? 35.647 26.292 -65.375 1.00 62.62 348 GLU A C 1
ATOM 2460 O O . GLU A 1 348 ? 35.828 27.018 -64.394 1.00 62.62 348 GLU A O 1
ATOM 2465 N N . GLY A 1 349 ? 36.598 26.131 -66.301 1.00 59.88 349 GLY A N 1
ATOM 2466 C CA . GLY A 1 349 ? 37.884 26.821 -66.197 1.00 59.88 349 GLY A CA 1
ATOM 2467 C C . GLY A 1 349 ? 38.790 26.716 -67.422 1.00 59.88 349 GLY A C 1
ATOM 2468 O O . GLY A 1 349 ? 38.671 25.807 -68.241 1.00 59.88 349 GLY A O 1
ATOM 2469 N N . ASP A 1 350 ? 39.736 27.653 -67.528 1.00 58.78 350 ASP A N 1
ATOM 2470 C CA . ASP A 1 350 ? 40.726 27.695 -68.607 1.00 58.78 350 ASP A CA 1
ATOM 2471 C C . ASP A 1 350 ? 42.031 26.994 -68.207 1.00 58.78 350 ASP A C 1
ATOM 2473 O O . ASP A 1 350 ? 42.753 27.437 -67.310 1.00 58.78 350 ASP A O 1
ATOM 2477 N N . ILE A 1 351 ? 42.400 25.941 -68.935 1.00 56.19 351 ILE A N 1
ATOM 2478 C CA . ILE A 1 351 ? 43.658 25.214 -68.751 1.00 56.19 351 ILE A CA 1
ATOM 2479 C C . ILE A 1 351 ? 44.468 25.283 -70.039 1.00 56.19 351 ILE A C 1
ATOM 2481 O O . ILE A 1 351 ? 44.065 24.777 -71.081 1.00 56.19 351 ILE A O 1
ATOM 2485 N N . ILE A 1 352 ? 45.636 25.935 -69.976 1.00 53.22 352 ILE A N 1
ATOM 2486 C CA . ILE A 1 352 ? 46.566 26.081 -71.115 1.00 53.22 352 ILE A CA 1
ATOM 2487 C C . ILE A 1 352 ? 45.844 26.688 -72.348 1.00 53.22 352 ILE A C 1
ATOM 2489 O O . ILE A 1 352 ? 46.089 26.324 -73.495 1.00 53.22 352 ILE A O 1
ATOM 2493 N N . GLY A 1 353 ? 44.927 27.636 -72.112 1.00 53.62 353 GLY A N 1
ATOM 2494 C CA . GLY A 1 353 ? 44.155 28.310 -73.166 1.00 53.62 353 GLY A CA 1
ATOM 2495 C C . GLY A 1 353 ? 42.996 27.494 -73.752 1.00 53.62 353 GLY A C 1
ATOM 2496 O O . GLY A 1 353 ? 42.442 27.899 -74.773 1.00 53.62 353 GLY A O 1
ATOM 2497 N N . MET A 1 354 ? 42.641 26.362 -73.136 1.00 53.31 354 MET A N 1
ATOM 2498 C CA . MET A 1 354 ? 41.425 25.608 -73.430 1.00 53.31 354 MET A CA 1
ATOM 2499 C C . MET A 1 354 ? 40.406 25.808 -72.317 1.00 53.31 354 MET A C 1
ATOM 2501 O O . MET A 1 354 ? 40.718 25.552 -71.158 1.00 53.31 354 MET A O 1
ATOM 2505 N N . HIS A 1 355 ? 39.191 26.188 -72.693 1.00 62.06 355 HIS A N 1
ATOM 2506 C CA . HIS A 1 355 ? 38.056 26.228 -71.788 1.00 62.06 355 HIS A CA 1
ATOM 2507 C C . HIS A 1 355 ? 37.522 24.810 -71.605 1.00 62.06 355 HIS A C 1
ATOM 2509 O O . HIS A 1 355 ? 37.119 24.172 -72.582 1.00 62.06 355 HIS A O 1
ATOM 2515 N N . ILE A 1 356 ? 37.561 24.301 -70.380 1.00 59.84 356 ILE A N 1
ATOM 2516 C CA . ILE A 1 356 ? 37.095 22.960 -70.058 1.00 59.84 356 ILE A CA 1
ATOM 2517 C C . ILE A 1 356 ? 35.916 23.084 -69.109 1.00 59.84 356 ILE A C 1
ATOM 2519 O O . ILE A 1 356 ? 35.967 23.816 -68.121 1.00 59.84 356 ILE A O 1
ATOM 2523 N N . VAL A 1 357 ? 34.857 22.348 -69.430 1.00 61.47 357 VAL A N 1
ATOM 2524 C CA . VAL A 1 357 ? 33.660 22.268 -68.604 1.00 61.47 357 VAL A CA 1
ATOM 2525 C C . VAL A 1 357 ? 33.419 20.805 -68.265 1.00 61.47 357 VAL A C 1
ATOM 2527 O O . VAL A 1 357 ? 33.164 19.981 -69.150 1.00 61.47 357 VAL A O 1
ATOM 2530 N N . ALA A 1 358 ? 33.537 20.468 -66.981 1.00 62.50 358 ALA A N 1
ATOM 2531 C CA . ALA A 1 358 ? 33.095 19.176 -66.480 1.00 62.50 358 ALA A CA 1
ATOM 2532 C C . ALA A 1 358 ? 31.611 19.297 -66.139 1.00 62.50 358 ALA A C 1
ATOM 2534 O O . ALA A 1 358 ? 31.215 20.185 -65.384 1.00 62.50 358 ALA A O 1
ATOM 2535 N N . CYS A 1 359 ? 30.795 18.412 -66.715 1.00 67.69 359 CYS A N 1
ATOM 2536 C CA . CYS A 1 359 ? 29.339 18.530 -66.686 1.00 67.69 359 CYS A CA 1
ATOM 2537 C C . CYS A 1 359 ? 28.802 19.797 -67.393 1.00 67.69 359 CYS A C 1
ATOM 2539 O O . CYS A 1 359 ? 28.199 20.662 -66.754 1.00 67.69 359 CYS A O 1
ATOM 2541 N N . PRO A 1 360 ? 29.019 19.957 -68.711 1.00 65.62 360 PRO A N 1
ATOM 2542 C CA . PRO A 1 360 ? 28.505 21.110 -69.439 1.00 65.62 360 PRO A CA 1
ATOM 2543 C C . PRO A 1 360 ? 26.974 21.079 -69.502 1.00 65.62 360 PRO A C 1
ATOM 2545 O O . PRO A 1 360 ? 26.363 20.016 -69.587 1.00 65.62 360 PRO A O 1
ATOM 2548 N N . THR A 1 361 ? 26.343 22.252 -69.482 1.00 67.56 361 THR A N 1
ATOM 2549 C CA . THR A 1 361 ? 24.877 22.407 -69.396 1.00 67.56 361 THR A CA 1
ATOM 2550 C C . THR A 1 361 ? 24.103 21.772 -70.556 1.00 67.56 361 THR A C 1
ATOM 2552 O O . THR A 1 361 ? 22.938 21.425 -70.390 1.00 67.56 361 THR A O 1
ATOM 2555 N N . ASP A 1 362 ? 24.727 21.584 -71.720 1.00 64.19 362 ASP A N 1
ATOM 2556 C CA . ASP A 1 362 ? 24.146 20.919 -72.894 1.00 64.19 362 ASP A CA 1
ATOM 2557 C C . ASP A 1 362 ? 24.221 19.379 -72.836 1.00 64.19 362 ASP A C 1
ATOM 2559 O O . ASP A 1 362 ? 23.559 18.702 -73.628 1.00 64.19 362 ASP A O 1
ATOM 2563 N N . ARG A 1 363 ? 25.004 18.825 -71.899 1.00 65.19 363 ARG A N 1
ATOM 2564 C CA . ARG A 1 363 ? 25.106 17.383 -71.605 1.00 65.19 363 ARG A CA 1
ATOM 2565 C C . ARG A 1 363 ? 24.749 17.025 -70.160 1.00 65.19 363 ARG A C 1
ATOM 2567 O O . ARG A 1 363 ? 24.786 15.845 -69.819 1.00 65.19 363 ARG A O 1
ATOM 2574 N N . ALA A 1 364 ? 24.425 18.015 -69.330 1.00 67.25 364 ALA A N 1
ATOM 2575 C CA . ALA A 1 364 ? 23.931 17.827 -67.975 1.00 67.25 364 ALA A CA 1
ATOM 2576 C C . ALA A 1 364 ? 22.569 17.119 -68.005 1.00 67.25 364 ALA A C 1
ATOM 2578 O O . ALA A 1 364 ? 21.729 17.376 -68.874 1.00 67.25 364 ALA A O 1
ATOM 2579 N N . GLY A 1 365 ? 22.370 16.202 -67.062 1.00 68.62 365 GLY A N 1
ATOM 2580 C CA . GLY A 1 365 ? 21.086 15.555 -66.836 1.00 68.62 365 GLY A CA 1
ATOM 2581 C C . GLY A 1 365 ? 20.186 16.404 -65.939 1.00 68.62 365 GLY A C 1
ATOM 2582 O O . GLY A 1 365 ? 20.557 17.481 -65.469 1.00 68.62 365 GLY A O 1
ATOM 2583 N N . THR A 1 366 ? 18.982 15.898 -65.693 1.00 67.31 366 THR A N 1
ATOM 2584 C CA . THR A 1 366 ? 18.142 16.364 -64.586 1.00 67.31 366 THR A CA 1
ATOM 2585 C C . THR A 1 366 ? 18.358 15.437 -63.404 1.00 67.31 366 THR A C 1
ATOM 2587 O O . THR A 1 366 ? 18.132 14.235 -63.542 1.00 67.31 366 THR A O 1
ATOM 2590 N N . CYS A 1 367 ? 18.774 15.989 -62.273 1.00 68.38 367 CYS A N 1
ATOM 2591 C CA . CYS A 1 367 ? 18.892 15.253 -61.022 1.00 68.38 367 CYS A CA 1
ATOM 2592 C C . CYS A 1 367 ? 17.508 14.887 -60.460 1.00 68.38 367 CYS A C 1
ATOM 2594 O O . CYS A 1 367 ? 16.486 15.380 -60.949 1.00 68.38 367 CYS A O 1
ATOM 2596 N N . GLU A 1 368 ? 17.450 14.014 -59.449 1.00 66.19 368 GLU A N 1
ATOM 2597 C CA . GLU A 1 368 ? 16.176 13.553 -58.868 1.00 66.19 368 GLU A CA 1
ATOM 2598 C C . GLU A 1 368 ? 15.319 14.694 -58.288 1.00 66.19 368 GLU A C 1
ATOM 2600 O O . GLU A 1 368 ? 14.090 14.621 -58.307 1.00 66.19 368 GLU A O 1
ATOM 2605 N N . ASP A 1 369 ? 15.949 15.788 -57.856 1.00 63.97 369 ASP A N 1
ATOM 2606 C CA . ASP A 1 369 ? 15.293 17.013 -57.382 1.00 63.97 369 ASP A CA 1
ATOM 2607 C C . ASP A 1 369 ? 14.811 17.946 -58.520 1.00 63.97 369 ASP A C 1
ATOM 2609 O O . ASP A 1 369 ? 14.188 18.981 -58.271 1.00 63.97 369 ASP A O 1
ATOM 2613 N N . GLY A 1 370 ? 15.076 17.584 -59.780 1.00 67.06 370 GLY A N 1
ATOM 2614 C CA . GLY A 1 370 ? 14.747 18.362 -60.973 1.00 67.06 370 GLY A CA 1
ATOM 2615 C C . GLY A 1 370 ? 15.738 19.483 -61.303 1.00 67.06 370 GLY A C 1
ATOM 2616 O O . GLY A 1 370 ? 15.494 20.235 -62.253 1.00 67.06 370 GLY A O 1
ATOM 2617 N N . SER A 1 371 ? 16.840 19.609 -60.558 1.00 68.19 371 SER A N 1
ATOM 2618 C CA . SER A 1 371 ? 17.922 20.547 -60.864 1.00 68.19 371 SER A CA 1
ATOM 2619 C C . SER A 1 371 ? 18.750 20.087 -62.076 1.00 68.19 371 SER A C 1
ATOM 2621 O O . SER A 1 371 ? 18.766 18.908 -62.441 1.00 68.19 371 SER A O 1
ATOM 2623 N N . LEU A 1 372 ? 19.407 21.038 -62.750 1.00 67.81 372 LEU A N 1
ATOM 2624 C CA . LEU A 1 372 ? 20.334 20.752 -63.850 1.00 67.81 372 LEU A CA 1
ATOM 2625 C C . LEU A 1 372 ? 21.721 20.457 -63.280 1.00 67.81 372 LEU A C 1
ATOM 2627 O O . LEU A 1 372 ? 22.394 21.361 -62.774 1.00 67.81 372 LEU A O 1
ATOM 2631 N N . GLY A 1 373 ? 22.176 19.218 -63.424 1.00 70.25 373 GLY A N 1
ATOM 2632 C CA . GLY A 1 373 ? 23.437 18.777 -62.848 1.00 70.25 373 GLY A CA 1
ATOM 2633 C C . GLY A 1 373 ? 23.922 17.453 -63.415 1.00 70.25 373 GLY A C 1
ATOM 2634 O O . GLY A 1 373 ? 23.311 16.870 -64.316 1.00 70.25 373 GLY A O 1
ATOM 2635 N N . CYS A 1 374 ? 25.052 16.987 -62.898 1.00 68.94 374 CYS A N 1
ATOM 2636 C CA . CYS A 1 374 ? 25.532 15.646 -63.185 1.00 68.94 374 CYS A CA 1
ATOM 2637 C C . CYS A 1 374 ? 25.383 14.758 -61.969 1.00 68.94 374 CYS A C 1
ATOM 2639 O O . CYS A 1 374 ? 25.816 15.093 -60.870 1.00 68.94 374 CYS A O 1
ATOM 2641 N N . GLU A 1 375 ? 24.798 13.599 -62.215 1.00 65.75 375 GLU A N 1
ATOM 2642 C CA . GLU A 1 375 ? 24.649 12.549 -61.232 1.00 65.75 375 GLU A CA 1
ATOM 2643 C C . GLU A 1 375 ? 25.998 11.851 -61.031 1.00 65.75 375 GLU A C 1
ATOM 2645 O O . GLU A 1 375 ? 26.590 11.312 -61.974 1.00 65.75 375 GLU A O 1
ATOM 2650 N N . ALA A 1 376 ? 26.512 11.899 -59.804 1.00 66.19 376 ALA A N 1
ATOM 2651 C CA . ALA A 1 376 ? 27.625 11.067 -59.385 1.00 66.19 376 ALA A CA 1
ATOM 2652 C C . ALA A 1 376 ? 27.061 9.810 -58.713 1.00 66.19 376 ALA A C 1
ATOM 2654 O O . ALA A 1 376 ? 26.386 9.893 -57.688 1.00 66.19 376 ALA A O 1
ATOM 2655 N N . VAL A 1 377 ? 27.334 8.650 -59.312 1.00 63.41 377 VAL A N 1
ATOM 2656 C CA . VAL A 1 377 ? 26.913 7.351 -58.779 1.00 63.41 377 VAL A CA 1
ATOM 2657 C C . VAL A 1 377 ? 27.994 6.821 -57.844 1.00 63.41 377 VAL A C 1
ATOM 2659 O O . VAL A 1 377 ? 29.181 6.812 -58.189 1.00 63.41 377 VAL A O 1
ATOM 2662 N N . ILE A 1 378 ? 27.575 6.383 -56.663 1.00 65.19 378 ILE A N 1
ATOM 2663 C CA . ILE A 1 378 ? 28.419 5.694 -55.692 1.00 65.19 378 ILE A CA 1
ATOM 2664 C C . ILE A 1 378 ? 28.267 4.191 -55.957 1.00 65.19 378 ILE A C 1
ATOM 2666 O O . ILE A 1 378 ? 27.163 3.668 -55.986 1.00 65.19 378 ILE A O 1
ATOM 2670 N N . ASP A 1 379 ? 29.372 3.491 -56.215 1.00 62.84 379 ASP A N 1
ATOM 2671 C CA . ASP A 1 379 ? 29.364 2.057 -56.541 1.00 62.84 379 ASP A CA 1
ATOM 2672 C C . ASP A 1 379 ? 29.461 1.174 -55.295 1.00 62.84 379 ASP A C 1
ATOM 2674 O O . ASP A 1 379 ? 29.030 0.018 -55.298 1.00 62.84 379 ASP A O 1
ATOM 2678 N N . SER A 1 380 ? 30.092 1.682 -54.233 1.00 65.31 380 SER A N 1
ATOM 2679 C CA . SER A 1 380 ? 30.076 1.019 -52.935 1.00 65.31 380 SER A CA 1
ATOM 2680 C C . SER A 1 380 ? 30.332 1.981 -51.784 1.00 65.31 380 SER A C 1
ATOM 2682 O O . SER A 1 380 ? 31.144 2.907 -51.884 1.00 65.31 380 SER A O 1
ATOM 2684 N N . VAL A 1 381 ? 29.655 1.687 -50.673 1.00 66.44 381 VAL A N 1
ATOM 2685 C CA . VAL A 1 381 ? 29.807 2.339 -49.375 1.00 66.44 381 VAL A CA 1
ATOM 2686 C C . VAL A 1 381 ? 30.215 1.275 -48.365 1.00 66.44 381 VAL A C 1
ATOM 2688 O O . VAL A 1 381 ? 29.508 0.284 -48.176 1.00 66.44 381 VAL A O 1
ATOM 2691 N N . THR A 1 382 ? 31.340 1.469 -47.680 1.00 69.38 382 THR A N 1
ATOM 2692 C CA . THR A 1 382 ? 31.730 0.606 -46.552 1.00 69.38 382 THR A CA 1
ATOM 2693 C C . THR A 1 382 ? 31.786 1.412 -45.260 1.00 69.38 382 THR A C 1
ATOM 2695 O O . THR A 1 382 ? 32.854 1.932 -44.921 1.00 69.38 382 THR A O 1
ATOM 2698 N N . PRO A 1 383 ? 30.657 1.537 -44.534 1.00 71.31 383 PRO A N 1
ATOM 2699 C CA . PRO A 1 383 ? 30.626 2.259 -43.276 1.00 71.31 383 PRO A CA 1
ATOM 2700 C C . PRO A 1 383 ? 31.288 1.446 -42.154 1.00 71.31 383 PRO A C 1
ATOM 2702 O O . PRO A 1 383 ? 31.106 0.233 -42.014 1.00 71.31 383 PRO A O 1
ATOM 2705 N N . VAL A 1 384 ? 32.055 2.141 -41.327 1.00 74.75 384 VAL A N 1
ATOM 2706 C CA . VAL A 1 384 ? 32.739 1.676 -40.126 1.00 74.75 384 VAL A CA 1
ATOM 2707 C C . VAL A 1 384 ? 32.341 2.616 -39.001 1.00 74.75 384 VAL A C 1
ATOM 2709 O O . VAL A 1 384 ? 32.571 3.819 -39.087 1.00 74.75 384 VAL A O 1
ATOM 2712 N N . ILE A 1 385 ? 31.760 2.063 -37.941 1.00 71.19 385 ILE A N 1
ATOM 2713 C CA . ILE A 1 385 ? 31.345 2.819 -36.763 1.00 71.19 385 ILE A CA 1
ATOM 2714 C C . ILE A 1 385 ? 32.192 2.333 -35.593 1.00 71.19 385 ILE A C 1
ATOM 2716 O O . ILE A 1 385 ? 32.152 1.166 -35.210 1.00 71.19 385 ILE A O 1
ATOM 2720 N N . ASP A 1 386 ? 33.001 3.233 -35.056 1.00 74.81 386 ASP A N 1
ATOM 2721 C CA . ASP A 1 386 ? 33.760 3.039 -33.834 1.00 74.81 386 ASP A CA 1
ATOM 2722 C C . ASP A 1 386 ? 32.941 3.592 -32.666 1.00 74.81 386 ASP A C 1
ATOM 2724 O O . ASP A 1 386 ? 32.948 4.793 -32.376 1.00 74.81 386 ASP A O 1
ATOM 2728 N N . TYR A 1 387 ? 32.210 2.698 -32.004 1.00 67.94 387 TYR A N 1
ATOM 2729 C CA . TYR A 1 387 ? 31.358 3.056 -30.874 1.00 67.94 387 TYR A CA 1
ATOM 2730 C C . TYR A 1 387 ? 32.147 3.408 -29.603 1.00 67.94 387 TYR A C 1
ATOM 2732 O O . TYR A 1 387 ? 31.572 3.981 -28.678 1.00 67.94 387 TYR A O 1
ATOM 2740 N N . ASP A 1 388 ? 33.438 3.071 -29.524 1.00 67.94 388 ASP A N 1
ATOM 2741 C CA . ASP A 1 388 ? 34.279 3.394 -28.365 1.00 67.94 388 ASP A CA 1
ATOM 2742 C C . ASP A 1 388 ? 34.825 4.819 -28.465 1.00 67.94 388 ASP A C 1
ATOM 2744 O O . ASP A 1 388 ? 34.917 5.524 -27.460 1.00 67.94 388 ASP A O 1
ATOM 2748 N N . ASN A 1 389 ? 35.136 5.260 -29.685 1.00 70.81 389 ASN A N 1
ATOM 2749 C CA . ASN A 1 389 ? 35.646 6.603 -29.953 1.00 70.81 389 ASN A CA 1
ATOM 2750 C C . ASN A 1 389 ? 34.584 7.579 -30.485 1.00 70.81 389 ASN A C 1
ATOM 2752 O O . ASN A 1 389 ? 34.903 8.752 -30.681 1.00 70.81 389 ASN A O 1
ATOM 2756 N N . GLY A 1 390 ? 33.346 7.122 -30.713 1.00 68.06 390 GLY A N 1
ATOM 2757 C CA . GLY A 1 390 ? 32.240 7.948 -31.209 1.00 68.06 390 GLY A CA 1
ATOM 2758 C C . GLY A 1 390 ? 32.478 8.469 -32.625 1.00 68.06 390 GLY A C 1
ATOM 2759 O O . GLY A 1 390 ? 32.155 9.616 -32.923 1.00 68.06 390 GLY A O 1
ATOM 2760 N N . LYS A 1 391 ? 33.105 7.663 -33.488 1.00 72.75 391 LYS A N 1
ATOM 2761 C CA . LYS A 1 391 ? 33.456 8.061 -34.857 1.00 72.75 391 LYS A CA 1
ATOM 2762 C C . LYS A 1 391 ? 32.840 7.119 -35.868 1.00 72.75 391 LYS A C 1
ATOM 2764 O O . LYS A 1 391 ? 32.984 5.910 -35.732 1.00 72.75 391 LYS A O 1
ATOM 2769 N N . ALA A 1 392 ? 32.233 7.666 -36.912 1.00 70.69 392 ALA A N 1
ATOM 2770 C CA . ALA A 1 392 ? 31.816 6.894 -38.072 1.00 70.69 392 ALA A CA 1
ATOM 2771 C C . ALA A 1 392 ? 32.580 7.355 -39.315 1.00 70.69 392 ALA A C 1
ATOM 2773 O O . ALA A 1 392 ? 32.860 8.541 -39.495 1.00 70.69 392 ALA A O 1
ATOM 2774 N N . GLN A 1 393 ? 32.955 6.400 -40.157 1.00 73.12 393 GLN A N 1
ATOM 2775 C CA . GLN A 1 393 ? 33.627 6.637 -41.429 1.00 73.12 393 GLN A CA 1
ATOM 2776 C C . GLN A 1 393 ? 33.007 5.754 -42.497 1.00 73.12 393 GLN A C 1
ATOM 2778 O O . GLN A 1 393 ? 32.710 4.601 -42.223 1.00 73.12 393 GLN A O 1
ATOM 2783 N N . ALA A 1 394 ? 32.852 6.255 -43.710 1.00 65.25 394 ALA A N 1
ATOM 2784 C CA . ALA A 1 394 ? 32.461 5.458 -44.857 1.00 65.25 394 ALA A CA 1
ATOM 2785 C C . ALA A 1 394 ? 33.396 5.773 -46.019 1.00 65.25 394 ALA A C 1
ATOM 2787 O O . ALA A 1 394 ? 33.542 6.931 -46.409 1.00 65.25 394 ALA A O 1
ATOM 2788 N N . ASP A 1 395 ? 34.041 4.742 -46.557 1.00 64.00 395 ASP A N 1
ATOM 2789 C CA . ASP A 1 395 ? 34.755 4.870 -47.823 1.00 64.00 395 ASP A CA 1
ATOM 2790 C C . ASP A 1 395 ? 33.727 4.763 -48.958 1.00 64.00 395 ASP A C 1
ATOM 2792 O O . ASP A 1 395 ? 32.968 3.792 -49.027 1.00 64.00 395 ASP A O 1
ATOM 2796 N N . LEU A 1 396 ? 33.696 5.787 -49.809 1.00 62.59 396 LEU A N 1
ATOM 2797 C CA . LEU A 1 396 ? 32.886 5.889 -51.015 1.00 62.59 396 LEU A CA 1
ATOM 2798 C C . LEU A 1 396 ? 33.786 5.648 -52.223 1.00 62.59 396 LEU A C 1
ATOM 2800 O O . LEU A 1 396 ? 34.790 6.339 -52.418 1.00 62.59 396 LEU A O 1
ATOM 2804 N N . THR A 1 397 ? 33.416 4.698 -53.071 1.00 60.00 397 THR A N 1
ATOM 2805 C CA . THR A 1 397 ? 34.049 4.538 -54.387 1.00 60.00 397 THR A CA 1
ATOM 2806 C C . THR A 1 397 ? 32.989 4.688 -55.458 1.00 60.00 397 THR A C 1
ATOM 2808 O O . THR A 1 397 ? 31.917 4.103 -55.331 1.00 60.00 397 THR A O 1
ATOM 2811 N N . GLY A 1 398 ? 33.264 5.496 -56.481 1.00 57.50 398 GLY A N 1
ATOM 2812 C CA . GLY A 1 398 ? 32.314 5.766 -57.555 1.00 57.50 398 GLY A CA 1
ATOM 2813 C C . GLY A 1 398 ? 33.002 6.026 -58.892 1.00 57.50 398 GLY A C 1
ATOM 2814 O O . GLY A 1 398 ? 34.055 6.667 -58.972 1.00 57.50 398 GLY A O 1
ATOM 2815 N N . HIS A 1 399 ? 32.395 5.532 -59.965 1.00 54.81 399 HIS A N 1
ATOM 2816 C CA . HIS A 1 399 ? 32.792 5.813 -61.338 1.00 54.81 399 HIS A CA 1
ATOM 2817 C C . HIS A 1 399 ? 31.747 6.730 -61.967 1.00 54.81 399 HIS A C 1
ATOM 2819 O O . HIS A 1 399 ? 30.686 6.282 -62.396 1.00 54.81 399 HIS A O 1
ATOM 2825 N N . SER A 1 400 ? 32.052 8.022 -62.078 1.00 52.19 400 SER A N 1
ATOM 2826 C CA . SER A 1 400 ? 31.225 8.933 -62.860 1.00 52.19 400 SER A CA 1
ATOM 2827 C C . SER A 1 400 ? 31.872 9.146 -64.229 1.00 52.19 400 SER A C 1
ATOM 2829 O O . SER A 1 400 ? 32.910 9.789 -64.391 1.00 52.19 400 SER A O 1
ATOM 2831 N N . ALA A 1 401 ? 31.238 8.609 -65.274 1.00 50.75 401 ALA A N 1
ATOM 2832 C CA . ALA A 1 401 ? 31.539 8.994 -66.650 1.00 50.75 401 ALA A CA 1
ATOM 2833 C C . ALA A 1 401 ? 30.972 10.401 -66.910 1.00 50.75 401 ALA A C 1
ATOM 2835 O O . ALA A 1 401 ? 30.074 10.579 -67.730 1.00 50.75 401 ALA A O 1
ATOM 2836 N N . LEU A 1 402 ? 31.450 11.398 -66.156 1.00 55.84 402 LEU A N 1
ATOM 2837 C CA . LEU A 1 402 ? 31.082 12.792 -66.357 1.00 55.84 402 LEU A CA 1
ATOM 2838 C C . LEU A 1 402 ? 31.531 13.183 -67.766 1.00 55.84 402 LEU A C 1
ATOM 2840 O O . LEU A 1 402 ? 32.730 13.113 -68.056 1.00 55.84 402 LEU A O 1
ATOM 2844 N N . PRO A 1 403 ? 30.616 13.580 -68.666 1.00 56.22 403 PRO A N 1
ATOM 2845 C CA . PRO A 1 403 ? 31.025 14.062 -69.969 1.00 56.22 403 PRO A CA 1
ATOM 2846 C C . PRO A 1 403 ? 31.838 15.344 -69.763 1.00 56.22 403 PRO A C 1
ATOM 2848 O O . PRO A 1 403 ? 31.316 16.360 -69.306 1.00 56.22 403 PRO A O 1
ATOM 2851 N N . VAL A 1 404 ? 33.128 15.286 -70.083 1.00 60.44 404 VAL A N 1
ATOM 2852 C CA . VAL A 1 404 ? 33.996 16.466 -70.116 1.00 60.44 404 VAL A CA 1
ATOM 2853 C C . VAL A 1 404 ? 33.967 17.014 -71.535 1.00 60.44 404 VAL A C 1
ATOM 2855 O O . VAL A 1 404 ? 34.335 16.304 -72.476 1.00 60.44 404 VAL A O 1
ATOM 2858 N N . ASP A 1 405 ? 33.523 18.259 -71.706 1.00 62.22 405 ASP A N 1
ATOM 2859 C CA . ASP A 1 405 ? 33.698 18.958 -72.977 1.00 62.22 405 ASP A CA 1
ATOM 2860 C C . ASP A 1 405 ? 34.993 19.770 -72.934 1.00 62.22 405 ASP A C 1
ATOM 2862 O O . ASP A 1 405 ? 35.189 20.651 -72.097 1.00 62.22 405 ASP A O 1
ATOM 2866 N N . VAL A 1 406 ? 35.896 19.422 -73.845 1.00 63.59 406 VAL A N 1
ATOM 2867 C CA . VAL A 1 406 ? 37.192 20.080 -74.046 1.00 63.59 406 VAL A CA 1
ATOM 2868 C C . VAL A 1 406 ? 37.216 20.906 -75.336 1.00 63.59 406 VAL A C 1
ATOM 2870 O O . VAL A 1 406 ? 38.288 21.269 -75.819 1.00 63.59 406 VAL A O 1
ATOM 2873 N N . GLY A 1 407 ? 36.057 21.140 -75.960 1.00 60.19 407 GLY A N 1
ATOM 2874 C CA . GLY A 1 407 ? 35.932 21.873 -77.221 1.00 60.19 407 GLY A CA 1
ATOM 2875 C C . GLY A 1 407 ? 36.470 21.115 -78.441 1.00 60.19 407 GLY A C 1
ATOM 2876 O O . GLY A 1 407 ? 36.795 21.729 -79.458 1.00 60.19 407 GLY A O 1
ATOM 2877 N N . SER A 1 408 ? 36.597 19.786 -78.354 1.00 61.34 408 SER A N 1
ATOM 2878 C CA . SER A 1 408 ? 37.106 18.907 -79.416 1.00 61.34 408 SER A CA 1
ATOM 2879 C C . SER A 1 408 ? 36.232 17.661 -79.551 1.00 61.34 408 SER A C 1
ATOM 2881 O O . SER A 1 408 ? 35.891 17.028 -78.556 1.00 61.34 408 SER A O 1
ATOM 2883 N N . THR A 1 409 ? 35.910 17.268 -80.786 1.00 61.12 409 THR A N 1
ATOM 2884 C CA . THR A 1 409 ? 35.129 16.052 -81.081 1.00 61.12 409 THR A CA 1
ATOM 2885 C C . THR A 1 409 ? 35.909 14.753 -80.871 1.00 61.12 409 THR A C 1
ATOM 2887 O O . THR A 1 409 ? 35.310 13.681 -80.882 1.00 61.12 409 THR A O 1
ATOM 2890 N N . ASP A 1 410 ? 37.226 14.840 -80.667 1.00 62.72 410 ASP A N 1
ATOM 2891 C CA . ASP A 1 410 ? 38.138 13.691 -80.701 1.00 62.72 410 ASP A CA 1
ATOM 2892 C C . ASP A 1 410 ? 38.692 13.336 -79.310 1.00 62.72 410 ASP A C 1
ATOM 2894 O O . ASP A 1 410 ? 39.748 12.706 -79.213 1.00 62.72 410 ASP A O 1
ATOM 2898 N N . CYS A 1 411 ? 38.031 13.775 -78.231 1.00 65.31 411 CYS A N 1
ATOM 2899 C CA . CYS A 1 411 ? 38.456 13.518 -76.858 1.00 65.31 411 CYS A CA 1
ATOM 2900 C C . CYS A 1 411 ? 37.348 12.897 -76.014 1.00 65.31 411 CYS A C 1
ATOM 2902 O O . CYS A 1 411 ? 36.274 13.476 -75.877 1.00 65.31 411 CYS A O 1
ATOM 2904 N N . VAL A 1 412 ? 37.631 11.742 -75.411 1.00 64.06 412 VAL A N 1
ATOM 2905 C CA . VAL A 1 412 ? 36.757 11.106 -74.420 1.00 64.06 412 VAL A CA 1
ATOM 2906 C C . VAL A 1 412 ? 37.541 10.958 -73.125 1.00 64.06 412 VAL A C 1
ATOM 2908 O O . VAL A 1 412 ? 38.588 10.307 -73.123 1.00 64.06 412 VAL A O 1
ATOM 2911 N N . ALA A 1 413 ? 37.047 11.560 -72.045 1.00 66.62 413 ALA A N 1
ATOM 2912 C CA . ALA A 1 413 ? 37.614 11.447 -70.707 1.00 66.62 413 ALA A CA 1
ATOM 2913 C C . ALA A 1 413 ? 36.636 10.736 -69.767 1.00 66.62 413 ALA A C 1
ATOM 2915 O O . ALA A 1 413 ? 35.438 10.996 -69.812 1.00 66.62 413 ALA A O 1
ATOM 2916 N N . ASN A 1 414 ? 37.169 9.855 -68.928 1.00 67.31 414 ASN A N 1
ATOM 2917 C CA . ASN A 1 414 ? 36.472 9.206 -67.828 1.00 67.31 414 ASN A CA 1
ATOM 2918 C C . ASN A 1 414 ? 37.091 9.678 -66.516 1.00 67.31 414 ASN A C 1
ATOM 2920 O O . ASN A 1 414 ? 38.318 9.771 -66.419 1.00 67.31 414 ASN A O 1
ATOM 2924 N N . ILE A 1 415 ? 36.251 9.937 -65.519 1.00 68.81 415 ILE A N 1
ATOM 2925 C CA . ILE A 1 415 ? 36.679 10.346 -64.185 1.00 68.81 415 ILE A CA 1
ATOM 2926 C C . ILE A 1 415 ? 36.356 9.208 -63.217 1.00 68.81 415 ILE A C 1
ATOM 2928 O O . ILE A 1 415 ? 35.269 8.637 -63.235 1.00 68.81 415 ILE A O 1
ATOM 2932 N N . THR A 1 416 ? 37.324 8.844 -62.387 1.00 69.56 416 THR A N 1
ATOM 2933 C CA . THR A 1 416 ? 37.112 7.918 -61.271 1.00 69.56 416 THR A CA 1
ATOM 2934 C C . THR A 1 416 ? 37.442 8.631 -59.975 1.00 69.56 416 THR A C 1
ATOM 2936 O O . THR A 1 416 ? 38.502 9.256 -59.879 1.00 69.56 416 THR A O 1
ATOM 2939 N N . LEU A 1 417 ? 36.537 8.525 -59.004 1.00 73.50 417 LEU A N 1
ATOM 2940 C CA . LEU A 1 417 ? 36.597 9.213 -57.722 1.00 73.50 417 LEU A CA 1
ATOM 2941 C C . LEU A 1 417 ? 36.563 8.190 -56.583 1.00 73.50 417 LEU A C 1
ATOM 2943 O O . LEU A 1 417 ? 35.737 7.276 -56.571 1.00 73.50 417 LEU A O 1
ATOM 2947 N N . ALA A 1 418 ? 37.414 8.394 -55.585 1.00 75.12 418 ALA A N 1
ATOM 2948 C CA . ALA A 1 418 ? 37.251 7.789 -54.272 1.00 75.12 418 ALA A CA 1
ATOM 2949 C C . ALA A 1 418 ? 37.201 8.894 -53.219 1.00 75.12 418 ALA A C 1
ATOM 2951 O O . ALA A 1 418 ? 38.086 9.752 -53.173 1.00 75.12 418 ALA A O 1
ATOM 2952 N N . ALA A 1 419 ? 36.203 8.861 -52.346 1.00 75.25 419 ALA A N 1
ATOM 2953 C CA . ALA A 1 419 ? 36.047 9.808 -51.254 1.00 75.25 419 ALA A CA 1
ATOM 2954 C C . ALA A 1 419 ? 35.851 9.072 -49.928 1.00 75.25 419 ALA A C 1
ATOM 2956 O O . ALA A 1 419 ? 35.448 7.916 -49.892 1.00 75.25 419 ALA A O 1
ATOM 2957 N N . ARG A 1 420 ? 36.130 9.747 -48.820 1.00 79.88 420 ARG A N 1
ATOM 2958 C CA . ARG A 1 420 ? 35.852 9.261 -47.474 1.00 79.88 420 ARG A CA 1
ATOM 2959 C C . ARG A 1 420 ? 34.928 10.238 -46.783 1.00 79.88 420 ARG A C 1
ATOM 2961 O O . ARG A 1 420 ? 35.281 11.401 -46.628 1.00 79.88 420 ARG A O 1
ATOM 2968 N N . VAL A 1 421 ? 33.791 9.745 -46.316 1.00 81.31 421 VAL A N 1
ATOM 2969 C CA . VAL A 1 421 ? 32.926 10.476 -45.394 1.00 81.31 421 VAL A CA 1
ATOM 2970 C C . VAL A 1 421 ? 33.361 10.140 -43.979 1.00 81.31 421 VAL A C 1
ATOM 2972 O O . VAL A 1 421 ? 33.557 8.973 -43.644 1.00 81.31 421 VAL A O 1
ATOM 2975 N N . SER A 1 422 ? 33.518 11.146 -43.133 1.00 81.69 422 SER A N 1
ATOM 2976 C CA . SER A 1 422 ? 33.765 10.969 -41.705 1.00 81.69 422 SER A CA 1
ATOM 2977 C C . SER A 1 422 ? 32.878 11.899 -40.901 1.00 81.69 422 SER A C 1
ATOM 2979 O O . SER A 1 422 ? 32.715 13.048 -41.289 1.00 81.69 422 SER A O 1
ATOM 2981 N N . MET A 1 423 ? 32.344 11.416 -39.785 1.00 83.50 423 MET A N 1
ATOM 2982 C CA . MET A 1 423 ? 31.504 12.192 -38.873 1.00 83.50 423 MET A CA 1
ATOM 2983 C C . MET A 1 423 ? 31.731 11.743 -37.428 1.00 83.50 423 MET A C 1
ATOM 2985 O O . MET A 1 423 ? 32.125 10.597 -37.168 1.00 83.50 423 MET A O 1
ATOM 2989 N N . ASP A 1 424 ? 31.456 12.634 -36.483 1.00 83.81 424 ASP A N 1
ATOM 2990 C CA . ASP A 1 424 ? 31.378 12.292 -35.070 1.00 83.81 424 ASP A CA 1
ATOM 2991 C C . ASP A 1 424 ? 29.946 11.851 -34.742 1.00 83.81 424 ASP A C 1
ATOM 2993 O O . ASP A 1 424 ? 28.984 12.566 -35.020 1.00 83.81 424 ASP A O 1
ATOM 2997 N N . VAL A 1 425 ? 29.806 10.683 -34.116 1.00 84.56 425 VAL A N 1
ATOM 2998 C CA . VAL A 1 425 ? 28.526 10.152 -33.636 1.00 84.56 425 VAL A CA 1
ATOM 2999 C C . VAL A 1 425 ? 28.525 10.241 -32.120 1.00 84.56 425 VAL A C 1
ATOM 3001 O O . VAL A 1 425 ? 29.287 9.545 -31.441 1.00 84.56 425 VAL A O 1
ATOM 3004 N N . ILE A 1 426 ? 27.670 11.099 -31.569 1.00 85.06 426 ILE A N 1
ATOM 3005 C CA . ILE A 1 426 ? 27.548 11.233 -30.122 1.00 85.06 426 ILE A CA 1
ATOM 3006 C C . ILE A 1 426 ? 26.581 10.175 -29.613 1.00 85.06 426 ILE A C 1
ATOM 3008 O O . ILE A 1 426 ? 25.407 10.124 -29.989 1.00 85.06 426 ILE A O 1
ATOM 3012 N N . LEU A 1 427 ? 27.095 9.345 -28.712 1.00 86.88 427 LEU A N 1
ATOM 3013 C CA . LEU A 1 427 ? 26.355 8.275 -28.069 1.00 86.88 427 LEU A CA 1
ATOM 3014 C C . LEU A 1 427 ? 26.158 8.591 -26.587 1.00 86.88 427 LEU A C 1
ATOM 3016 O O . LEU A 1 427 ? 27.083 9.044 -25.912 1.00 86.88 427 LEU A O 1
ATOM 3020 N N . GLU A 1 428 ? 24.964 8.311 -26.081 1.00 87.81 428 GLU A N 1
ATOM 3021 C CA . GLU A 1 428 ? 24.654 8.362 -24.654 1.00 87.81 428 GLU A CA 1
ATOM 3022 C C . GLU A 1 428 ? 24.434 6.946 -24.114 1.00 87.81 428 GLU A C 1
ATOM 3024 O O . GLU A 1 428 ? 23.745 6.128 -24.737 1.00 87.81 428 GLU A O 1
ATOM 3029 N N . ASP A 1 429 ? 25.022 6.659 -22.951 1.00 84.88 429 ASP A N 1
ATOM 3030 C CA . ASP A 1 429 ? 24.785 5.407 -22.239 1.00 84.88 429 ASP A CA 1
ATOM 3031 C C . ASP A 1 429 ? 23.337 5.350 -21.753 1.00 84.88 429 ASP A C 1
ATOM 3033 O O . ASP A 1 429 ? 22.822 6.280 -21.129 1.00 84.88 429 ASP A O 1
ATOM 3037 N N . THR A 1 430 ? 22.673 4.228 -22.018 1.00 84.88 430 THR A N 1
ATOM 3038 C CA . THR A 1 430 ? 21.331 3.987 -21.488 1.00 84.88 430 THR A CA 1
ATOM 3039 C C . THR A 1 430 ? 21.395 3.232 -20.161 1.00 84.88 430 THR A C 1
ATOM 3041 O O . THR A 1 430 ? 22.442 2.757 -19.725 1.00 84.88 430 THR A O 1
ATOM 3044 N N . GLN A 1 431 ? 20.242 3.075 -19.507 1.00 81.44 431 GLN A N 1
ATOM 3045 C CA . GLN A 1 431 ? 20.130 2.212 -18.326 1.00 81.44 431 GLN A CA 1
ATOM 3046 C C . GLN A 1 431 ? 20.381 0.724 -18.634 1.00 81.44 431 GLN A C 1
ATOM 3048 O O . GLN A 1 431 ? 20.597 -0.056 -17.708 1.00 81.44 431 GLN A O 1
ATOM 3053 N N . TRP A 1 432 ? 20.339 0.320 -19.910 1.00 84.94 432 TRP A N 1
ATOM 3054 C CA . TRP A 1 432 ? 20.554 -1.061 -20.329 1.00 84.94 432 TRP A CA 1
ATOM 3055 C C . TRP A 1 432 ? 22.025 -1.268 -20.717 1.00 84.94 432 TRP A C 1
ATOM 3057 O O . TRP A 1 432 ? 22.507 -0.620 -21.649 1.00 84.94 432 TRP A O 1
ATOM 3067 N N . PRO A 1 433 ? 22.757 -2.172 -20.036 1.00 81.62 433 PRO A N 1
ATOM 3068 C CA . PRO A 1 433 ? 24.170 -2.402 -20.313 1.00 81.62 433 PRO A CA 1
ATOM 3069 C C . PRO A 1 433 ? 24.423 -2.758 -21.782 1.00 81.62 433 PRO A C 1
ATOM 3071 O O . PRO A 1 433 ? 23.839 -3.704 -22.304 1.00 81.62 433 PRO A O 1
ATOM 3074 N N . GLY A 1 434 ? 25.316 -2.010 -22.432 1.00 81.19 434 GLY A N 1
ATOM 3075 C CA . GLY A 1 434 ? 25.689 -2.217 -23.833 1.00 81.19 434 GLY A CA 1
ATOM 3076 C C . GLY A 1 434 ? 24.765 -1.551 -24.856 1.00 81.19 434 GLY A C 1
ATOM 3077 O O . GLY A 1 434 ? 25.162 -1.447 -26.009 1.00 81.19 434 GLY A O 1
ATOM 3078 N N . ILE A 1 435 ? 23.588 -1.048 -24.465 1.00 86.56 435 ILE A N 1
ATOM 3079 C CA . ILE A 1 435 ? 22.716 -0.288 -25.370 1.00 86.56 435 ILE A CA 1
ATOM 3080 C C . ILE A 1 435 ? 23.045 1.198 -25.243 1.00 86.56 435 ILE A C 1
ATOM 3082 O O . ILE A 1 435 ? 23.023 1.761 -24.143 1.00 86.56 435 ILE A O 1
ATOM 3086 N N . ARG A 1 436 ? 23.304 1.844 -26.379 1.00 87.25 436 ARG A N 1
ATOM 3087 C CA . ARG A 1 436 ? 23.547 3.288 -26.466 1.00 87.25 436 ARG A CA 1
ATOM 3088 C C . ARG A 1 436 ? 22.503 3.957 -27.348 1.00 87.25 436 ARG A C 1
ATOM 3090 O O . ARG A 1 436 ? 21.924 3.317 -28.220 1.00 87.25 436 ARG A O 1
ATOM 3097 N N . ARG A 1 437 ? 22.242 5.241 -27.113 1.00 90.00 437 ARG A N 1
ATOM 3098 C CA . ARG A 1 437 ? 21.344 6.054 -27.944 1.00 90.00 437 ARG A CA 1
ATOM 3099 C C . ARG A 1 437 ? 22.161 7.043 -28.763 1.00 90.00 437 ARG A C 1
ATOM 3101 O O . ARG A 1 437 ? 23.015 7.723 -28.198 1.00 90.00 437 ARG A O 1
ATOM 3108 N N . VAL A 1 438 ? 21.882 7.144 -30.060 1.00 88.81 438 VAL A N 1
ATOM 3109 C CA . VAL A 1 438 ? 22.446 8.204 -30.909 1.00 88.81 438 VAL A CA 1
ATOM 3110 C C . VAL A 1 438 ? 21.744 9.504 -30.542 1.00 88.81 438 VAL A C 1
ATOM 3112 O O . VAL A 1 438 ? 20.533 9.631 -30.731 1.00 88.81 438 VAL A O 1
ATOM 3115 N N . VAL A 1 439 ? 22.471 10.442 -29.943 1.00 90.88 439 VAL A N 1
ATOM 3116 C CA . VAL A 1 439 ? 21.890 11.713 -29.482 1.00 90.88 439 VAL A CA 1
ATOM 3117 C C . VAL A 1 439 ? 22.163 12.864 -30.431 1.00 90.88 439 VAL A C 1
ATOM 3119 O O . VAL A 1 439 ? 21.397 13.822 -30.422 1.00 90.88 439 VAL A O 1
ATOM 3122 N N . ASP A 1 440 ? 23.230 12.763 -31.217 1.00 88.25 440 ASP A N 1
ATOM 3123 C CA . ASP A 1 440 ? 23.693 13.829 -32.096 1.00 88.25 440 ASP A CA 1
ATOM 3124 C C . ASP A 1 440 ? 24.678 13.260 -33.126 1.00 88.25 440 ASP A C 1
ATOM 3126 O O . ASP A 1 440 ? 25.376 12.276 -32.842 1.00 88.25 440 ASP A O 1
ATOM 3130 N N . ILE A 1 441 ? 24.767 13.896 -34.289 1.00 86.06 441 ILE A N 1
ATOM 3131 C CA . ILE A 1 441 ? 25.785 13.634 -35.313 1.00 86.06 441 ILE A CA 1
ATOM 3132 C C . ILE A 1 441 ? 26.350 14.987 -35.706 1.00 86.06 441 ILE A C 1
ATOM 3134 O O . ILE A 1 441 ? 25.611 15.950 -35.774 1.00 86.06 441 ILE A O 1
ATOM 3138 N N . ARG A 1 442 ? 27.666 15.097 -35.876 1.00 86.88 442 ARG A N 1
ATOM 3139 C CA . ARG A 1 442 ? 28.275 16.392 -36.197 1.00 86.88 442 ARG A CA 1
ATOM 3140 C C . ARG A 1 442 ? 29.616 16.261 -36.885 1.00 86.88 442 ARG A C 1
ATOM 3142 O O . ARG A 1 442 ? 30.247 15.203 -36.835 1.00 86.88 442 ARG A O 1
ATOM 3149 N N . ASN A 1 443 ? 30.102 17.385 -37.405 1.00 87.00 443 ASN A N 1
ATOM 3150 C CA . ASN A 1 443 ? 31.415 17.498 -38.042 1.00 87.00 443 ASN A CA 1
ATOM 3151 C C . ASN A 1 443 ? 31.547 16.534 -39.227 1.00 87.00 443 ASN A C 1
ATOM 3153 O O . ASN A 1 443 ? 32.588 15.886 -39.385 1.00 87.00 443 ASN A O 1
ATOM 3157 N N . LEU A 1 444 ? 30.490 16.406 -40.030 1.00 86.62 444 LEU A N 1
ATOM 3158 C CA . LEU A 1 444 ? 30.558 15.634 -41.253 1.00 86.62 444 LEU A CA 1
ATOM 3159 C C . LEU A 1 444 ? 31.554 16.297 -42.204 1.00 86.62 444 LEU A C 1
ATOM 3161 O O . LEU A 1 444 ? 31.484 17.487 -42.501 1.00 86.62 444 LEU A O 1
ATOM 3165 N N . ALA A 1 445 ? 32.497 15.499 -42.680 1.00 81.31 445 ALA A N 1
ATOM 3166 C CA . ALA A 1 445 ? 33.486 15.900 -43.660 1.00 81.31 445 ALA A CA 1
ATOM 3167 C C . ALA A 1 445 ? 33.536 14.854 -44.766 1.00 81.31 445 ALA A C 1
ATOM 3169 O O . ALA A 1 445 ? 33.560 13.651 -44.490 1.00 81.31 445 ALA A O 1
ATOM 3170 N N . ILE A 1 446 ? 33.578 15.321 -46.009 1.00 82.75 446 ILE A N 1
ATOM 3171 C CA . ILE A 1 446 ? 33.740 14.481 -47.191 1.00 82.75 446 ILE A CA 1
ATOM 3172 C C . ILE A 1 446 ? 35.106 14.809 -47.769 1.00 82.75 446 ILE A C 1
ATOM 3174 O O . ILE A 1 446 ? 35.337 15.928 -48.197 1.00 82.75 446 ILE A O 1
ATOM 3178 N N . GLN A 1 447 ? 36.027 13.854 -47.777 1.00 83.88 447 GLN A N 1
ATOM 3179 C CA . GLN A 1 447 ? 37.378 14.060 -48.285 1.00 83.88 447 GLN A CA 1
ATOM 3180 C C . GLN A 1 447 ? 37.593 13.258 -49.564 1.00 83.88 447 GLN A C 1
ATOM 3182 O O . GLN A 1 447 ? 37.517 12.031 -49.537 1.00 83.88 447 GLN A O 1
ATOM 3187 N N . VAL A 1 448 ? 37.949 13.914 -50.665 1.00 81.94 448 VAL A N 1
ATOM 3188 C CA . VAL A 1 448 ? 38.405 13.238 -51.883 1.00 81.94 448 VAL A CA 1
ATOM 3189 C C . VAL A 1 448 ? 39.772 12.603 -51.623 1.00 81.94 448 VAL A C 1
ATOM 3191 O O . VAL A 1 448 ? 40.769 13.282 -51.376 1.00 81.94 448 VAL A O 1
ATOM 3194 N N . THR A 1 449 ? 39.813 11.275 -51.660 1.00 81.81 449 THR A N 1
ATOM 3195 C CA . THR A 1 449 ? 41.008 10.465 -51.376 1.00 81.81 449 THR A CA 1
ATOM 3196 C C . THR A 1 449 ? 41.772 10.061 -52.633 1.00 81.81 449 THR A C 1
ATOM 3198 O O . THR A 1 449 ? 42.993 9.929 -52.574 1.00 81.81 449 THR A O 1
ATOM 3201 N N . ASP A 1 450 ? 41.076 9.896 -53.760 1.00 80.88 450 ASP A N 1
ATOM 3202 C CA . ASP A 1 450 ? 41.674 9.624 -55.067 1.00 80.88 450 ASP A CA 1
ATOM 3203 C C . ASP A 1 450 ? 40.819 10.253 -56.175 1.00 80.88 450 ASP A C 1
ATOM 3205 O O . ASP A 1 450 ? 39.587 10.212 -56.122 1.00 80.88 450 ASP A O 1
ATOM 3209 N N . PHE A 1 451 ? 41.475 10.838 -57.174 1.00 77.44 451 PHE A N 1
ATOM 3210 C CA . PHE A 1 451 ? 40.833 11.470 -58.322 1.00 77.44 451 PHE A CA 1
ATOM 3211 C C . PHE A 1 451 ? 41.679 11.227 -59.567 1.00 77.44 451 PHE A C 1
ATOM 3213 O O . PHE A 1 451 ? 42.791 11.742 -59.702 1.00 77.44 451 PHE A O 1
ATOM 3220 N N . ASN A 1 452 ? 41.148 10.440 -60.499 1.00 76.12 452 ASN A N 1
ATOM 3221 C CA . ASN A 1 452 ? 41.879 10.057 -61.698 1.00 76.12 452 ASN A CA 1
ATOM 3222 C C . ASN A 1 452 ? 41.072 10.364 -62.958 1.00 76.12 452 ASN A C 1
ATOM 3224 O O . ASN A 1 452 ? 39.897 10.018 -63.073 1.00 76.12 452 ASN A O 1
ATOM 3228 N N . VAL A 1 453 ? 41.741 10.998 -63.921 1.00 75.19 453 VAL A N 1
ATOM 3229 C CA . VAL A 1 453 ? 41.174 11.375 -65.215 1.00 75.19 453 VAL A CA 1
ATOM 3230 C C . VAL A 1 453 ? 41.852 10.543 -66.294 1.00 75.19 453 VAL A C 1
ATOM 3232 O O . VAL A 1 453 ? 43.023 10.740 -66.622 1.00 75.19 453 VAL A O 1
ATOM 3235 N N . SER A 1 454 ? 41.104 9.610 -66.876 1.00 73.44 454 SER A N 1
ATOM 3236 C CA . SER A 1 454 ? 41.559 8.795 -67.998 1.00 73.44 454 SER A CA 1
ATOM 3237 C C . SER A 1 454 ? 40.990 9.347 -69.295 1.00 73.44 454 SER A C 1
ATOM 3239 O O . SER A 1 454 ? 39.800 9.202 -69.561 1.00 73.44 454 SER A O 1
ATOM 3241 N N . ALA A 1 455 ? 41.829 9.976 -70.116 1.00 72.38 455 ALA A N 1
ATOM 3242 C CA . ALA A 1 455 ? 41.421 10.510 -71.410 1.00 72.38 455 ALA A CA 1
ATOM 3243 C C . ALA A 1 455 ? 42.042 9.739 -72.580 1.00 72.38 455 ALA A C 1
ATOM 3245 O O . ALA A 1 455 ? 43.225 9.399 -72.571 1.00 72.38 455 ALA A O 1
ATOM 3246 N N . THR A 1 456 ? 41.245 9.495 -73.619 1.00 68.06 456 THR A N 1
ATOM 3247 C CA . THR A 1 456 ? 41.663 8.851 -74.871 1.00 68.06 456 THR A CA 1
ATOM 3248 C C . THR A 1 456 ? 41.300 9.744 -76.056 1.00 68.06 456 THR A C 1
ATOM 3250 O O . THR A 1 456 ? 40.170 10.222 -76.152 1.00 68.06 456 THR A O 1
ATOM 3253 N N . GLY A 1 457 ? 42.269 10.016 -76.941 1.00 70.62 457 GLY A N 1
ATOM 3254 C CA . GLY A 1 457 ? 42.066 10.916 -78.080 1.00 70.62 457 GLY A CA 1
ATOM 3255 C C . GLY A 1 457 ? 43.318 11.667 -78.541 1.00 70.62 457 GLY A C 1
ATOM 3256 O O . GLY A 1 457 ? 44.444 11.239 -78.284 1.00 70.62 457 GLY A O 1
ATOM 3257 N N . GLY A 1 458 ? 43.116 12.778 -79.260 1.00 66.75 458 GLY A N 1
ATOM 3258 C CA . GLY A 1 458 ? 44.185 13.605 -79.844 1.00 66.75 458 GLY A CA 1
ATOM 3259 C C . GLY A 1 458 ? 45.109 14.292 -78.821 1.00 66.75 458 GLY A C 1
ATOM 3260 O O . GLY A 1 458 ? 44.907 14.200 -77.615 1.00 66.75 458 GLY A O 1
ATOM 3261 N N . PHE A 1 459 ? 46.123 15.030 -79.301 1.00 67.19 459 PHE A N 1
ATOM 3262 C CA . PHE A 1 459 ? 47.149 15.702 -78.472 1.00 67.19 459 PHE A CA 1
ATOM 3263 C C . PHE A 1 459 ? 46.569 16.507 -77.293 1.00 67.19 459 PHE A C 1
ATOM 3265 O O . PHE A 1 459 ? 47.128 16.485 -76.199 1.00 67.19 459 PHE A O 1
ATOM 3272 N N . LEU A 1 460 ? 45.413 17.146 -77.489 1.00 63.34 460 LEU A N 1
ATOM 3273 C CA . LEU A 1 460 ? 44.724 17.933 -76.462 1.00 63.34 460 LEU A CA 1
ATOM 3274 C C . LEU A 1 460 ? 44.252 17.088 -75.260 1.00 63.34 460 LEU A C 1
ATOM 3276 O O . LEU A 1 460 ? 44.281 17.573 -74.136 1.00 63.34 460 LEU A O 1
ATOM 3280 N N . CYS A 1 461 ? 43.920 15.805 -75.449 1.00 66.56 461 CYS A N 1
ATOM 3281 C CA . CYS A 1 461 ? 43.532 14.907 -74.353 1.00 66.56 461 CYS A CA 1
ATOM 3282 C C . CYS A 1 461 ? 44.688 14.575 -73.408 1.00 66.56 461 CYS A C 1
ATOM 3284 O O . CYS A 1 461 ? 44.464 14.315 -72.230 1.00 66.56 461 CYS A O 1
ATOM 3286 N N . SER A 1 462 ? 45.931 14.595 -73.902 1.00 66.44 462 SER A N 1
ATOM 3287 C CA . SER A 1 462 ? 47.106 14.311 -73.068 1.00 66.44 462 SER A CA 1
ATOM 3288 C C . SER A 1 462 ? 47.371 15.392 -72.011 1.00 66.44 462 SER A C 1
ATOM 3290 O O . SER A 1 462 ? 48.064 15.132 -71.031 1.00 66.44 462 SER A O 1
ATOM 3292 N N . LEU A 1 463 ? 46.782 16.584 -72.177 1.00 66.94 463 LEU A N 1
ATOM 3293 C CA . LEU A 1 463 ? 46.901 17.704 -71.242 1.00 66.94 463 LEU A CA 1
ATOM 3294 C C . LEU A 1 463 ? 45.905 17.614 -70.074 1.00 66.94 463 LEU A C 1
ATOM 3296 O O . LEU A 1 463 ? 46.147 18.223 -69.034 1.00 66.94 463 LEU A O 1
ATOM 3300 N N . LEU A 1 464 ? 44.843 16.807 -70.182 1.00 67.62 464 LEU A N 1
ATOM 3301 C CA . LEU A 1 464 ? 43.849 16.630 -69.112 1.00 67.62 464 LEU A CA 1
ATOM 3302 C C . LEU A 1 464 ? 44.436 16.005 -67.844 1.00 67.62 464 LEU A C 1
ATOM 3304 O O . LEU A 1 464 ? 44.043 16.364 -66.741 1.00 67.62 464 LEU A O 1
ATOM 3308 N N . GLY A 1 465 ? 45.447 15.143 -67.976 1.00 65.50 465 GLY A N 1
ATOM 3309 C CA . GLY A 1 465 ? 46.152 14.605 -66.809 1.00 65.50 465 GLY A CA 1
ATOM 3310 C C . GLY A 1 465 ? 46.843 15.691 -65.972 1.00 65.50 465 GLY A C 1
ATOM 3311 O O . GLY A 1 465 ? 46.969 15.541 -64.763 1.00 65.50 465 GLY A O 1
ATOM 3312 N N . SER A 1 466 ? 47.245 16.812 -66.589 1.00 66.44 466 SER A N 1
ATOM 3313 C CA . SER A 1 466 ? 47.845 17.950 -65.872 1.00 66.44 466 SER A CA 1
ATOM 3314 C C . SER A 1 466 ? 46.820 18.848 -65.166 1.00 66.44 466 SER A C 1
ATOM 3316 O O . SER A 1 466 ? 47.199 19.628 -64.297 1.00 66.44 466 SER A O 1
ATOM 3318 N N . ALA A 1 467 ? 45.535 18.705 -65.507 1.00 67.25 467 ALA A N 1
ATOM 3319 C CA . ALA A 1 467 ? 44.406 19.421 -64.917 1.00 67.25 467 ALA A CA 1
ATOM 3320 C C . ALA A 1 467 ? 43.807 18.725 -63.685 1.00 67.25 467 ALA A C 1
ATOM 3322 O O . ALA A 1 467 ? 43.101 19.363 -62.907 1.00 67.25 467 ALA A O 1
ATOM 3323 N N . ALA A 1 468 ? 44.084 17.429 -63.509 1.00 70.62 468 ALA A N 1
ATOM 3324 C CA . ALA A 1 468 ? 43.409 16.577 -62.533 1.00 70.62 468 ALA A CA 1
ATOM 3325 C C . ALA A 1 468 ? 43.490 17.105 -61.090 1.00 70.62 468 ALA A C 1
ATOM 3327 O O . ALA A 1 468 ? 42.506 17.020 -60.368 1.00 70.62 468 ALA A O 1
ATOM 3328 N N . GLY A 1 469 ? 44.616 17.711 -60.689 1.00 71.62 469 GLY A N 1
ATOM 3329 C CA . GLY A 1 469 ? 44.762 18.291 -59.347 1.00 71.62 469 GLY A CA 1
ATOM 3330 C C . GLY A 1 469 ? 43.833 19.483 -59.101 1.00 71.62 469 GLY A C 1
ATOM 3331 O O . GLY A 1 469 ? 43.144 19.529 -58.093 1.00 71.62 469 GLY A O 1
ATOM 3332 N N . THR A 1 470 ? 43.738 20.414 -60.054 1.00 71.94 470 THR A N 1
ATOM 3333 C CA . THR A 1 470 ? 42.813 21.557 -59.943 1.00 71.94 470 THR A CA 1
ATOM 3334 C C . THR A 1 470 ? 41.353 21.108 -59.984 1.00 71.94 470 THR A C 1
ATOM 3336 O O . THR A 1 470 ? 40.520 21.673 -59.284 1.00 71.94 470 THR A O 1
ATOM 3339 N N . MET A 1 471 ? 41.043 20.074 -60.772 1.00 72.44 471 MET A N 1
ATOM 3340 C CA . MET A 1 471 ? 39.703 19.477 -60.810 1.00 72.44 471 MET A CA 1
ATOM 3341 C C . MET A 1 471 ? 39.338 18.808 -59.477 1.00 72.44 471 MET A C 1
ATOM 3343 O O . MET A 1 471 ? 38.200 18.924 -59.033 1.00 72.44 471 MET A O 1
ATOM 3347 N N . GLN A 1 472 ? 40.299 18.145 -58.829 1.00 77.75 472 GLN A N 1
ATOM 3348 C CA . GLN A 1 472 ? 40.122 17.557 -57.503 1.00 77.75 472 GLN A CA 1
ATOM 3349 C C . GLN A 1 472 ? 39.849 18.629 -56.439 1.00 77.75 472 GLN A C 1
ATOM 3351 O O . GLN A 1 472 ? 38.931 18.449 -55.644 1.00 77.75 472 GLN A O 1
ATOM 3356 N N . ASP A 1 473 ? 40.596 19.739 -56.444 1.00 77.94 473 ASP A N 1
ATOM 3357 C CA . ASP A 1 473 ? 40.419 20.829 -55.473 1.00 77.94 473 ASP A CA 1
ATOM 3358 C C . ASP A 1 473 ? 39.028 21.478 -55.595 1.00 77.94 473 ASP A C 1
ATOM 3360 O O . ASP A 1 473 ? 38.350 21.674 -54.592 1.00 77.94 473 ASP A O 1
ATOM 3364 N N . THR A 1 474 ? 38.547 21.755 -56.814 1.00 74.00 474 THR A N 1
ATOM 3365 C CA . THR A 1 474 ? 37.197 22.328 -56.985 1.00 74.00 474 THR A CA 1
ATOM 3366 C C . THR A 1 474 ? 36.087 21.345 -56.620 1.00 74.00 474 THR A C 1
ATOM 3368 O O . THR A 1 474 ? 35.081 21.742 -56.039 1.00 74.00 474 THR A O 1
ATOM 3371 N N . LEU A 1 475 ? 36.258 20.056 -56.925 1.00 74.50 475 LEU A N 1
ATOM 3372 C CA . LEU A 1 475 ? 35.307 19.036 -56.488 1.00 74.50 475 LEU A CA 1
ATOM 3373 C C . LEU A 1 475 ? 35.271 18.918 -54.958 1.00 74.50 475 LEU A C 1
ATOM 3375 O O . LEU A 1 475 ? 34.201 18.723 -54.388 1.00 74.50 475 LEU A O 1
ATOM 3379 N N . GLN A 1 476 ? 36.423 19.045 -54.298 1.00 81.69 476 GLN A N 1
ATOM 3380 C CA . GLN A 1 476 ? 36.508 19.075 -52.842 1.00 81.69 476 GLN A CA 1
ATOM 3381 C C . GLN A 1 476 ? 35.735 20.271 -52.262 1.00 81.69 476 GLN A C 1
ATOM 3383 O O . GLN A 1 476 ? 34.928 20.065 -51.361 1.00 81.69 476 GLN A O 1
ATOM 3388 N N . ASP A 1 477 ? 35.903 21.475 -52.821 1.00 80.94 477 ASP A N 1
ATOM 3389 C CA . ASP A 1 477 ? 35.165 22.675 -52.389 1.00 80.94 477 ASP A CA 1
ATOM 3390 C C . ASP A 1 477 ? 33.635 22.499 -52.516 1.00 80.94 477 ASP A C 1
ATOM 3392 O O . ASP A 1 477 ? 32.879 22.921 -51.637 1.00 80.94 477 ASP A O 1
ATOM 3396 N N . GLU A 1 478 ? 33.165 21.848 -53.586 1.00 75.06 478 GLU A N 1
ATOM 3397 C CA . GLU A 1 478 ? 31.736 21.582 -53.805 1.00 75.06 478 GLU A CA 1
ATOM 3398 C C . GLU A 1 478 ? 31.182 20.538 -52.820 1.00 75.06 478 GLU A C 1
ATOM 3400 O O . GLU A 1 478 ? 30.090 20.697 -52.273 1.00 75.06 478 GLU A O 1
ATOM 3405 N N . LEU A 1 479 ? 31.946 19.478 -52.537 1.00 77.94 479 LEU A N 1
ATOM 3406 C CA . LEU A 1 479 ? 31.570 18.475 -51.536 1.00 77.94 479 LEU A CA 1
ATOM 3407 C C . LEU A 1 479 ? 31.540 19.068 -50.121 1.00 77.94 479 LEU A C 1
ATOM 3409 O O . LEU A 1 479 ? 30.631 18.756 -49.350 1.00 77.94 479 LEU A O 1
ATOM 3413 N N . ASP A 1 480 ? 32.473 19.966 -49.800 1.00 82.81 480 ASP A N 1
ATOM 3414 C CA . ASP A 1 480 ? 32.488 20.694 -48.528 1.00 82.81 480 ASP A CA 1
ATOM 3415 C C . ASP A 1 480 ? 31.265 21.615 -48.384 1.00 82.81 480 ASP A C 1
ATOM 3417 O O . ASP A 1 480 ? 30.706 21.738 -47.292 1.00 82.81 480 ASP A O 1
ATOM 3421 N N . ALA A 1 481 ? 30.794 22.222 -49.481 1.00 81.31 481 ALA A N 1
ATOM 3422 C CA . ALA A 1 481 ? 29.584 23.043 -49.479 1.00 81.31 481 ALA A CA 1
ATOM 3423 C C . ALA A 1 481 ? 28.303 22.225 -49.230 1.00 81.31 481 ALA A C 1
ATOM 3425 O O . ALA A 1 481 ? 27.357 22.743 -48.631 1.00 81.31 481 ALA A O 1
ATOM 3426 N N . ARG A 1 482 ? 28.277 20.952 -49.650 1.00 77.81 482 ARG A N 1
ATOM 3427 C CA . ARG A 1 482 ? 27.127 20.043 -49.492 1.00 77.81 482 ARG A CA 1
ATOM 3428 C C . ARG A 1 482 ? 27.136 19.221 -48.205 1.00 77.81 482 ARG A C 1
ATOM 3430 O O . ARG A 1 482 ? 26.087 18.720 -47.802 1.00 77.81 482 ARG A O 1
ATOM 3437 N N . ALA A 1 483 ? 28.280 19.113 -47.530 1.00 80.94 483 ALA A N 1
ATOM 3438 C CA . ALA A 1 483 ? 28.413 18.367 -46.280 1.00 80.94 483 ALA A CA 1
ATOM 3439 C C . ALA A 1 483 ? 27.335 18.701 -45.216 1.00 80.94 483 ALA A C 1
ATOM 3441 O O . ALA A 1 483 ? 26.809 17.759 -44.623 1.00 80.94 483 ALA A O 1
ATOM 3442 N N . PRO A 1 484 ? 26.916 19.970 -45.000 1.00 84.56 484 PRO A N 1
ATOM 3443 C CA . PRO A 1 484 ? 25.886 20.292 -44.007 1.00 84.56 484 PRO A CA 1
ATOM 3444 C C . PRO A 1 484 ? 24.486 19.752 -44.334 1.00 84.56 484 PRO A C 1
ATOM 3446 O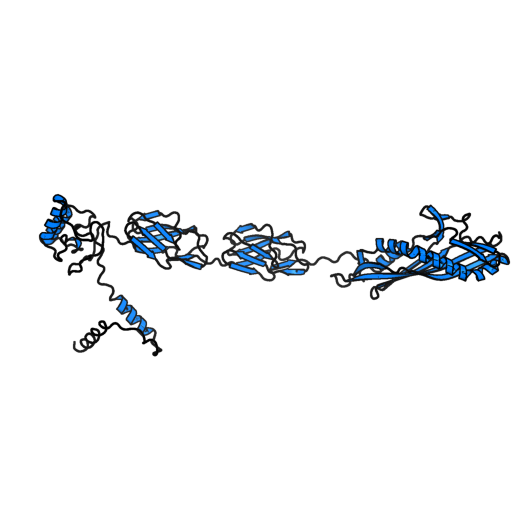 O . PRO A 1 484 ? 23.735 19.408 -43.426 1.00 84.56 484 PRO A O 1
ATOM 3449 N N . GLU A 1 485 ? 24.111 19.692 -45.615 1.00 82.19 485 GLU A N 1
ATOM 3450 C CA . GLU A 1 485 ? 22.817 19.125 -46.029 1.00 82.19 485 GLU A CA 1
ATOM 3451 C C . GLU A 1 485 ? 22.791 17.621 -45.754 1.00 82.19 485 GLU A C 1
ATOM 3453 O O . GLU A 1 485 ? 21.834 17.092 -45.195 1.00 82.19 485 GLU A O 1
ATOM 3458 N N . PHE A 1 486 ? 23.900 16.961 -46.075 1.00 77.81 486 PHE A N 1
ATOM 3459 C CA . PHE A 1 486 ? 24.072 15.532 -45.884 1.00 77.81 486 PHE A CA 1
ATOM 3460 C C . PHE A 1 486 ? 24.146 15.140 -44.396 1.00 77.81 486 PHE A C 1
ATOM 3462 O O . PHE A 1 486 ? 23.593 14.122 -43.980 1.00 77.81 486 PHE A O 1
ATOM 3469 N N . GLU A 1 487 ? 24.763 15.989 -43.566 1.00 83.75 487 GLU A N 1
ATOM 3470 C CA . GLU A 1 487 ? 24.731 15.867 -42.103 1.00 83.75 487 GLU A CA 1
ATOM 3471 C C . GLU A 1 487 ? 23.287 15.886 -41.582 1.00 83.75 487 GLU A C 1
ATOM 3473 O O . GLU A 1 487 ? 22.906 14.998 -40.821 1.00 83.75 487 GLU A O 1
ATOM 3478 N N . ALA A 1 488 ? 22.453 16.817 -42.060 1.00 84.88 488 ALA A N 1
ATOM 3479 C CA . ALA A 1 488 ? 21.059 16.936 -41.633 1.00 84.88 488 ALA A CA 1
ATOM 3480 C C . ALA A 1 488 ? 20.189 15.727 -42.034 1.00 84.88 488 ALA A C 1
ATOM 3482 O O . ALA A 1 488 ? 19.312 15.310 -41.271 1.00 84.88 488 ALA A O 1
ATOM 3483 N N . GLU A 1 489 ? 20.416 15.146 -43.215 1.00 83.56 489 GLU A N 1
ATOM 3484 C CA . GLU A 1 489 ? 19.712 13.936 -43.664 1.00 83.56 489 GLU A CA 1
ATOM 3485 C C . GLU A 1 489 ? 20.064 12.723 -42.793 1.00 83.56 489 GLU A C 1
ATOM 3487 O O . GLU A 1 489 ? 19.177 12.004 -42.319 1.00 83.56 489 GLU A O 1
ATOM 3492 N N . ILE A 1 490 ? 21.354 12.536 -42.504 1.00 81.25 490 ILE A N 1
ATOM 3493 C CA . ILE A 1 490 ? 21.832 11.450 -41.645 1.00 81.25 490 ILE A CA 1
ATOM 3494 C C . ILE A 1 490 ? 21.355 11.640 -40.200 1.00 81.25 490 ILE A C 1
ATOM 3496 O O . ILE A 1 490 ? 20.912 10.675 -39.567 1.00 81.25 490 ILE A O 1
ATOM 3500 N N . GLU A 1 491 ? 21.402 12.866 -39.672 1.00 86.88 491 GLU A N 1
ATOM 3501 C CA . GLU A 1 491 ? 20.844 13.198 -38.360 1.00 86.88 491 GLU A CA 1
ATOM 3502 C C . GLU A 1 491 ? 19.370 12.796 -38.265 1.00 86.88 491 GLU A C 1
ATOM 3504 O O . GLU A 1 491 ? 18.973 12.129 -37.307 1.00 86.88 491 GLU A O 1
ATOM 3509 N N . ALA A 1 492 ? 18.561 13.149 -39.268 1.00 86.56 492 ALA A N 1
ATOM 3510 C CA . ALA A 1 492 ? 17.134 12.842 -39.285 1.00 86.56 492 ALA A CA 1
ATOM 3511 C C . ALA A 1 492 ? 16.846 11.331 -39.276 1.00 86.56 492 ALA A C 1
ATOM 3513 O O . ALA A 1 492 ? 15.843 10.899 -38.700 1.00 86.56 492 ALA A O 1
ATOM 3514 N N . ALA A 1 493 ? 17.717 10.526 -39.889 1.00 82.25 493 ALA A N 1
ATOM 3515 C CA . ALA A 1 493 ? 17.576 9.074 -39.931 1.00 82.25 493 ALA A CA 1
ATOM 3516 C C . ALA A 1 493 ? 18.035 8.385 -38.629 1.00 82.25 493 ALA A C 1
ATOM 3518 O O . ALA A 1 493 ? 17.422 7.406 -38.188 1.00 82.25 493 ALA A O 1
ATOM 3519 N N . LEU A 1 494 ? 19.111 8.884 -38.011 1.00 84.25 494 LEU A N 1
ATOM 3520 C CA . LEU A 1 494 ? 19.831 8.180 -36.945 1.00 84.25 494 LEU A CA 1
ATOM 3521 C C . LEU A 1 494 ? 19.602 8.729 -35.537 1.00 84.25 494 LEU A C 1
ATOM 3523 O O . LEU A 1 494 ? 19.630 7.955 -34.575 1.00 84.25 494 LEU A O 1
ATOM 3527 N N . VAL A 1 495 ? 19.377 10.033 -35.374 1.00 89.38 495 VAL A N 1
ATOM 3528 C CA . VAL A 1 495 ? 19.221 10.633 -34.045 1.00 89.38 495 VAL A CA 1
ATOM 3529 C C . VAL A 1 495 ? 17.950 10.105 -33.380 1.00 89.38 495 VAL A C 1
ATOM 3531 O O . VAL A 1 495 ? 16.843 10.162 -33.908 1.00 89.38 495 VAL A O 1
ATOM 3534 N N . GLY A 1 496 ? 18.113 9.585 -32.166 1.00 86.62 496 GLY A N 1
ATOM 3535 C CA . GLY A 1 496 ? 17.056 8.963 -31.381 1.00 86.62 496 GLY A CA 1
ATOM 3536 C C . GLY A 1 496 ? 16.980 7.443 -31.495 1.00 86.62 496 GLY A C 1
ATOM 3537 O O . GLY A 1 496 ? 16.308 6.847 -30.651 1.00 86.62 496 GLY A O 1
ATOM 3538 N N . GLN A 1 497 ? 17.690 6.829 -32.446 1.00 88.88 497 GLN A N 1
ATOM 3539 C CA . GLN A 1 497 ? 17.786 5.374 -32.552 1.00 88.88 497 GLN A CA 1
ATOM 3540 C C . GLN A 1 497 ? 18.663 4.786 -31.436 1.00 88.88 497 GLN A C 1
ATOM 3542 O O . GLN A 1 497 ? 19.580 5.433 -30.917 1.00 88.88 497 GLN A O 1
ATOM 3547 N N . TYR A 1 498 ? 18.372 3.537 -31.071 1.00 89.81 498 TYR A N 1
ATOM 3548 C CA . TYR A 1 498 ? 19.164 2.755 -30.122 1.00 89.81 498 TYR A CA 1
ATOM 3549 C C . TYR A 1 498 ? 20.070 1.789 -30.875 1.00 89.81 498 TYR A C 1
ATOM 3551 O O . TYR A 1 498 ? 19.639 1.158 -31.836 1.00 89.81 498 TYR A O 1
ATOM 3559 N N . VAL A 1 499 ? 21.309 1.649 -30.416 1.00 86.44 499 VAL A N 1
ATOM 3560 C CA . VAL A 1 499 ? 22.327 0.785 -31.021 1.00 86.44 499 VAL A CA 1
ATOM 3561 C C . VAL A 1 499 ? 22.831 -0.218 -29.996 1.00 86.44 499 VAL A C 1
ATOM 3563 O O . VAL A 1 499 ? 23.004 0.117 -28.818 1.00 86.44 499 VAL A O 1
ATOM 3566 N N . CYS A 1 500 ? 23.049 -1.450 -30.445 1.00 84.62 500 CYS A N 1
ATOM 3567 C CA . CYS A 1 500 ? 23.580 -2.529 -29.626 1.00 84.62 500 CYS A CA 1
ATOM 3568 C C . CYS A 1 500 ? 24.761 -3.245 -30.305 1.00 84.62 500 CYS A C 1
ATOM 3570 O O . CYS A 1 500 ? 24.834 -3.271 -31.535 1.00 84.62 500 CYS A O 1
ATOM 3572 N N . PRO A 1 501 ? 25.705 -3.771 -29.499 1.00 66.69 501 PRO A N 1
ATOM 3573 C CA . PRO A 1 501 ? 26.906 -4.454 -29.974 1.00 66.69 501 PRO A CA 1
ATOM 3574 C C . PRO A 1 501 ? 26.632 -5.784 -30.677 1.00 66.69 501 PRO A C 1
ATOM 3576 O O . PRO A 1 501 ? 25.603 -6.433 -30.374 1.00 66.69 501 PRO A O 1
#